Protein AF-0000000082405834 (afdb_homodimer)

Radius of gyration: 22.71 Å; Cα contacts (8 Å, |Δi|>4): 1299; chains: 2; bounding box: 45×70×52 Å

Secondary structure (DSSP, 8-state):
---EEEEEEEEETTSSSHHHHHHHHHHHTT-EEEEEEEEEEEEETTTTTEEEEEEPPHHHHHHHHHHHHHHS---EEEE----SHHHHHHHHHHHHTS--SEEEE------SSS-HHHHHHHHHHHHHHTGGG-SEE---HHHHHHHHT-S---SHHHHHHHHHHHHTTS-SEEEEEEETTSSSSEEEEEEE-SS-EEEEEEE--SSS--BTHHHHHHHHHHHHHHTT--HHHHHHHHHHHHHHHHHTPBP-SSSS-B--GGG---/---EEEEEEEEETTSSSHHHHHHHHHHHTT-EEEEEEEEEEEEETTTTTEEEEEEPPHHHHHHHHHHHHHHS---EEEE----SHHHHHHHHHHHHTS--SEEEE------SSS-HHHHHHHHHHHHHHTGGG-SEE---HHHHHHHHT-S---SHHHHHHHHHHHHTTS-SEEEEEEETTSSSSEEEEEEE-SS-EEEEEEE--SSS--BTHHHHHHHHHHHHHHTT--HHHHHHHHHHHHHHHHHTPBP-SSSS-B--GGG---

Organism: Rhodococcus erythropolis (NCBI:txid1833)

Foldseek 3Di:
DAQEEEEEWAAEDVLQAIVSLLCLLLVLLRHHYQYQHFWYWYFDPVPQRDTDIGGDDLVSSLVSLVVRVVVDVHAFYEYYDNPFLSSLVSVLVSCVVDHHPFYEYAPDQPPPDDDPVRSVSNNVSCLPRPLQNHQEYEYEQVRLCVQLVHPHDADVVSQVSSQLSSVVSHHQKYWYWDALVHDDQWGWIWIDRNPDIDIDTDGHDDNDDAGHLSVSLSSQLRSVVSVPDDNVVSNNVSVVQSRQQSNVWADDPRPHTGGDSNSDPD/DAQEEEEEWAAEDVLQAIVSLLCLLLVLLRHHYQYQHFWYWYFDPVPQRDIDIGGDDLVSSLVSLVVRVVVDVHQFYEYYDNPFLSSLVSVLVSCVVDHHPFYEYAPDQPDPDDDPVRSVSNNVSCLPRPLQNHQEYEYEQVRLCVQLVHPHDADPVSQVSSQLSSVVSHHQKYWYWDALVHDDQWGWIWIDRNPDIDIDTDGHDDRDDAGHLSVSLSSQLRSVVSVPDDNVVSNNVSVVQSRQQSNVWADDPRPHTGGDSNSDPD

Structure (mmCIF, N/CA/C/O backbone):
data_AF-0000000082405834-model_v1
#
loop_
_entity.id
_entity.type
_entity.pdbx_description
1 polymer 'pyridoxal kinase'
#
loop_
_atom_site.group_PDB
_atom_site.id
_atom_site.type_symbol
_atom_site.label_atom_id
_atom_site.label_alt_id
_atom_site.label_comp_id
_atom_site.label_asym_id
_atom_site.label_entity_id
_atom_site.label_seq_id
_atom_site.pdbx_PDB_ins_code
_atom_site.Cartn_x
_atom_site.Cartn_y
_atom_site.Cartn_z
_atom_site.occupancy
_atom_site.B_iso_or_equiv
_atom_site.auth_seq_id
_atom_site.auth_comp_id
_atom_site.auth_asym_id
_atom_site.auth_atom_id
_atom_site.pdbx_PDB_model_num
ATOM 1 N N . MET A 1 1 ? -12.367 -5.301 17.094 1 83.62 1 MET A N 1
ATOM 2 C CA . MET A 1 1 ? -12.461 -4.461 15.906 1 83.62 1 MET A CA 1
ATOM 3 C C . MET A 1 1 ? -11.156 -3.695 15.68 1 83.62 1 MET A C 1
ATOM 5 O O . MET A 1 1 ? -10.477 -3.322 16.641 1 83.62 1 MET A O 1
ATOM 9 N N . VAL A 1 2 ? -10.617 -3.629 14.375 1 94.5 2 VAL A N 1
ATOM 10 C CA . VAL A 1 2 ? -9.352 -2.963 14.078 1 94.5 2 VAL A CA 1
ATOM 11 C C . VAL A 1 2 ? -9.602 -1.475 13.828 1 94.5 2 VAL A C 1
ATOM 13 O O . VAL A 1 2 ? -10.625 -1.093 13.258 1 94.5 2 VAL A O 1
ATOM 16 N N . ASP A 1 3 ? -8.805 -0.555 14.445 1 98.12 3 ASP A N 1
ATOM 17 C CA . ASP A 1 3 ? -8.867 0.872 14.148 1 98.12 3 ASP A CA 1
ATOM 18 C C . ASP A 1 3 ? -8.445 1.151 12.711 1 98.12 3 ASP A C 1
ATOM 20 O O . ASP A 1 3 ? -7.512 0.522 12.203 1 98.12 3 ASP A O 1
ATOM 24 N N . LEU A 1 4 ? -9.156 2.043 12.062 1 98.56 4 LEU A N 1
ATOM 25 C CA . LEU A 1 4 ? -8.891 2.4 10.672 1 98.56 4 LEU A CA 1
ATOM 26 C C . LEU A 1 4 ? -8.312 3.809 10.578 1 98.56 4 LEU A C 1
ATOM 28 O O . LEU A 1 4 ? -8.734 4.711 11.305 1 98.56 4 LEU A O 1
ATOM 32 N N . ALA A 1 5 ? -7.363 4.039 9.766 1 98.81 5 ALA A N 1
ATOM 33 C CA . ALA A 1 5 ? -6.859 5.359 9.398 1 98.81 5 ALA A CA 1
ATOM 34 C C . ALA A 1 5 ? -6.723 5.5 7.887 1 98.81 5 ALA A C 1
ATOM 36 O O . ALA A 1 5 ? -6.309 4.559 7.207 1 98.81 5 ALA A O 1
ATOM 37 N N . TYR A 1 6 ? -7.086 6.586 7.371 1 98.88 6 TYR A N 1
ATOM 38 C CA . TYR A 1 6 ? -7.094 6.895 5.945 1 98.88 6 TYR A CA 1
ATOM 39 C C . TYR A 1 6 ? -6.027 7.926 5.602 1 98.88 6 TYR A C 1
ATOM 41 O O . TYR A 1 6 ? -5.766 8.844 6.387 1 98.88 6 TYR A O 1
ATOM 49 N N . VAL A 1 7 ? -5.332 7.773 4.441 1 98.88 7 VAL A N 1
ATOM 50 C CA . VAL A 1 7 ? -4.371 8.773 3.992 1 98.88 7 VAL A CA 1
ATOM 51 C C . VAL A 1 7 ? -4.625 9.109 2.523 1 98.88 7 VAL A C 1
ATOM 53 O O . VAL A 1 7 ? -4.902 8.219 1.716 1 98.88 7 VAL A O 1
ATOM 56 N N . ILE A 1 8 ? -4.668 10.297 2.201 1 98.88 8 ILE A N 1
ATOM 57 C CA . ILE A 1 8 ? -4.668 10.836 0.846 1 98.88 8 ILE A CA 1
ATOM 58 C C . ILE A 1 8 ? -3.355 11.57 0.58 1 98.88 8 ILE A C 1
ATOM 60 O O . ILE A 1 8 ? -3.109 12.641 1.139 1 98.88 8 ILE A O 1
ATOM 64 N N . ALA A 1 9 ? -2.455 10.992 -0.204 1 98.44 9 ALA A N 1
ATOM 65 C CA . ALA A 1 9 ? -1.109 11.531 -0.374 1 98.44 9 ALA A CA 1
ATOM 66 C C . ALA A 1 9 ? -0.449 10.977 -1.634 1 98.44 9 ALA A C 1
ATOM 68 O O . ALA A 1 9 ? -1.029 10.141 -2.328 1 98.44 9 ALA A O 1
ATOM 69 N N . GLY A 1 10 ? 0.694 11.539 -1.953 1 97.62 10 GLY A N 1
ATOM 70 C CA . GLY A 1 10 ? 1.479 11.039 -3.07 1 97.62 10 GLY A CA 1
ATOM 71 C C . GLY A 1 10 ? 2.23 9.766 -2.744 1 97.62 10 GLY A C 1
ATOM 72 O O . GLY A 1 10 ? 2.416 9.43 -1.573 1 97.62 10 GLY A O 1
ATOM 73 N N . SER A 1 11 ? 2.617 9.031 -3.834 1 98.25 11 SER A N 1
ATOM 74 C CA . SER A 1 11 ? 3.5 7.875 -3.754 1 98.25 11 SER A CA 1
ATOM 75 C C . SER A 1 11 ? 4.945 8.258 -4.066 1 98.25 11 SER A C 1
ATOM 77 O O . SER A 1 11 ? 5.219 8.859 -5.105 1 98.25 11 SER A O 1
ATOM 79 N N . GLU A 1 12 ? 5.863 8.016 -3.156 1 97.31 12 GLU A N 1
ATOM 80 C CA . GLU A 1 12 ? 7.281 8.297 -3.352 1 97.31 12 GLU A CA 1
ATOM 81 C C . GLU A 1 12 ? 8.078 7.004 -3.531 1 97.31 12 GLU A C 1
ATOM 83 O O . GLU A 1 12 ? 8.133 6.168 -2.629 1 97.31 12 GLU A O 1
ATOM 88 N N . ALA A 1 13 ? 8.781 6.871 -4.605 1 98 13 ALA A N 1
ATOM 89 C CA . ALA A 1 13 ? 9.219 5.602 -5.188 1 98 13 ALA A CA 1
ATOM 90 C C . ALA A 1 13 ? 10.375 5 -4.391 1 98 13 ALA A C 1
ATOM 92 O O . ALA A 1 13 ? 10.664 3.807 -4.516 1 98 13 ALA A O 1
ATOM 93 N N . THR A 1 14 ? 11.117 5.75 -3.543 1 97.69 14 THR A N 1
ATOM 94 C CA . THR A 1 14 ? 12.234 5.184 -2.805 1 97.69 14 THR A CA 1
ATOM 95 C C . THR A 1 14 ? 11.781 4.664 -1.442 1 97.69 14 THR A C 1
ATOM 97 O O . THR A 1 14 ? 12.57 4.07 -0.706 1 97.69 14 THR A O 1
ATOM 100 N N . GLY A 1 15 ? 10.469 4.938 -1.074 1 97.19 15 GLY A N 1
ATOM 101 C CA . GLY A 1 15 ? 9.898 4.402 0.152 1 97.19 15 GLY A CA 1
ATOM 102 C C . GLY A 1 15 ? 10.164 5.273 1.365 1 97.19 15 GLY A C 1
ATOM 103 O O . GLY A 1 15 ? 9.805 4.91 2.486 1 97.19 15 GLY A O 1
ATOM 104 N N . GLY A 1 16 ? 10.789 6.461 1.153 1 97.12 16 GLY A N 1
ATOM 105 C CA . GLY A 1 16 ? 11.211 7.273 2.281 1 97.12 16 GLY A CA 1
ATOM 106 C C . GLY A 1 16 ? 10.234 8.383 2.619 1 97.12 16 GLY A C 1
ATOM 107 O O . GLY A 1 16 ? 10.43 9.117 3.588 1 97.12 16 GLY A O 1
ATOM 108 N N . ALA A 1 17 ? 9.148 8.523 1.816 1 96.69 17 ALA A N 1
ATOM 109 C CA . ALA A 1 17 ? 8.117 9.531 2.059 1 96.69 17 ALA A CA 1
ATOM 110 C C . ALA A 1 17 ? 6.777 9.102 1.456 1 96.69 17 ALA A C 1
ATOM 112 O O . ALA A 1 17 ? 6.609 7.945 1.062 1 96.69 17 ALA A O 1
ATOM 113 N N . GLY A 1 18 ? 5.781 9.945 1.6 1 97.19 18 GLY A N 1
ATOM 114 C CA . GLY A 1 18 ? 4.496 9.719 0.963 1 97.19 18 GLY A CA 1
ATOM 115 C C . GLY A 1 18 ? 3.682 8.625 1.635 1 97.19 18 GLY A C 1
ATOM 116 O O . GLY A 1 18 ? 3.873 8.344 2.818 1 97.19 18 GLY A O 1
ATOM 117 N N . LEU A 1 19 ? 2.729 8.062 0.802 1 98.25 19 LEU A N 1
ATOM 118 C CA . LEU A 1 19 ? 1.786 7.109 1.386 1 98.25 19 LEU A CA 1
ATOM 119 C C . LEU A 1 19 ? 2.492 5.82 1.785 1 98.25 19 LEU A C 1
ATOM 121 O O . LEU A 1 19 ? 1.98 5.059 2.607 1 98.25 19 LEU A O 1
ATOM 125 N N . GLN A 1 20 ? 3.758 5.504 1.203 1 98.56 20 GLN A N 1
ATOM 126 C CA . GLN A 1 20 ? 4.531 4.355 1.655 1 98.56 20 GLN A CA 1
ATOM 127 C C . GLN A 1 20 ? 4.859 4.461 3.143 1 98.56 20 GLN A C 1
ATOM 129 O O . GLN A 1 20 ? 4.633 3.514 3.9 1 98.56 20 GLN A O 1
ATOM 134 N N . VAL A 1 21 ? 5.312 5.66 3.549 1 98.44 21 VAL A N 1
ATOM 135 C CA . VAL A 1 21 ? 5.676 5.918 4.938 1 98.44 21 VAL A CA 1
ATOM 136 C C . VAL A 1 21 ? 4.422 5.922 5.809 1 98.44 21 VAL A C 1
ATOM 138 O O . VAL A 1 21 ? 4.438 5.414 6.934 1 98.44 21 VAL A O 1
ATOM 141 N N . ASP A 1 22 ? 3.342 6.48 5.277 1 98.81 22 ASP A N 1
ATOM 142 C CA . ASP A 1 22 ? 2.094 6.543 6.031 1 98.81 22 ASP A CA 1
ATOM 143 C C . ASP A 1 22 ? 1.584 5.141 6.367 1 98.81 22 ASP A C 1
ATOM 145 O O . ASP A 1 22 ? 1.245 4.859 7.516 1 98.81 22 ASP A O 1
ATOM 149 N N . LEU A 1 23 ? 1.594 4.266 5.402 1 98.88 23 LEU A N 1
ATOM 150 C CA . LEU A 1 23 ? 1.092 2.91 5.594 1 98.88 23 LEU A CA 1
ATOM 151 C C . LEU A 1 23 ? 1.993 2.125 6.539 1 98.88 23 LEU A C 1
ATOM 153 O O . LEU A 1 23 ? 1.507 1.356 7.371 1 98.88 23 LEU A O 1
ATOM 157 N N . LYS A 1 24 ? 3.348 2.266 6.418 1 98.75 24 LYS A N 1
ATOM 158 C CA . LYS A 1 24 ? 4.273 1.622 7.344 1 98.75 24 LYS A CA 1
ATOM 159 C C . LYS A 1 24 ? 4.039 2.098 8.773 1 98.75 24 LYS A C 1
ATOM 161 O O . LYS A 1 24 ? 4.074 1.298 9.711 1 98.75 24 LYS A O 1
ATOM 166 N N . THR A 1 25 ? 3.76 3.439 8.93 1 98.88 25 THR A N 1
ATOM 167 C CA . THR A 1 25 ? 3.533 4.016 10.25 1 98.88 25 THR A CA 1
ATOM 168 C C . THR A 1 25 ? 2.238 3.486 10.859 1 98.88 25 THR A C 1
ATOM 170 O O . THR A 1 25 ? 2.217 3.066 12.016 1 98.88 25 THR A O 1
ATOM 173 N N . PHE A 1 26 ? 1.128 3.484 10.023 1 98.88 26 PHE A N 1
ATOM 174 C CA . PHE A 1 26 ? -0.14 2.943 10.5 1 98.88 26 PHE A CA 1
ATOM 175 C C . PHE A 1 26 ? 0.029 1.504 10.969 1 98.88 26 PHE A C 1
ATOM 177 O O . PHE A 1 26 ? -0.41 1.146 12.07 1 98.88 26 PHE A O 1
ATOM 184 N N . GLN A 1 27 ? 0.749 0.684 10.203 1 98.44 27 GLN A N 1
ATOM 185 C CA . GLN A 1 27 ? 0.937 -0.721 10.547 1 98.44 27 GLN A CA 1
ATOM 186 C C . GLN A 1 27 ? 1.774 -0.868 11.812 1 98.44 27 GLN A C 1
ATOM 188 O O . GLN A 1 27 ? 1.475 -1.706 12.664 1 98.44 27 GLN A O 1
ATOM 193 N N . ALA A 1 28 ? 2.855 -0.072 11.906 1 98.25 28 ALA A N 1
ATOM 194 C CA . ALA A 1 28 ? 3.721 -0.121 13.078 1 98.25 28 ALA A CA 1
ATOM 195 C C . ALA A 1 28 ? 2.936 0.188 14.352 1 98.25 28 ALA A C 1
ATOM 197 O O . ALA A 1 28 ? 3.279 -0.294 15.43 1 98.25 28 ALA A O 1
ATOM 198 N N . LEU A 1 29 ? 1.887 0.972 14.234 1 98.38 29 LEU A N 1
ATOM 199 C CA . LEU A 1 29 ? 1.103 1.396 15.383 1 98.38 29 LEU A CA 1
ATOM 200 C C . LEU A 1 29 ? -0.213 0.628 15.461 1 98.38 29 LEU A C 1
ATOM 202 O O . LEU A 1 29 ? -1.155 1.066 16.125 1 98.38 29 LEU A O 1
ATOM 206 N N . ASP A 1 30 ? -0.338 -0.467 14.703 1 97.19 30 ASP A N 1
ATOM 207 C CA . ASP A 1 30 ? -1.426 -1.438 14.773 1 97.19 30 ASP A CA 1
ATOM 208 C C . ASP A 1 30 ? -2.742 -0.819 14.305 1 97.19 30 ASP A C 1
ATOM 210 O O . ASP A 1 30 ? -3.791 -1.054 14.914 1 97.19 30 ASP A O 1
ATOM 214 N N . VAL A 1 31 ? -2.729 -0.007 13.336 1 98.56 31 VAL A N 1
ATOM 215 C CA . VAL A 1 31 ? -3.896 0.617 12.727 1 98.56 31 VAL A CA 1
ATOM 216 C C . VAL A 1 31 ? -4 0.195 11.258 1 98.56 31 VAL A C 1
ATOM 218 O O . VAL A 1 31 ? -2.998 0.176 10.539 1 98.56 31 VAL A O 1
ATOM 221 N N . TYR A 1 32 ? -5.184 -0.226 10.781 1 98.62 32 TYR A N 1
ATOM 222 C CA . TYR A 1 32 ? -5.414 -0.614 9.391 1 98.62 32 TYR A CA 1
ATOM 223 C C . TYR A 1 32 ? -5.438 0.607 8.477 1 98.62 32 TYR A C 1
ATOM 225 O O . TYR A 1 32 ? -6.332 1.452 8.586 1 98.62 32 TYR A O 1
ATOM 233 N N . GLY A 1 33 ? -4.461 0.665 7.543 1 98.75 33 GLY A N 1
ATOM 234 C CA . GLY A 1 33 ? -4.316 1.835 6.691 1 98.75 33 GLY A CA 1
ATOM 235 C C . GLY A 1 33 ? -5.035 1.699 5.363 1 98.75 33 GLY A C 1
ATOM 236 O O . GLY A 1 33 ? -4.984 0.645 4.73 1 98.75 33 GLY A O 1
ATOM 237 N N . VAL A 1 34 ? -5.73 2.723 4.938 1 98.81 34 VAL A N 1
ATOM 238 C CA . VAL A 1 34 ? -6.367 2.896 3.637 1 98.81 34 VAL A CA 1
ATOM 239 C C . VAL A 1 34 ? -5.773 4.113 2.928 1 98.81 34 VAL A C 1
ATOM 241 O O . VAL A 1 34 ? -5.535 5.148 3.555 1 98.81 34 VAL A O 1
ATOM 244 N N . ALA A 1 35 ? -5.48 3.982 1.578 1 98.81 35 ALA A N 1
ATOM 245 C CA . ALA A 1 35 ? -4.734 5.086 0.977 1 98.81 35 ALA A CA 1
ATOM 246 C C . ALA A 1 35 ? -5.309 5.453 -0.389 1 98.81 35 ALA A C 1
ATOM 248 O O . ALA A 1 35 ? -5.664 4.578 -1.177 1 98.81 35 ALA A O 1
ATOM 249 N N . THR A 1 36 ? -5.445 6.707 -0.664 1 98.88 36 THR A N 1
ATOM 250 C CA . THR A 1 36 ? -5.695 7.297 -1.973 1 98.88 36 THR A CA 1
ATOM 251 C C . THR A 1 36 ? -4.434 7.969 -2.51 1 98.88 36 THR A C 1
ATOM 253 O O . THR A 1 36 ? -3.842 8.82 -1.841 1 98.88 36 THR A O 1
ATOM 256 N N . THR A 1 37 ? -4.047 7.547 -3.713 1 98.81 37 THR A N 1
ATOM 257 C CA . THR A 1 37 ? -2.846 8.086 -4.34 1 98.81 37 THR A CA 1
ATOM 258 C C . THR A 1 37 ? -3.168 9.344 -5.137 1 98.81 37 THR A C 1
ATOM 260 O O . THR A 1 37 ? -4.043 9.336 -6.004 1 98.81 37 THR A O 1
ATOM 263 N N . THR A 1 38 ? -2.377 10.422 -4.879 1 98.5 38 THR A N 1
ATOM 264 C CA . THR A 1 38 ? -2.682 11.688 -5.531 1 98.5 38 THR A CA 1
ATOM 265 C C . THR A 1 38 ? -1.685 11.977 -6.652 1 98.5 38 THR A C 1
ATOM 267 O O . THR A 1 38 ? -1.983 12.734 -7.578 1 98.5 38 THR A O 1
ATOM 270 N N . CYS A 1 39 ? -0.501 11.461 -6.504 1 97.69 39 CYS A N 1
ATOM 271 C CA . CYS A 1 39 ? 0.577 11.664 -7.465 1 97.69 39 CYS A CA 1
ATOM 272 C C . CYS A 1 39 ? 1.677 10.625 -7.277 1 97.69 39 CYS A C 1
ATOM 274 O O . CYS A 1 39 ? 1.667 9.875 -6.305 1 97.69 39 CYS A O 1
ATOM 276 N N . ILE A 1 40 ? 2.547 10.477 -8.266 1 98.19 40 ILE A N 1
ATOM 277 C CA . ILE A 1 40 ? 3.74 9.641 -8.219 1 98.19 40 ILE A CA 1
ATOM 278 C C . ILE A 1 40 ? 4.988 10.516 -8.281 1 98.19 40 ILE A C 1
ATOM 280 O O . ILE A 1 40 ? 5.121 11.359 -9.172 1 98.19 40 ILE A O 1
ATOM 284 N N . VAL A 1 41 ? 5.832 10.406 -7.254 1 95.94 41 VAL A N 1
ATOM 285 C CA . VAL A 1 41 ? 7.102 11.117 -7.215 1 95.94 41 VAL A CA 1
ATOM 286 C C . VAL A 1 41 ? 8.258 10.117 -7.273 1 95.94 41 VAL A C 1
ATOM 288 O O . VAL A 1 41 ? 8.305 9.172 -6.484 1 95.94 41 VAL A O 1
ATOM 291 N N . SER A 1 42 ? 9.156 10.258 -8.234 1 96.81 42 SER A N 1
ATOM 292 C CA . SER A 1 42 ? 10.398 9.508 -8.344 1 96.81 42 SER A CA 1
ATOM 293 C C . SER A 1 42 ? 11.602 10.445 -8.43 1 96.81 42 SER A C 1
ATOM 295 O O . SER A 1 42 ? 11.609 11.383 -9.227 1 96.81 42 SER A O 1
ATOM 297 N N . PHE A 1 43 ? 12.594 10.195 -7.547 1 96.06 43 PHE A N 1
ATOM 298 C CA . PHE A 1 43 ? 13.812 10.984 -7.645 1 96.06 43 PHE A CA 1
ATOM 299 C C . PHE A 1 43 ? 14.602 10.609 -8.891 1 96.06 43 PHE A C 1
ATOM 301 O O . PHE A 1 43 ? 14.484 9.492 -9.398 1 96.06 43 PHE A O 1
ATOM 308 N N . ASP A 1 44 ? 15.344 11.562 -9.414 1 97.12 44 ASP A N 1
ATOM 309 C CA . ASP A 1 44 ? 16.203 11.344 -10.578 1 97.12 44 ASP A CA 1
ATOM 310 C C . ASP A 1 44 ? 17.656 11.25 -10.172 1 97.12 44 ASP A C 1
ATOM 312 O O . ASP A 1 44 ? 18.328 12.266 -9.969 1 97.12 44 ASP A O 1
ATOM 316 N N . PRO A 1 45 ? 18.172 9.984 -10.031 1 97.31 45 PRO A N 1
ATOM 317 C CA . PRO A 1 45 ? 19.562 9.844 -9.617 1 97.31 45 PRO A CA 1
ATOM 318 C C . PRO A 1 45 ? 20.531 10.516 -10.586 1 97.31 45 PRO A C 1
ATOM 320 O O . PRO A 1 45 ? 21.672 10.82 -10.211 1 97.31 45 PRO A O 1
ATOM 323 N N . LYS A 1 46 ? 20.172 10.781 -11.797 1 97.25 46 LYS A N 1
ATOM 324 C CA . LYS A 1 46 ? 21.016 11.383 -12.812 1 97.25 46 LYS A CA 1
ATOM 325 C C . LYS A 1 46 ? 20.906 12.906 -12.797 1 97.25 46 LYS A C 1
ATOM 327 O O . LYS A 1 46 ? 21.609 13.602 -13.539 1 97.25 46 LYS A O 1
ATOM 332 N N . ASN A 1 47 ? 20.016 13.484 -12.031 1 96.5 47 ASN A N 1
ATOM 333 C CA . ASN A 1 47 ? 19.781 14.914 -11.898 1 96.5 47 ASN A CA 1
ATOM 334 C C . ASN A 1 47 ? 19.734 15.344 -10.438 1 96.5 47 ASN A C 1
ATOM 336 O O . ASN A 1 47 ? 18.766 15.977 -10 1 96.5 47 ASN A O 1
ATOM 340 N N . ASN A 1 48 ? 20.828 14.953 -9.672 1 95.75 48 ASN A N 1
ATOM 341 C CA . ASN A 1 48 ? 21.047 15.328 -8.281 1 95.75 48 ASN A CA 1
ATOM 342 C C . ASN A 1 48 ? 19.844 14.961 -7.406 1 95.75 48 ASN A C 1
ATOM 344 O O . ASN A 1 48 ? 19.469 15.719 -6.516 1 95.75 48 ASN A O 1
ATOM 348 N N . TRP A 1 49 ? 19.141 13.898 -7.762 1 95.44 49 TRP A N 1
ATOM 349 C CA . TRP A 1 49 ? 18 13.352 -7.02 1 95.44 49 TRP A CA 1
ATOM 350 C C . TRP A 1 49 ? 16.859 14.352 -6.977 1 95.44 49 TRP A C 1
ATOM 352 O O . TRP A 1 49 ? 16.141 14.438 -5.977 1 95.44 49 TRP A O 1
ATOM 362 N N . GLY A 1 50 ? 16.703 15.148 -8.062 1 93.44 50 GLY A N 1
ATOM 363 C CA . GLY A 1 50 ? 15.531 16 -8.211 1 93.44 50 GLY A CA 1
ATOM 364 C C . GLY A 1 50 ? 14.242 15.227 -8.352 1 93.44 50 GLY A C 1
ATOM 365 O O . GLY A 1 50 ? 14.258 14.039 -8.703 1 93.44 50 GLY A O 1
ATOM 366 N N . HIS A 1 51 ? 13.062 15.883 -8.164 1 92.44 51 HIS A N 1
ATOM 367 C CA . HIS A 1 51 ? 11.758 15.234 -8.156 1 92.44 51 HIS A CA 1
ATOM 368 C C . HIS A 1 51 ? 11.195 15.125 -9.57 1 92.44 51 HIS A C 1
ATOM 370 O O . HIS A 1 51 ? 11.172 16.109 -10.312 1 92.44 51 HIS A O 1
ATOM 376 N N . ARG A 1 52 ? 10.898 13.969 -10.023 1 95.38 52 ARG A N 1
ATOM 377 C CA . ARG A 1 52 ? 9.953 13.758 -11.117 1 95.38 52 ARG A CA 1
ATOM 378 C C . ARG A 1 52 ? 8.531 13.594 -10.594 1 95.38 52 ARG A C 1
ATOM 380 O O . ARG A 1 52 ? 8.211 12.586 -9.961 1 95.38 52 ARG A O 1
ATOM 387 N N . PHE A 1 53 ? 7.742 14.609 -10.883 1 95.19 53 PHE A N 1
ATOM 388 C CA . PHE A 1 53 ? 6.383 14.68 -10.359 1 95.19 53 PHE A CA 1
ATOM 389 C C . PHE A 1 53 ? 5.367 14.344 -11.445 1 95.19 53 PHE A C 1
ATOM 391 O O . PHE A 1 53 ? 5.398 14.922 -12.531 1 95.19 53 PHE A O 1
ATOM 398 N N . VAL A 1 54 ? 4.504 13.414 -11.156 1 97.44 54 VAL A N 1
ATOM 399 C CA . VAL A 1 54 ? 3.436 13.031 -12.07 1 97.44 54 VAL A CA 1
ATOM 400 C C . VAL A 1 54 ? 2.1 13.016 -11.336 1 97.44 54 VAL A C 1
ATOM 402 O O . VAL A 1 54 ? 1.843 12.133 -10.516 1 97.44 54 VAL A O 1
ATOM 405 N N . PRO A 1 55 ? 1.156 13.977 -11.617 1 96.88 55 PRO A N 1
ATOM 406 C CA . PRO A 1 55 ? -0.149 13.992 -10.953 1 96.88 55 PRO A CA 1
ATOM 407 C C . PRO A 1 55 ? -1.074 12.883 -11.438 1 96.88 55 PRO A C 1
ATOM 409 O O . PRO A 1 55 ? -1.001 12.477 -12.602 1 96.88 55 PRO A O 1
ATOM 412 N N . ILE A 1 56 ? -1.912 12.344 -10.562 1 98.31 56 ILE A N 1
ATOM 413 C CA . ILE A 1 56 ? -3.014 11.461 -10.93 1 98.31 56 ILE A CA 1
ATOM 414 C C . ILE A 1 56 ? -4.23 12.297 -11.328 1 98.31 56 ILE A C 1
ATOM 416 O O . ILE A 1 56 ? -4.496 13.344 -10.734 1 98.31 56 ILE A O 1
ATOM 420 N N . ALA A 1 57 ? -4.953 11.859 -12.32 1 98.62 57 ALA A N 1
ATOM 421 C CA . ALA A 1 57 ? -6.125 12.586 -12.797 1 98.62 57 ALA A CA 1
ATOM 422 C C . ALA A 1 57 ? -7.16 12.75 -11.688 1 98.62 57 ALA A C 1
ATOM 424 O O . ALA A 1 57 ? -7.414 11.812 -10.93 1 98.62 57 ALA A O 1
ATOM 425 N N . PRO A 1 58 ? -7.789 13.953 -11.578 1 98.44 58 PRO A N 1
ATOM 426 C CA . PRO A 1 58 ? -8.734 14.227 -10.5 1 98.44 58 PRO A CA 1
ATOM 427 C C . PRO A 1 58 ? -9.883 13.219 -10.438 1 98.44 58 PRO A C 1
ATOM 429 O O . PRO A 1 58 ? -10.32 12.836 -9.352 1 98.44 58 PRO A O 1
ATOM 432 N N . ASP A 1 59 ? -10.367 12.805 -11.594 1 98.62 59 ASP A N 1
ATOM 433 C CA . ASP A 1 59 ? -11.469 11.844 -11.594 1 98.62 59 ASP A CA 1
ATOM 434 C C . ASP A 1 59 ? -11.031 10.508 -11 1 98.62 59 ASP A C 1
ATOM 436 O O . ASP A 1 59 ? -11.82 9.82 -10.352 1 98.62 59 ASP A O 1
ATOM 440 N N . VAL A 1 60 ? -9.781 10.109 -11.266 1 98.69 60 VAL A N 1
ATOM 441 C CA . VAL A 1 60 ? -9.227 8.875 -10.703 1 98.69 60 VAL A CA 1
ATOM 442 C C . VAL A 1 60 ? -9.102 9.016 -9.188 1 98.69 60 VAL A C 1
ATOM 444 O O . VAL A 1 60 ? -9.383 8.07 -8.445 1 98.69 60 VAL A O 1
ATOM 447 N N . ILE A 1 61 ? -8.695 10.195 -8.695 1 98.88 61 ILE A N 1
ATOM 448 C CA . ILE A 1 61 ? -8.602 10.469 -7.27 1 98.88 61 ILE A CA 1
ATOM 449 C C . ILE A 1 61 ? -9.992 10.391 -6.637 1 98.88 61 ILE A C 1
ATOM 451 O O . ILE A 1 61 ? -10.164 9.781 -5.578 1 98.88 61 ILE A O 1
ATOM 455 N N . ALA A 1 62 ? -11 10.953 -7.289 1 98.81 62 ALA A N 1
ATOM 456 C CA . ALA A 1 62 ? -12.375 10.914 -6.797 1 98.81 62 ALA A CA 1
ATOM 457 C C . ALA A 1 62 ? -12.875 9.477 -6.676 1 98.81 62 ALA A C 1
ATOM 459 O O . ALA A 1 62 ? -13.531 9.117 -5.695 1 98.81 62 ALA A O 1
ATOM 460 N N . ASP A 1 63 ? -12.586 8.664 -7.707 1 98.81 63 ASP A N 1
ATOM 461 C CA . ASP A 1 63 ? -12.961 7.25 -7.688 1 98.81 63 ASP A CA 1
ATOM 462 C C . ASP A 1 63 ? -12.344 6.531 -6.488 1 98.81 63 ASP A C 1
ATOM 464 O O . ASP A 1 63 ? -13.008 5.715 -5.844 1 98.81 63 ASP A O 1
ATOM 468 N N . GLN A 1 64 ? -11.078 6.781 -6.227 1 98.81 64 GLN A N 1
ATOM 469 C CA . GLN A 1 64 ? -10.406 6.172 -5.086 1 98.81 64 GLN A CA 1
ATOM 470 C C . GLN A 1 64 ? -11.078 6.562 -3.775 1 98.81 64 GLN A C 1
ATOM 472 O O . GLN A 1 64 ? -11.328 5.707 -2.922 1 98.81 64 GLN A O 1
ATOM 477 N N . ILE A 1 65 ? -11.336 7.887 -3.619 1 98.88 65 ILE A N 1
ATOM 478 C CA . ILE A 1 65 ? -11.961 8.383 -2.398 1 98.88 65 ILE A CA 1
ATOM 479 C C . ILE A 1 65 ? -13.328 7.738 -2.215 1 98.88 65 ILE A C 1
ATOM 481 O O . ILE A 1 65 ? -13.672 7.293 -1.115 1 98.88 65 ILE A O 1
ATOM 485 N N . GLU A 1 66 ? -14.109 7.648 -3.264 1 98.75 66 GLU A N 1
ATOM 486 C CA . GLU A 1 66 ? -15.422 7.012 -3.213 1 98.75 66 GLU A CA 1
ATOM 487 C C . GLU A 1 66 ? -15.312 5.562 -2.756 1 98.75 66 GLU A C 1
ATOM 489 O O . GLU A 1 66 ? -16.047 5.129 -1.859 1 98.75 66 GLU A O 1
ATOM 494 N N . ALA A 1 67 ? -14.414 4.828 -3.338 1 98.5 67 ALA A N 1
ATOM 495 C CA . ALA A 1 67 ? -14.25 3.42 -2.996 1 98.5 67 ALA A CA 1
ATOM 496 C C . ALA A 1 67 ? -13.836 3.254 -1.536 1 98.5 67 ALA A C 1
ATOM 498 O O . ALA A 1 67 ? -14.398 2.426 -0.817 1 98.5 67 ALA A O 1
ATOM 499 N N . ALA A 1 68 ? -12.875 4.012 -1.106 1 98.69 68 ALA A N 1
ATOM 500 C CA . ALA A 1 68 ? -12.352 3.92 0.255 1 98.69 68 ALA A CA 1
ATOM 501 C C . ALA A 1 68 ? -13.438 4.234 1.281 1 98.69 68 ALA A C 1
ATOM 503 O O . ALA A 1 68 ? -13.641 3.475 2.232 1 98.69 68 ALA A O 1
ATOM 504 N N . THR A 1 69 ? -14.18 5.348 1.076 1 98.62 69 THR A N 1
ATOM 505 C CA . THR A 1 69 ? -15.148 5.82 2.064 1 98.62 69 THR A CA 1
ATOM 506 C C . THR A 1 69 ? -16.422 4.996 2.008 1 98.62 69 THR A C 1
ATOM 508 O O . THR A 1 69 ? -17.172 4.926 2.988 1 98.62 69 THR A O 1
ATOM 511 N N . ALA A 1 70 ? -16.719 4.355 0.87 1 98.5 70 ALA A N 1
ATOM 512 C CA . ALA A 1 70 ? -17.875 3.451 0.78 1 98.5 70 ALA A CA 1
ATOM 513 C C . ALA A 1 70 ? -17.562 2.111 1.441 1 98.5 70 ALA A C 1
ATOM 515 O O . ALA A 1 70 ? -18.453 1.486 2.031 1 98.5 70 ALA A O 1
ATOM 516 N N . ALA A 1 71 ? -16.328 1.663 1.368 1 98.25 71 ALA A N 1
ATOM 517 C CA . ALA A 1 71 ? -15.93 0.353 1.878 1 98.25 71 ALA A CA 1
ATOM 518 C C . ALA A 1 71 ? -15.82 0.366 3.4 1 98.25 71 ALA A C 1
ATOM 520 O O . ALA A 1 71 ? -16.172 -0.613 4.062 1 98.25 71 ALA A O 1
ATOM 521 N N . HIS A 1 72 ? -15.281 1.43 3.963 1 98.06 72 HIS A N 1
ATOM 522 C CA . HIS A 1 72 ? -14.961 1.506 5.383 1 98.06 72 HIS A CA 1
ATOM 523 C C . HIS A 1 72 ? -15.609 2.73 6.027 1 98.06 72 HIS A C 1
ATOM 525 O O . HIS A 1 72 ? -15.789 3.758 5.371 1 98.06 72 HIS A O 1
ATOM 531 N N . ASP A 1 73 ? -15.938 2.596 7.336 1 97.75 73 ASP A N 1
ATOM 532 C CA . ASP A 1 73 ? -16.375 3.754 8.109 1 97.75 73 ASP A CA 1
ATOM 533 C C . ASP A 1 73 ? -15.18 4.586 8.57 1 97.75 73 ASP A C 1
ATOM 535 O O . ASP A 1 73 ? -14.828 4.582 9.75 1 97.75 73 ASP A O 1
ATOM 539 N N . LEU A 1 74 ? -14.648 5.273 7.602 1 98.44 74 LEU A N 1
ATOM 540 C CA . LEU A 1 74 ? -13.469 6.086 7.871 1 98.44 74 LEU A CA 1
ATOM 541 C C . LEU A 1 74 ? -13.859 7.41 8.523 1 98.44 74 LEU A C 1
ATOM 543 O O . LEU A 1 74 ? -14.75 8.109 8.031 1 98.44 74 LEU A O 1
ATOM 547 N N . ASP A 1 75 ? -13.203 7.746 9.648 1 98.5 75 ASP A N 1
ATOM 548 C CA . ASP A 1 75 ? -13.547 9.016 10.273 1 98.5 75 ASP A CA 1
ATOM 549 C C . ASP A 1 75 ? -12.297 9.781 10.703 1 98.5 75 ASP A C 1
ATOM 551 O O . ASP A 1 75 ? -12.391 10.836 11.328 1 98.5 75 ASP A O 1
ATOM 555 N N . VAL A 1 76 ? -11.102 9.25 10.5 1 98.88 76 VAL A N 1
ATOM 556 C CA . VAL A 1 76 ? -9.82 9.922 10.688 1 98.88 76 VAL A CA 1
ATOM 557 C C . VAL A 1 76 ? -9 9.844 9.406 1 98.88 76 VAL A C 1
ATOM 559 O O . VAL A 1 76 ? -8.844 8.766 8.82 1 98.88 76 VAL A O 1
ATOM 562 N N . VAL A 1 77 ? -8.469 10.961 8.867 1 98.94 77 VAL A N 1
ATOM 563 C CA . VAL A 1 77 ? -7.762 10.992 7.594 1 98.94 77 VAL A CA 1
ATOM 564 C C . VAL A 1 77 ? -6.539 11.906 7.699 1 98.94 77 VAL A C 1
ATOM 566 O O . VAL A 1 77 ? -6.602 12.961 8.328 1 98.94 77 VAL A O 1
ATOM 569 N N . LYS A 1 78 ? -5.445 11.469 7.16 1 98.88 78 LYS A N 1
ATOM 570 C CA . LYS A 1 78 ? -4.258 12.289 6.949 1 98.88 78 LYS A CA 1
ATOM 571 C C . LYS A 1 78 ? -4.16 12.75 5.496 1 98.88 78 LYS A C 1
ATOM 573 O O . LYS A 1 78 ? -4.316 11.945 4.574 1 98.88 78 LYS A O 1
ATOM 578 N N . ILE A 1 79 ? -3.904 13.961 5.293 1 98.75 79 ILE A N 1
ATOM 579 C CA . ILE A 1 79 ? -3.68 14.539 3.973 1 98.75 79 ILE A CA 1
ATOM 580 C C . ILE A 1 79 ? -2.203 14.898 3.811 1 98.75 79 ILE A C 1
ATOM 582 O O . ILE A 1 79 ? -1.642 15.633 4.625 1 98.75 79 ILE A O 1
ATOM 586 N N . GLY A 1 80 ? -1.581 14.312 2.812 1 97.81 80 GLY A N 1
ATOM 587 C CA . GLY A 1 80 ? -0.215 14.633 2.432 1 97.81 80 GLY A CA 1
ATOM 588 C C . GLY A 1 80 ? -0.124 15.43 1.144 1 97.81 80 GLY A C 1
ATOM 589 O O . GLY A 1 80 ? -0.935 16.328 0.905 1 97.81 80 GLY A O 1
ATOM 590 N N . MET A 1 81 ? 0.833 15.148 0.3 1 95 81 MET A N 1
ATOM 591 C CA . MET A 1 81 ? 1.086 15.906 -0.92 1 95 81 MET A CA 1
ATOM 592 C C . MET A 1 81 ? -0.073 15.766 -1.9 1 95 81 MET A C 1
ATOM 594 O O . MET A 1 81 ? -0.449 14.648 -2.266 1 95 81 MET A O 1
ATOM 598 N N . LEU A 1 82 ? -0.569 16.875 -2.336 1 95.81 82 LEU A N 1
ATOM 599 C CA . LEU A 1 82 ? -1.661 16.891 -3.303 1 95.81 82 LEU A CA 1
ATOM 600 C C . LEU A 1 82 ? -1.168 17.359 -4.668 1 95.81 82 LEU A C 1
ATOM 602 O O . LEU A 1 82 ? -1.641 16.891 -5.699 1 95.81 82 LEU A O 1
ATOM 606 N N . GLY A 1 83 ? -0.29 18.281 -4.719 1 90.12 83 GLY A N 1
ATOM 607 C CA . GLY A 1 83 ? 0.59 18.547 -5.848 1 90.12 83 GLY A CA 1
ATOM 608 C C . GLY A 1 83 ? -0.007 19.516 -6.852 1 90.12 83 GLY A C 1
ATOM 609 O O . GLY A 1 83 ? 0.722 20.219 -7.555 1 90.12 83 GLY A O 1
ATOM 610 N N . THR A 1 84 ? -1.387 19.609 -7.016 1 93.94 84 THR A N 1
ATOM 611 C CA . THR A 1 84 ? -1.988 20.531 -7.973 1 93.94 84 THR A CA 1
ATOM 612 C C . THR A 1 84 ? -3.291 21.109 -7.426 1 93.94 84 THR A C 1
ATOM 614 O O . THR A 1 84 ? -3.969 20.469 -6.617 1 93.94 84 THR A O 1
ATOM 617 N N . PRO A 1 85 ? -3.643 22.297 -7.957 1 95.12 85 PRO A N 1
ATOM 618 C CA . PRO A 1 85 ? -4.934 22.859 -7.555 1 95.12 85 PRO A CA 1
ATOM 619 C C . PRO A 1 85 ? -6.105 21.938 -7.887 1 95.12 85 PRO A C 1
ATOM 621 O O . PRO A 1 85 ? -7.047 21.828 -7.098 1 95.12 85 PRO A O 1
ATOM 624 N N . ALA A 1 86 ? -6.07 21.312 -9.039 1 97.06 86 ALA A N 1
ATOM 625 C CA . ALA A 1 86 ? -7.137 20.391 -9.438 1 97.06 86 ALA A CA 1
ATOM 626 C C . ALA A 1 86 ? -7.262 19.234 -8.453 1 97.06 86 ALA A C 1
ATOM 628 O O . ALA A 1 86 ? -8.367 18.828 -8.086 1 97.06 86 ALA A O 1
ATOM 629 N N . THR A 1 87 ? -6.125 18.656 -8.031 1 97.56 87 THR A N 1
ATOM 630 C CA . THR A 1 87 ? -6.125 17.609 -7.02 1 97.56 87 THR A CA 1
ATOM 631 C C . THR A 1 87 ? -6.715 18.109 -5.707 1 97.56 87 THR A C 1
ATOM 633 O O . THR A 1 87 ? -7.531 17.438 -5.082 1 97.56 87 THR A O 1
ATOM 636 N N . ILE A 1 88 ? -6.273 19.312 -5.328 1 97.44 88 ILE A N 1
ATOM 637 C CA . ILE A 1 88 ? -6.742 19.891 -4.078 1 97.44 88 ILE A CA 1
ATOM 638 C C . ILE A 1 88 ? -8.266 20.031 -4.113 1 97.44 88 ILE A C 1
ATOM 640 O O . ILE A 1 88 ? -8.945 19.703 -3.141 1 97.44 88 ILE A O 1
ATOM 644 N N . GLU A 1 89 ? -8.773 20.453 -5.16 1 97.62 89 GLU A N 1
ATOM 645 C CA . GLU A 1 89 ? -10.211 20.672 -5.293 1 97.62 89 GLU A CA 1
ATOM 646 C C . GLU A 1 89 ? -10.969 19.359 -5.168 1 97.62 89 GLU A C 1
ATOM 648 O O . GLU A 1 89 ? -11.969 19.266 -4.441 1 97.62 89 GLU A O 1
ATOM 653 N N . VAL A 1 90 ? -10.555 18.328 -5.863 1 98.44 90 VAL A N 1
ATOM 654 C CA . VAL A 1 90 ? -11.258 17.047 -5.844 1 98.44 90 VAL A CA 1
ATOM 655 C C . VAL A 1 90 ? -11.156 16.422 -4.453 1 98.44 90 VAL A C 1
ATOM 657 O O . VAL A 1 90 ? -12.102 15.797 -3.975 1 98.44 90 VAL A O 1
ATOM 660 N N . VAL A 1 91 ? -10.008 16.578 -3.783 1 98.62 91 VAL A N 1
ATOM 661 C CA . VAL A 1 91 ? -9.836 16.062 -2.432 1 98.62 91 VAL A CA 1
ATOM 662 C C . VAL A 1 91 ? -10.742 16.812 -1.465 1 98.62 91 VAL A C 1
ATOM 664 O O . VAL A 1 91 ? -11.406 16.219 -0.621 1 98.62 91 VAL A O 1
ATOM 667 N N . ALA A 1 92 ? -10.758 18.141 -1.599 1 98.38 92 ALA A N 1
ATOM 668 C CA . ALA A 1 92 ? -11.625 18.953 -0.751 1 98.38 92 ALA A CA 1
ATOM 669 C C . ALA A 1 92 ? -13.086 18.531 -0.898 1 98.38 92 ALA A C 1
ATOM 671 O O . ALA A 1 92 ? -13.805 18.406 0.096 1 98.38 92 ALA A O 1
ATOM 672 N N . GLU A 1 93 ? -13.516 18.359 -2.098 1 98.06 93 GLU A N 1
ATOM 673 C CA . GLU A 1 93 ? -14.875 17.906 -2.355 1 98.06 93 GLU A CA 1
ATOM 674 C C . GLU A 1 93 ? -15.133 16.547 -1.698 1 98.06 93 GLU A C 1
ATOM 676 O O . GLU A 1 93 ? -16.188 16.344 -1.088 1 98.06 93 GLU A O 1
ATOM 681 N N . GLY A 1 94 ? -14.164 15.625 -1.841 1 98.06 94 GLY A N 1
ATOM 682 C CA . GLY A 1 94 ? -14.281 14.328 -1.191 1 98.06 94 GLY A CA 1
ATOM 683 C C . GLY A 1 94 ? -14.406 14.43 0.317 1 98.06 94 GLY A C 1
ATOM 684 O O . GLY A 1 94 ? -15.211 13.727 0.926 1 98.06 94 GLY A O 1
ATOM 685 N N . LEU A 1 95 ? -13.664 15.273 0.939 1 98 95 LEU A N 1
ATOM 686 C CA . LEU A 1 95 ? -13.672 15.453 2.387 1 98 95 LEU A CA 1
ATOM 687 C C . LEU A 1 95 ? -15.008 16.016 2.855 1 98 95 LEU A C 1
ATOM 689 O O . LEU A 1 95 ? -15.484 15.68 3.938 1 98 95 LEU A O 1
ATOM 693 N N . ARG A 1 96 ? -15.641 16.812 2.076 1 97 96 ARG A N 1
ATOM 694 C CA . ARG A 1 96 ? -16.859 17.5 2.48 1 97 96 ARG A CA 1
ATOM 695 C C . ARG A 1 96 ? -18.062 16.562 2.398 1 97 96 ARG A C 1
ATOM 697 O O . ARG A 1 96 ? -19.141 16.875 2.922 1 97 96 ARG A O 1
ATOM 704 N N . ARG A 1 97 ? -17.922 15.391 1.804 1 96.44 97 ARG A N 1
ATOM 705 C CA . ARG A 1 97 ? -19.047 14.484 1.555 1 96.44 97 ARG A CA 1
ATOM 706 C C . ARG A 1 97 ? -19.422 13.711 2.814 1 96.44 97 ARG A C 1
ATOM 708 O O . ARG A 1 97 ? -20.422 13 2.84 1 96.44 97 ARG A O 1
ATOM 715 N N . GLN A 1 98 ? -18.625 13.852 3.834 1 96.62 98 GLN A N 1
ATOM 716 C CA . GLN A 1 98 ? -18.938 13.211 5.109 1 96.62 98 GLN A CA 1
ATOM 717 C C . GLN A 1 98 ? -18.266 13.945 6.266 1 96.62 98 GLN A C 1
ATOM 719 O O . GLN A 1 98 ? -17.438 14.844 6.051 1 96.62 98 GLN A O 1
ATOM 724 N N . SER A 1 99 ? -18.688 13.555 7.422 1 97.12 99 SER A N 1
ATOM 725 C CA . SER A 1 99 ? -18.062 14.125 8.609 1 97.12 99 SER A CA 1
ATOM 726 C C . SER A 1 99 ? -16.812 13.344 8.992 1 97.12 99 SER A C 1
ATOM 728 O O . SER A 1 99 ? -16.734 12.133 8.797 1 97.12 99 SER A O 1
ATOM 730 N N . TRP A 1 100 ? -15.844 13.984 9.477 1 98.56 100 TRP A N 1
ATOM 731 C CA . TRP A 1 100 ? -14.602 13.422 9.984 1 98.56 100 TRP A CA 1
ATOM 732 C C . TRP A 1 100 ? -14.391 13.781 11.453 1 98.56 100 TRP A C 1
ATOM 734 O O . TRP A 1 100 ? -14.562 14.945 11.836 1 98.56 100 TRP A O 1
ATOM 744 N N . ARG A 1 101 ? -14.195 12.828 12.234 1 98.56 101 ARG A N 1
ATOM 745 C CA . ARG A 1 101 ? -13.781 13.117 13.602 1 98.56 101 ARG A CA 1
ATOM 746 C C . ARG A 1 101 ? -12.484 13.922 13.625 1 98.56 101 ARG A C 1
ATOM 748 O O . ARG A 1 101 ? -12.367 14.906 14.359 1 98.56 101 ARG A O 1
ATOM 755 N N . HIS A 1 102 ? -11.453 13.477 12.766 1 98.88 102 HIS A N 1
ATOM 756 C CA . HIS A 1 102 ? -10.203 14.227 12.68 1 98.88 102 HIS A CA 1
ATOM 757 C C . HIS A 1 102 ? -9.672 14.25 11.25 1 98.88 102 HIS A C 1
ATOM 759 O O . HIS A 1 102 ? -9.68 13.219 10.562 1 98.88 102 HIS A O 1
ATOM 765 N N . VAL A 1 103 ? -9.258 15.383 10.828 1 98.88 103 VAL A N 1
ATOM 766 C CA . VAL A 1 103 ? -8.469 15.594 9.617 1 98.88 103 VAL A CA 1
ATOM 767 C C . VAL A 1 103 ? -7.074 16.094 9.992 1 98.88 103 VAL A C 1
ATOM 769 O O . VAL A 1 103 ? -6.93 17.172 10.578 1 98.88 103 VAL A O 1
ATOM 772 N N . VAL A 1 104 ? -6.066 15.289 9.75 1 98.94 104 VAL A N 1
ATOM 773 C CA . VAL A 1 104 ? -4.676 15.664 9.984 1 98.94 104 VAL A CA 1
ATOM 774 C C . VAL A 1 104 ? -4.027 16.109 8.68 1 98.94 104 VAL A C 1
ATOM 776 O O . VAL A 1 104 ? -3.984 15.344 7.707 1 98.94 104 VAL A O 1
ATOM 779 N N . LEU A 1 105 ? -3.527 17.281 8.594 1 98.69 105 LEU A N 1
ATOM 780 C CA . LEU A 1 105 ? -2.957 17.844 7.379 1 98.69 105 LEU A CA 1
ATOM 781 C C . LEU A 1 105 ? -1.447 18.016 7.516 1 98.69 105 LEU A C 1
ATOM 783 O O . LEU A 1 105 ? -0.978 18.781 8.359 1 98.69 105 LEU A O 1
ATOM 787 N N . ASP A 1 106 ? -0.655 17.25 6.793 1 98.06 106 ASP A N 1
ATOM 788 C CA . ASP A 1 106 ? 0.751 17.531 6.527 1 98.06 106 ASP A CA 1
ATOM 789 C C . ASP A 1 106 ? 0.908 18.453 5.312 1 98.06 106 ASP A C 1
ATOM 791 O O . ASP A 1 106 ? 0.88 17.984 4.172 1 98.06 106 ASP A O 1
ATOM 795 N N . PRO A 1 107 ? 1.026 19.703 5.566 1 95 107 PRO A N 1
ATOM 796 C CA . PRO A 1 107 ? 0.939 20.688 4.477 1 95 107 PRO A CA 1
ATOM 797 C C . PRO A 1 107 ? 2.184 20.688 3.592 1 95 107 PRO A C 1
ATOM 799 O O . PRO A 1 107 ? 2.957 21.656 3.613 1 95 107 PRO A O 1
ATOM 802 N N . VAL A 1 108 ? 2.299 19.656 2.76 1 86.88 108 VAL A N 1
ATOM 803 C CA . VAL A 1 108 ? 3.43 19.531 1.846 1 86.88 108 VAL A CA 1
ATOM 804 C C . VAL A 1 108 ? 3.33 20.594 0.754 1 86.88 108 VAL A C 1
ATOM 806 O O . VAL A 1 108 ? 2.432 20.547 -0.089 1 86.88 108 VAL A O 1
ATOM 809 N N . LEU A 1 109 ? 4.199 21.578 0.895 1 77.12 109 LEU A N 1
ATOM 810 C CA . LEU A 1 109 ? 4.234 22.641 -0.102 1 77.12 109 LEU A CA 1
ATOM 811 C C . LEU A 1 109 ? 5.227 22.312 -1.214 1 77.12 109 LEU A C 1
ATOM 813 O O . LEU A 1 109 ? 6.25 21.672 -0.968 1 77.12 109 LEU A O 1
ATOM 817 N N . ILE A 1 110 ? 4.691 22.281 -2.443 1 63.62 110 ILE A N 1
ATOM 818 C CA . ILE A 1 110 ? 5.539 21.953 -3.586 1 63.62 110 ILE A CA 1
ATOM 819 C C . ILE A 1 110 ? 6.402 23.156 -3.945 1 63.62 110 ILE A C 1
ATOM 821 O O . ILE A 1 110 ? 5.883 24.234 -4.223 1 63.62 110 ILE A O 1
ATOM 825 N N . CYS A 1 111 ? 7.488 23.312 -3.162 1 55.09 111 CYS A N 1
ATOM 826 C CA . CYS A 1 111 ? 8.289 24.5 -3.424 1 55.09 111 CYS A CA 1
ATOM 827 C C . CYS A 1 111 ? 9.18 24.312 -4.645 1 55.09 111 CYS A C 1
ATOM 829 O O . CYS A 1 111 ? 9.461 25.266 -5.375 1 55.09 111 CYS A O 1
ATOM 831 N N . LYS A 1 112 ? 9.859 22.953 -4.812 1 50.81 112 LYS A N 1
ATOM 832 C CA . LYS A 1 112 ? 11.031 22.797 -5.672 1 50.81 112 LYS A CA 1
ATOM 833 C C . LYS A 1 112 ? 10.664 22.109 -6.984 1 50.81 112 LYS A C 1
ATOM 835 O O . LYS A 1 112 ? 9.977 21.094 -6.988 1 50.81 112 LYS A O 1
ATOM 840 N N . GLY A 1 113 ? 10.547 22.828 -8.109 1 50.84 113 GLY A N 1
ATOM 841 C CA . GLY A 1 113 ? 10.5 22.328 -9.477 1 50.84 113 GLY A CA 1
ATOM 842 C C . GLY A 1 113 ? 9.312 22.859 -10.258 1 50.84 113 GLY A C 1
ATOM 843 O O . GLY A 1 113 ? 9.18 22.578 -11.453 1 50.84 113 GLY A O 1
ATOM 844 N N . GLN A 1 114 ? 8.391 23.375 -9.406 1 59.91 114 GLN A N 1
ATOM 845 C CA . GLN A 1 114 ? 7.289 23.969 -10.148 1 59.91 114 GLN A CA 1
ATOM 846 C C . GLN A 1 114 ? 7.527 25.453 -10.375 1 59.91 114 GLN A C 1
ATOM 848 O O . GLN A 1 114 ? 8.25 26.109 -9.609 1 59.91 114 GLN A O 1
ATOM 853 N N . GLU A 1 115 ? 6.984 25.875 -11.5 1 63.62 115 GLU A N 1
ATOM 854 C CA . GLU A 1 115 ? 6.988 27.312 -11.734 1 63.62 115 GLU A CA 1
ATOM 855 C C . GLU A 1 115 ? 6.375 28.062 -10.547 1 63.62 115 GLU A C 1
ATOM 857 O O . GLU A 1 115 ? 5.398 27.594 -9.953 1 63.62 115 GLU A O 1
ATOM 862 N N . PRO A 1 116 ? 7.031 29 -10.211 1 64.88 116 PRO A N 1
ATOM 863 C CA . PRO A 1 116 ? 6.582 29.797 -9.062 1 64.88 116 PRO A CA 1
ATOM 864 C C . PRO A 1 116 ? 5.07 30.031 -9.07 1 64.88 116 PRO A C 1
ATOM 866 O O . PRO A 1 116 ? 4.43 29.953 -8.016 1 64.88 116 PRO A O 1
ATOM 869 N N . GLY A 1 117 ? 4.535 30.359 -10.242 1 65.44 117 GLY A N 1
ATOM 870 C CA . GLY A 1 117 ? 3.102 30.578 -10.344 1 65.44 117 GLY A CA 1
ATOM 871 C C . GLY A 1 117 ? 2.283 29.344 -9.984 1 65.44 117 GLY A C 1
ATOM 872 O O . GLY A 1 117 ? 1.307 29.438 -9.242 1 65.44 117 GLY A O 1
ATOM 873 N N . ALA A 1 118 ? 2.686 28.266 -10.508 1 73.31 118 ALA A N 1
ATOM 874 C CA . ALA A 1 118 ? 1.98 27.016 -10.234 1 73.31 118 ALA A CA 1
ATOM 875 C C . ALA A 1 118 ? 2.08 26.641 -8.758 1 73.31 118 ALA A C 1
ATOM 877 O O . ALA A 1 118 ? 1.111 26.156 -8.164 1 73.31 118 ALA A O 1
ATOM 878 N N . ALA A 1 119 ? 3.217 26.969 -8.25 1 75.88 119 ALA A N 1
ATOM 879 C CA . ALA A 1 119 ? 3.43 26.703 -6.828 1 75.88 119 ALA A CA 1
ATOM 880 C C . ALA A 1 119 ? 2.523 27.578 -5.973 1 75.88 119 ALA A C 1
ATOM 882 O O . ALA A 1 119 ? 1.927 27.109 -5.004 1 75.88 119 ALA A O 1
ATOM 883 N N . LEU A 1 120 ? 2.383 28.812 -6.387 1 81.88 120 LEU A N 1
ATOM 884 C CA . LEU A 1 120 ? 1.538 29.75 -5.656 1 81.88 120 LEU A CA 1
ATOM 885 C C . LEU A 1 120 ? 0.072 29.344 -5.734 1 81.88 120 LEU A C 1
ATOM 887 O O . LEU A 1 120 ? -0.653 29.422 -4.738 1 81.88 120 LEU A O 1
ATOM 891 N N . ASP A 1 121 ? -0.355 28.906 -6.859 1 87.06 121 ASP A N 1
ATOM 892 C CA . ASP A 1 121 ? -1.734 28.453 -7.035 1 87.06 121 ASP A CA 1
ATOM 893 C C . ASP A 1 121 ? -2.041 27.25 -6.148 1 87.06 121 ASP A C 1
ATOM 895 O O . ASP A 1 121 ? -3.115 27.172 -5.551 1 87.06 121 ASP A O 1
ATOM 899 N N . THR A 1 122 ? -1.122 26.406 -6.074 1 86.81 122 THR A N 1
ATOM 900 C CA . THR A 1 122 ? -1.3 25.188 -5.273 1 86.81 122 THR A CA 1
ATOM 901 C C . THR A 1 122 ? -1.366 25.547 -3.787 1 86.81 122 THR A C 1
ATOM 903 O O . THR A 1 122 ? -2.234 25.047 -3.066 1 86.81 122 THR A O 1
ATOM 906 N N . ASP A 1 123 ? -0.502 26.422 -3.398 1 86.06 123 ASP A N 1
ATOM 907 C CA . ASP A 1 123 ? -0.481 26.859 -2.002 1 86.06 123 ASP A CA 1
ATOM 908 C C . ASP A 1 123 ? -1.784 27.562 -1.623 1 86.06 123 ASP A C 1
ATOM 910 O O . ASP A 1 123 ? -2.33 27.328 -0.543 1 86.06 123 ASP A O 1
ATOM 914 N N . THR A 1 124 ? -2.25 28.391 -2.477 1 89.69 124 THR A N 1
ATOM 915 C CA . THR A 1 124 ? -3.49 29.125 -2.24 1 89.69 124 THR A CA 1
ATOM 916 C C . THR A 1 124 ? -4.672 28.156 -2.152 1 89.69 124 THR A C 1
ATOM 918 O O . THR A 1 124 ? -5.516 28.281 -1.262 1 89.69 124 THR A O 1
ATOM 921 N N . ALA A 1 125 ? -4.691 27.25 -3.035 1 92.12 125 ALA A N 1
ATOM 922 C CA . ALA A 1 125 ? -5.766 26.266 -3.021 1 92.12 125 ALA A CA 1
ATOM 923 C C . ALA A 1 125 ? -5.754 25.453 -1.725 1 92.12 125 ALA A C 1
ATOM 925 O O . ALA A 1 125 ? -6.809 25.203 -1.135 1 92.12 125 ALA A O 1
ATOM 926 N N . LEU A 1 126 ? -4.578 25.062 -1.341 1 92.94 126 LEU A N 1
ATOM 927 C CA . LEU A 1 126 ? -4.438 24.312 -0.098 1 92.94 126 LEU A CA 1
ATOM 928 C C . LEU A 1 126 ? -4.949 25.109 1.088 1 92.94 126 LEU A C 1
ATOM 930 O O . LEU A 1 126 ? -5.723 24.609 1.903 1 92.94 126 LEU A O 1
ATOM 934 N N . ARG A 1 127 ? -4.566 26.344 1.167 1 91.5 127 ARG A N 1
ATOM 935 C CA . ARG A 1 127 ? -4.953 27.234 2.248 1 91.5 127 ARG A CA 1
ATOM 936 C C . ARG A 1 127 ? -6.465 27.438 2.273 1 91.5 127 ARG A C 1
ATOM 938 O O . ARG A 1 127 ? -7.086 27.391 3.338 1 91.5 127 ARG A O 1
ATOM 945 N N . ASP A 1 128 ? -7.043 27.547 1.172 1 93.69 128 ASP A N 1
ATOM 946 C CA . ASP A 1 128 ? -8.445 27.938 1.088 1 93.69 128 ASP A CA 1
ATOM 947 C C . ASP A 1 128 ? -9.367 26.734 1.223 1 93.69 128 ASP A C 1
ATOM 949 O O . ASP A 1 128 ? -10.445 26.828 1.814 1 93.69 128 ASP A O 1
ATOM 953 N N . SER A 1 129 ? -8.922 25.641 0.721 1 95.81 129 SER A N 1
ATOM 954 C CA . SER A 1 129 ? -9.875 24.547 0.536 1 95.81 129 SER A CA 1
ATOM 955 C C . SER A 1 129 ? -9.633 23.422 1.543 1 95.81 129 SER A C 1
ATOM 957 O O . SER A 1 129 ? -10.547 22.656 1.857 1 95.81 129 SER A O 1
ATOM 959 N N . ILE A 1 130 ? -8.359 23.25 2.043 1 97 130 ILE A N 1
ATOM 960 C CA . ILE A 1 130 ? -8.055 22.078 2.871 1 97 130 ILE A CA 1
ATOM 961 C C . ILE A 1 130 ? -7.789 22.531 4.309 1 97 130 ILE A C 1
ATOM 963 O O . ILE A 1 130 ? -8.297 21.938 5.258 1 97 130 ILE A O 1
ATOM 967 N N . LEU A 1 131 ? -7.094 23.625 4.469 1 95.75 131 LEU A N 1
ATOM 968 C CA . LEU A 1 131 ? -6.621 24.078 5.77 1 95.75 131 LEU A CA 1
ATOM 969 C C . LEU A 1 131 ? -7.789 24.281 6.73 1 95.75 131 LEU A C 1
ATOM 971 O O . LEU A 1 131 ? -7.73 23.844 7.879 1 95.75 131 LEU A O 1
ATOM 975 N N . PRO A 1 132 ? -8.898 24.859 6.336 1 95.12 132 PRO A N 1
ATOM 976 C CA . PRO A 1 132 ? -10 25.109 7.266 1 95.12 132 PRO A CA 1
ATOM 977 C C . PRO A 1 132 ? -10.672 23.812 7.738 1 95.12 132 PRO A C 1
ATOM 979 O O . PRO A 1 132 ? -11.438 23.828 8.703 1 95.12 132 PRO A O 1
ATOM 982 N N . LEU A 1 133 ? -10.453 22.688 7.055 1 96.75 133 LEU A N 1
ATOM 983 C CA . LEU A 1 133 ? -11.055 21.406 7.398 1 96.75 133 LEU A CA 1
ATOM 984 C C . LEU A 1 133 ? -10.188 20.641 8.398 1 96.75 133 LEU A C 1
ATOM 986 O O . LEU A 1 133 ? -10.617 19.641 8.969 1 96.75 133 LEU A O 1
ATOM 990 N N . ALA A 1 134 ? -8.969 21.125 8.688 1 98.19 134 ALA A N 1
ATOM 991 C CA . ALA A 1 134 ? -7.965 20.375 9.438 1 98.19 134 ALA A CA 1
ATOM 992 C C . ALA A 1 134 ? -8.234 20.453 10.938 1 98.19 134 ALA A C 1
ATOM 994 O O . ALA A 1 134 ? -8.438 21.531 11.484 1 98.19 134 ALA A O 1
ATOM 995 N N . THR A 1 135 ? -8.305 19.281 11.594 1 98.69 135 THR A N 1
ATOM 996 C CA . THR A 1 135 ? -8.242 19.219 13.047 1 98.69 135 THR A CA 1
ATOM 997 C C . THR A 1 135 ? -6.836 19.516 13.547 1 98.69 135 THR A C 1
ATOM 999 O O . THR A 1 135 ? -6.656 20.344 14.445 1 98.69 135 THR A O 1
ATOM 1002 N N . VAL A 1 136 ? -5.852 18.922 12.969 1 98.88 136 VAL A N 1
ATOM 1003 C CA . VAL A 1 136 ? -4.441 19.109 13.281 1 98.88 136 VAL A CA 1
ATOM 1004 C C . VAL A 1 136 ? -3.664 19.422 12.008 1 98.88 136 VAL A C 1
ATOM 1006 O O . VAL A 1 136 ? -3.842 18.734 10.992 1 98.88 136 VAL A O 1
ATOM 1009 N N . ILE A 1 137 ? -2.857 20.375 11.953 1 98.75 137 ILE A N 1
ATOM 1010 C CA . ILE A 1 137 ? -1.905 20.641 10.875 1 98.75 137 ILE A CA 1
ATOM 1011 C C . ILE A 1 137 ? -0.479 20.531 11.414 1 98.75 137 ILE A C 1
ATOM 1013 O O . ILE A 1 137 ? -0.194 20.953 12.531 1 98.75 137 ILE A O 1
ATOM 1017 N N . THR A 1 138 ? 0.501 20 10.578 1 98.75 138 THR A N 1
ATOM 1018 C CA . THR A 1 138 ? 1.831 19.672 11.078 1 98.75 138 THR A CA 1
ATOM 1019 C C . THR A 1 138 ? 2.908 20.344 10.234 1 98.75 138 THR A C 1
ATOM 1021 O O . THR A 1 138 ? 3.812 19.672 9.727 1 98.75 138 THR A O 1
ATOM 1024 N N . PRO A 1 139 ? 2.955 21.578 10.133 1 97.69 139 PRO A N 1
ATOM 1025 C CA . PRO A 1 139 ? 3.922 22.281 9.281 1 97.69 139 PRO A CA 1
ATOM 1026 C C . PRO A 1 139 ? 5.348 22.203 9.828 1 97.69 139 PRO A C 1
ATOM 1028 O O . PRO A 1 139 ? 5.555 22.266 11.039 1 97.69 139 PRO A O 1
ATOM 1031 N N . ASN A 1 140 ? 6.32 21.969 8.906 1 95.38 140 ASN A N 1
ATOM 1032 C CA . ASN A 1 140 ? 7.719 22.172 9.281 1 95.38 140 ASN A CA 1
ATOM 1033 C C . ASN A 1 140 ? 8.094 23.641 9.281 1 95.38 140 ASN A C 1
ATOM 1035 O O . ASN A 1 140 ? 7.23 24.516 9.094 1 95.38 140 ASN A O 1
ATOM 1039 N N . LEU A 1 141 ? 9.359 23.938 9.492 1 93.94 141 LEU A N 1
ATOM 1040 C CA . LEU A 1 141 ? 9.781 25.328 9.672 1 93.94 141 LEU A CA 1
ATOM 1041 C C . LEU A 1 141 ? 9.469 26.156 8.43 1 93.94 141 LEU A C 1
ATOM 1043 O O . LEU A 1 141 ? 8.906 27.25 8.531 1 93.94 141 LEU A O 1
ATOM 1047 N N . PHE A 1 142 ? 9.789 25.578 7.277 1 91.44 142 PHE A N 1
ATOM 1048 C CA . PHE A 1 142 ? 9.547 26.281 6.023 1 91.44 142 PHE A CA 1
ATOM 1049 C C . PHE A 1 142 ? 8.055 26.484 5.793 1 91.44 142 PHE A C 1
ATOM 1051 O O . PHE A 1 142 ? 7.609 27.594 5.477 1 91.44 142 PHE A O 1
ATOM 1058 N N . GLU A 1 143 ? 7.301 25.469 5.98 1 94.19 143 GLU A N 1
ATOM 1059 C CA . GLU A 1 143 ? 5.852 25.516 5.809 1 94.19 143 GLU A CA 1
ATOM 1060 C C . GLU A 1 143 ? 5.207 26.453 6.82 1 94.19 143 GLU A C 1
ATOM 1062 O O . GLU A 1 143 ? 4.293 27.203 6.477 1 94.19 143 GLU A O 1
ATOM 1067 N N . ALA A 1 144 ? 5.711 26.422 8.062 1 95.94 144 ALA A N 1
ATOM 1068 C CA . ALA A 1 144 ? 5.191 27.312 9.102 1 95.94 144 ALA A CA 1
ATOM 1069 C C . ALA A 1 144 ? 5.43 28.781 8.742 1 95.94 144 ALA A C 1
ATOM 1071 O O . ALA A 1 144 ? 4.527 29.609 8.867 1 95.94 144 ALA A O 1
ATOM 1072 N N . ARG A 1 145 ? 6.645 29.016 8.32 1 94.5 145 ARG A N 1
ATOM 1073 C CA . ARG A 1 145 ? 6.977 30.375 7.906 1 94.5 145 ARG A CA 1
ATOM 1074 C C . ARG A 1 145 ? 6.051 30.859 6.789 1 94.5 145 ARG A C 1
ATOM 1076 O O . ARG A 1 145 ? 5.504 31.953 6.855 1 94.5 145 ARG A O 1
ATOM 1083 N N . THR A 1 146 ? 5.82 30 5.812 1 92.44 146 THR A N 1
ATOM 1084 C CA . THR A 1 146 ? 5.023 30.328 4.637 1 92.44 146 THR A CA 1
ATOM 1085 C C . THR A 1 146 ? 3.557 30.516 5.02 1 92.44 146 THR A C 1
ATOM 1087 O O . THR A 1 146 ? 2.945 31.531 4.66 1 92.44 146 THR A O 1
ATOM 1090 N N . LEU A 1 147 ? 3.01 29.625 5.766 1 94.19 147 LEU A N 1
ATOM 1091 C CA . LEU A 1 147 ? 1.598 29.656 6.129 1 94.19 147 LEU A CA 1
ATOM 1092 C C . LEU A 1 147 ? 1.317 30.812 7.09 1 94.19 147 LEU A C 1
ATOM 1094 O O . LEU A 1 147 ? 0.259 31.438 7.023 1 94.19 147 LEU A O 1
ATOM 1098 N N . ALA A 1 148 ? 2.227 31.094 7.957 1 96.12 148 ALA A N 1
ATOM 1099 C CA . ALA A 1 148 ? 2.049 32.125 8.969 1 96.12 148 ALA A CA 1
ATOM 1100 C C . ALA A 1 148 ? 2.312 33.531 8.375 1 96.12 148 ALA A C 1
ATOM 1102 O O . ALA A 1 148 ? 1.978 34.531 8.984 1 96.12 148 ALA A O 1
ATOM 1103 N N . GLY A 1 149 ? 2.941 33.531 7.199 1 94.62 149 GLY A N 1
ATOM 1104 C CA . GLY A 1 149 ? 3.338 34.781 6.621 1 94.62 149 GLY A CA 1
ATOM 1105 C C . GLY A 1 149 ? 4.461 35.469 7.383 1 94.62 149 GLY A C 1
ATOM 1106 O O . GLY A 1 149 ? 4.438 36.688 7.574 1 94.62 149 GLY A O 1
ATOM 1107 N N . MET A 1 150 ? 5.34 34.719 7.867 1 96 150 MET A N 1
ATOM 1108 C CA . MET A 1 150 ? 6.477 35.25 8.609 1 96 150 MET A CA 1
ATOM 1109 C C . MET A 1 150 ? 7.75 35.188 7.773 1 96 150 MET A C 1
ATOM 1111 O O . MET A 1 150 ? 7.926 34.281 6.969 1 96 150 MET A O 1
ATOM 1115 N N . ASP A 1 151 ? 8.625 36.094 8.039 1 95.56 151 ASP A N 1
ATOM 1116 C CA . ASP A 1 151 ? 9.875 36.156 7.289 1 95.56 151 ASP A CA 1
ATOM 1117 C C . ASP A 1 151 ? 10.875 35.125 7.797 1 95.56 151 ASP A C 1
ATOM 1119 O O . ASP A 1 151 ? 11.664 34.562 7.02 1 95.56 151 ASP A O 1
ATOM 1123 N N . SER A 1 152 ? 10.82 34.906 9.148 1 95.75 152 SER A N 1
ATOM 1124 C CA . SER A 1 152 ? 11.766 33.969 9.75 1 95.75 152 SER A CA 1
ATOM 1125 C C . SER A 1 152 ? 11.203 33.375 11.031 1 95.75 152 SER A C 1
ATOM 1127 O O . SER A 1 152 ? 10.297 33.938 11.648 1 95.75 152 SER A O 1
ATOM 1129 N N . ILE A 1 153 ? 11.617 32.25 11.344 1 96.75 153 ILE A N 1
ATOM 1130 C CA . ILE A 1 153 ? 11.406 31.562 12.617 1 96.75 153 ILE A CA 1
ATOM 1131 C C . ILE A 1 153 ? 12.75 31.094 13.172 1 96.75 153 ILE A C 1
ATOM 1133 O O . ILE A 1 153 ? 13.352 30.156 12.648 1 96.75 153 ILE A O 1
ATOM 1137 N N . GLU A 1 154 ? 13.219 31.734 14.227 1 96 154 GLU A N 1
ATOM 1138 C CA . GLU A 1 154 ? 14.578 31.484 14.688 1 96 154 GLU A CA 1
ATOM 1139 C C . GLU A 1 154 ? 14.594 31.016 16.141 1 96 154 GLU A C 1
ATOM 1141 O O . GLU A 1 154 ? 15.648 30.703 16.688 1 96 154 GLU A O 1
ATOM 1146 N N . SER A 1 155 ? 13.469 31.016 16.734 1 96.62 155 SER A N 1
ATOM 1147 C CA . SER A 1 155 ? 13.359 30.625 18.141 1 96.62 155 SER A CA 1
ATOM 1148 C C . SER A 1 155 ? 12.062 29.859 18.406 1 96.62 155 SER A C 1
ATOM 1150 O O . SER A 1 155 ? 11.18 29.828 17.547 1 96.62 155 SER A O 1
ATOM 1152 N N . VAL A 1 156 ? 11.969 29.281 19.562 1 97.31 156 VAL A N 1
ATOM 1153 C CA . VAL A 1 156 ? 10.75 28.578 19.953 1 97.31 156 VAL A CA 1
ATOM 1154 C C . VAL A 1 156 ? 9.594 29.562 20.047 1 97.31 156 VAL A C 1
ATOM 1156 O O . VAL A 1 156 ? 8.461 29.25 19.672 1 97.31 156 VAL A O 1
ATOM 1159 N N . ASP A 1 157 ? 9.898 30.766 20.578 1 97.69 157 ASP A N 1
ATOM 1160 C CA . ASP A 1 157 ? 8.867 31.797 20.656 1 97.69 157 ASP A CA 1
ATOM 1161 C C . ASP A 1 157 ? 8.336 32.156 19.266 1 97.69 157 ASP A C 1
ATOM 1163 O O . ASP A 1 157 ? 7.137 32.375 19.094 1 97.69 157 ASP A O 1
ATOM 1167 N N . ASP A 1 158 ? 9.273 32.281 18.344 1 98.19 158 ASP A N 1
ATOM 1168 C CA . ASP A 1 158 ? 8.852 32.531 16.969 1 98.19 158 ASP A CA 1
ATOM 1169 C C . ASP A 1 158 ? 7.957 31.391 16.453 1 98.19 158 ASP A C 1
ATOM 1171 O O . ASP A 1 158 ? 6.969 31.641 15.766 1 98.19 158 ASP A O 1
ATOM 1175 N N . LEU A 1 159 ? 8.336 30.188 16.781 1 98.44 159 LEU A N 1
ATOM 1176 C CA . LEU A 1 159 ? 7.57 29.031 16.344 1 98.44 159 LEU A CA 1
ATOM 1177 C C . LEU A 1 159 ? 6.172 29.031 16.953 1 98.44 159 LEU A C 1
ATOM 1179 O O . LEU A 1 159 ? 5.195 28.703 16.281 1 98.44 159 LEU A O 1
ATOM 1183 N N . ILE A 1 160 ? 6.043 29.406 18.203 1 98.5 160 ILE A N 1
ATOM 1184 C CA . ILE A 1 160 ? 4.758 29.531 18.875 1 98.5 160 ILE A CA 1
ATOM 1185 C C . ILE A 1 160 ? 3.904 30.578 18.172 1 98.5 160 ILE A C 1
ATOM 1187 O O . ILE A 1 160 ? 2.719 30.359 17.922 1 98.5 160 ILE A O 1
ATOM 1191 N N . GLU A 1 161 ? 4.543 31.688 17.859 1 98.62 161 GLU A N 1
ATOM 1192 C CA . GLU A 1 161 ? 3.824 32.719 17.141 1 98.62 161 GLU A CA 1
ATOM 1193 C C . GLU A 1 161 ? 3.322 32.25 15.789 1 98.62 161 GLU A C 1
ATOM 1195 O O . GLU A 1 161 ? 2.178 32.5 15.414 1 98.62 161 GLU A O 1
ATOM 1200 N N . ALA A 1 162 ? 4.176 31.594 15.109 1 98.44 162 ALA A N 1
ATOM 1201 C CA . ALA A 1 162 ? 3.773 31.016 13.828 1 98.44 162 ALA A CA 1
ATOM 1202 C C . ALA A 1 162 ? 2.57 30.094 14 1 98.44 162 ALA A C 1
ATOM 1204 O O . ALA A 1 162 ? 1.621 30.141 13.219 1 98.44 162 ALA A O 1
ATOM 1205 N N . ALA A 1 163 ? 2.611 29.25 15 1 98.75 163 ALA A N 1
ATOM 1206 C CA . ALA A 1 163 ? 1.521 28.312 15.266 1 98.75 163 ALA A CA 1
ATOM 1207 C C . ALA A 1 163 ? 0.21 29.047 15.508 1 98.75 163 ALA A C 1
ATOM 1209 O O . ALA A 1 163 ? -0.843 28.641 15.016 1 98.75 163 ALA A O 1
ATOM 1210 N N . ARG A 1 164 ? 0.252 30.141 16.266 1 98.62 164 ARG A N 1
ATOM 1211 C CA . ARG A 1 164 ? -0.933 30.938 16.547 1 98.62 164 ARG A CA 1
ATOM 1212 C C . ARG A 1 164 ? -1.527 31.516 15.273 1 98.62 164 ARG A C 1
ATOM 1214 O O . ARG A 1 164 ? -2.742 31.469 15.07 1 98.62 164 ARG A O 1
ATOM 1221 N N . ARG A 1 165 ? -0.641 32.031 14.453 1 98.19 165 ARG A N 1
ATOM 1222 C CA . ARG A 1 165 ? -1.101 32.625 13.203 1 98.19 165 ARG A CA 1
ATOM 1223 C C . ARG A 1 165 ? -1.73 31.562 12.297 1 98.19 165 ARG A C 1
ATOM 1225 O O . ARG A 1 165 ? -2.738 31.828 11.633 1 98.19 165 ARG A O 1
ATOM 1232 N N . ILE A 1 166 ? -1.122 30.469 12.227 1 97.94 166 ILE A N 1
ATOM 1233 C CA . ILE A 1 166 ? -1.647 29.391 11.398 1 97.94 166 ILE A CA 1
ATOM 1234 C C . ILE A 1 166 ? -3.004 28.938 11.945 1 97.94 166 ILE A C 1
ATOM 1236 O O . ILE A 1 166 ? -3.914 28.625 11.172 1 97.94 166 ILE A O 1
ATOM 1240 N N . HIS A 1 167 ? -3.15 28.844 13.273 1 98.31 167 HIS A N 1
ATOM 1241 C CA . HIS A 1 167 ? -4.426 28.5 13.891 1 98.31 167 HIS A CA 1
ATOM 1242 C C . HIS A 1 167 ? -5.535 29.438 13.422 1 98.31 167 HIS A C 1
ATOM 1244 O O . HIS A 1 167 ? -6.656 29 13.156 1 98.31 167 HIS A O 1
ATOM 1250 N N . ASP A 1 168 ? -5.234 30.672 13.273 1 97.06 168 ASP A N 1
ATOM 1251 C CA . ASP A 1 168 ? -6.211 31.688 12.875 1 97.06 168 ASP A CA 1
ATOM 1252 C C . ASP A 1 168 ? -6.727 31.422 11.461 1 97.06 168 ASP A C 1
ATOM 1254 O O . ASP A 1 168 ? -7.746 31.984 11.055 1 97.06 168 ASP A O 1
ATOM 1258 N N . LEU A 1 169 ? -6.008 30.609 10.758 1 95.56 169 LEU A N 1
ATOM 1259 C CA . LEU A 1 169 ? -6.406 30.312 9.383 1 95.56 169 LEU A CA 1
ATOM 1260 C C . LEU A 1 169 ? -7.484 29.219 9.359 1 95.56 169 LEU A C 1
ATOM 1262 O O . LEU A 1 169 ? -8.102 28.984 8.32 1 95.56 169 LEU A O 1
ATOM 1266 N N . GLY A 1 170 ? -7.652 28.516 10.539 1 96.06 170 GLY A N 1
ATOM 1267 C CA . GLY A 1 170 ? -8.773 27.594 10.508 1 96.06 170 GLY A CA 1
ATOM 1268 C C . GLY A 1 170 ? -8.531 26.328 11.312 1 96.06 170 GLY A C 1
ATOM 1269 O O . GLY A 1 170 ? -9.43 25.844 12.008 1 96.06 170 GLY A O 1
ATOM 1270 N N . PRO A 1 171 ? -7.316 25.719 11.281 1 97.88 171 PRO A N 1
ATOM 1271 C CA . PRO A 1 171 ? -7.09 24.453 11.984 1 97.88 171 PRO A CA 1
ATOM 1272 C C . PRO A 1 171 ? -7.285 24.578 13.492 1 97.88 171 PRO A C 1
ATOM 1274 O O . PRO A 1 171 ? -6.969 25.609 14.078 1 97.88 171 PRO A O 1
ATOM 1277 N N . LYS A 1 172 ? -7.777 23.5 14.117 1 98.19 172 LYS A N 1
ATOM 1278 C CA . LYS A 1 172 ? -8.047 23.5 15.547 1 98.19 172 LYS A CA 1
ATOM 1279 C C . LYS A 1 172 ? -6.754 23.359 16.344 1 98.19 172 LYS A C 1
ATOM 1281 O O . LYS A 1 172 ? -6.613 23.969 17.422 1 98.19 172 LYS A O 1
ATOM 1286 N N . TYR A 1 173 ? -5.883 22.547 15.867 1 98.81 173 TYR A N 1
ATOM 1287 C CA . TYR A 1 173 ? -4.574 22.328 16.469 1 98.81 173 TYR A CA 1
ATOM 1288 C C . TYR A 1 173 ? -3.461 22.578 15.461 1 98.81 173 TYR A C 1
ATOM 1290 O O . TYR A 1 173 ? -3.578 22.188 14.297 1 98.81 173 TYR A O 1
ATOM 1298 N N . VAL A 1 174 ? -2.414 23.188 15.859 1 98.88 174 VAL A N 1
ATOM 1299 C CA . VAL A 1 174 ? -1.229 23.391 15.039 1 98.88 174 VAL A CA 1
ATOM 1300 C C . VAL A 1 174 ? -0.013 22.766 15.719 1 98.88 174 VAL A C 1
ATOM 1302 O O . VAL A 1 174 ? 0.393 23.203 16.797 1 98.88 174 VAL A O 1
ATOM 1305 N N . LEU A 1 175 ? 0.506 21.719 15.156 1 98.88 175 LEU A N 1
ATOM 1306 C CA . LEU A 1 175 ? 1.769 21.109 15.57 1 98.88 175 LEU A CA 1
ATOM 1307 C C . LEU A 1 175 ? 2.916 21.609 14.688 1 98.88 175 LEU A C 1
ATOM 1309 O O . LEU A 1 175 ? 3.242 20.969 13.68 1 98.88 175 LEU A O 1
ATOM 1313 N N . ALA A 1 176 ? 3.506 22.719 15.039 1 98.62 176 ALA A N 1
ATOM 1314 C CA . ALA A 1 176 ? 4.617 23.297 14.297 1 98.62 176 ALA A CA 1
ATOM 1315 C C . ALA A 1 176 ? 5.938 22.625 14.656 1 98.62 176 ALA A C 1
ATOM 1317 O O . ALA A 1 176 ? 6.324 22.594 15.828 1 98.62 176 ALA A O 1
ATOM 1318 N N . LYS A 1 177 ? 6.613 22.125 13.641 1 97.31 177 LYS A N 1
ATOM 1319 C CA . LYS A 1 177 ? 7.824 21.344 13.859 1 97.31 177 LYS A CA 1
ATOM 1320 C C . LYS A 1 177 ? 9.078 22.188 13.648 1 97.31 177 LYS A C 1
ATOM 1322 O O . LYS A 1 177 ? 9.352 22.641 12.531 1 97.31 177 LYS A O 1
ATOM 1327 N N . GLY A 1 178 ? 9.773 22.438 14.695 1 93.25 178 GLY A N 1
ATOM 1328 C CA . GLY A 1 178 ? 11.086 23.047 14.578 1 93.25 178 GLY A CA 1
ATOM 1329 C C . GLY A 1 178 ? 12.172 22.062 14.211 1 93.25 178 GLY A C 1
ATOM 1330 O O . GLY A 1 178 ? 13.047 22.391 13.398 1 93.25 178 GLY A O 1
ATOM 1331 N N . GLY A 1 179 ? 12.031 20.875 14.781 1 89.19 179 GLY A N 1
ATOM 1332 C CA . GLY A 1 179 ? 12.953 19.797 14.445 1 89.19 179 GLY A CA 1
ATOM 1333 C C . GLY A 1 179 ? 14.406 20.172 14.648 1 89.19 179 GLY A C 1
ATOM 1334 O O . GLY A 1 179 ? 14.75 20.812 15.641 1 89.19 179 GLY A O 1
ATOM 1335 N N . VAL A 1 180 ? 15.281 19.75 13.672 1 87.38 180 VAL A N 1
ATOM 1336 C CA . VAL A 1 180 ? 16.719 19.938 13.805 1 87.38 180 VAL A CA 1
ATOM 1337 C C . VAL A 1 180 ? 17.109 21.328 13.32 1 87.38 180 VAL A C 1
ATOM 1339 O O . VAL A 1 180 ? 18.234 21.781 13.547 1 87.38 180 VAL A O 1
ATOM 1342 N N . GLU A 1 181 ? 16.125 22.016 12.781 1 88.69 181 GLU A N 1
ATOM 1343 C CA . GLU A 1 181 ? 16.469 23.266 12.102 1 88.69 181 GLU A CA 1
ATOM 1344 C C . GLU A 1 181 ? 16.531 24.422 13.078 1 88.69 181 GLU A C 1
ATOM 1346 O O . GLU A 1 181 ? 17.188 25.438 12.805 1 88.69 181 GLU A O 1
ATOM 1351 N N . LEU A 1 182 ? 15.781 24.359 14.141 1 91.19 182 LEU A N 1
ATOM 1352 C CA . LEU A 1 182 ? 15.891 25.406 15.164 1 91.19 182 LEU A CA 1
ATOM 1353 C C . LEU A 1 182 ? 17.188 25.25 15.945 1 91.19 182 LEU A C 1
ATOM 1355 O O . LEU A 1 182 ? 17.594 24.141 16.281 1 91.19 182 LEU A O 1
ATOM 1359 N N . ALA A 1 183 ? 17.719 26.281 16.25 1 89.19 183 ALA A N 1
ATOM 1360 C CA . ALA A 1 183 ? 18.984 26.266 16.969 1 89.19 183 ALA A CA 1
ATOM 1361 C C . ALA A 1 183 ? 18.828 25.609 18.344 1 89.19 183 ALA A C 1
ATOM 1363 O O . ALA A 1 183 ? 17.766 25.672 18.953 1 89.19 183 ALA A O 1
ATOM 1364 N N . GLY A 1 184 ? 20.047 24.984 18.766 1 90.5 184 GLY A N 1
ATOM 1365 C CA . GLY A 1 184 ? 20.047 24.344 20.078 1 90.5 184 GLY A CA 1
ATOM 1366 C C . GLY A 1 184 ? 20.266 22.844 20.016 1 90.5 184 GLY A C 1
ATOM 1367 O O . GLY A 1 184 ? 20.359 22.266 18.938 1 90.5 184 GLY A O 1
ATOM 1368 N N . GLY A 1 185 ? 20.266 22.156 21.172 1 93.12 185 GLY A N 1
ATOM 1369 C CA . GLY A 1 185 ? 20.594 20.734 21.266 1 93.12 185 GLY A CA 1
ATOM 1370 C C . GLY A 1 185 ? 19.391 19.844 21.109 1 93.12 185 GLY A C 1
ATOM 1371 O O . GLY A 1 185 ? 19.531 18.625 20.906 1 93.12 185 GLY A O 1
ATOM 1372 N N . ASP A 1 186 ? 18.219 20.5 21.172 1 95.12 186 ASP A N 1
ATOM 1373 C CA . ASP A 1 186 ? 17 19.703 21.141 1 95.12 186 ASP A CA 1
ATOM 1374 C C . ASP A 1 186 ? 16.234 19.938 19.844 1 95.12 186 ASP A C 1
ATOM 1376 O O . ASP A 1 186 ? 16.312 21.016 19.25 1 95.12 186 ASP A O 1
ATOM 1380 N N . ALA A 1 187 ? 15.617 18.922 19.359 1 95.38 187 ALA A N 1
ATOM 1381 C CA . ALA A 1 187 ? 14.555 19.062 18.359 1 95.38 187 ALA A CA 1
ATOM 1382 C C . ALA A 1 187 ? 13.234 19.453 19.031 1 95.38 187 ALA A C 1
ATOM 1384 O O . ALA A 1 187 ? 12.641 18.656 19.75 1 95.38 187 ALA A O 1
ATOM 1385 N N . VAL A 1 188 ? 12.797 20.719 18.766 1 96.44 188 VAL A N 1
ATOM 1386 C CA . VAL A 1 188 ? 11.656 21.266 19.484 1 96.44 188 VAL A CA 1
ATOM 1387 C C . VAL A 1 188 ? 10.461 21.391 18.547 1 96.44 188 VAL A C 1
ATOM 1389 O O . VAL A 1 188 ? 10.602 21.922 17.438 1 96.44 188 VAL A O 1
ATOM 1392 N N . ASP A 1 189 ? 9.297 20.875 18.953 1 98.06 189 ASP A N 1
ATOM 1393 C CA . ASP A 1 189 ? 8 21.078 18.312 1 98.06 189 ASP A CA 1
ATOM 1394 C C . ASP A 1 189 ? 7.023 21.781 19.266 1 98.06 189 ASP A C 1
ATOM 1396 O O . ASP A 1 189 ? 7.172 21.703 20.484 1 98.06 189 ASP A O 1
ATOM 1400 N N . VAL A 1 190 ? 6.125 22.484 18.656 1 98.44 190 VAL A N 1
ATOM 1401 C CA . VAL A 1 190 ? 5.137 23.234 19.438 1 98.44 190 VAL A CA 1
ATOM 1402 C C . VAL A 1 190 ? 3.73 22.812 19.016 1 98.44 190 VAL A C 1
ATOM 1404 O O . VAL A 1 190 ? 3.408 22.766 17.828 1 98.44 190 VAL A O 1
ATOM 1407 N N . LEU A 1 191 ? 2.953 22.406 20.047 1 98.88 191 LEU A N 1
ATOM 1408 C CA . LEU A 1 191 ? 1.531 22.156 19.828 1 98.88 191 LEU A CA 1
ATOM 1409 C C . LEU A 1 191 ? 0.695 23.312 20.391 1 98.88 191 LEU A C 1
ATOM 1411 O O . LEU A 1 191 ? 0.778 23.625 21.578 1 98.88 191 LEU A O 1
ATOM 1415 N N . PHE A 1 192 ? -0.059 24 19.547 1 98.81 192 PHE A N 1
ATOM 1416 C CA . PHE A 1 192 ? -0.994 25.047 19.953 1 98.81 192 PHE A CA 1
ATOM 1417 C C . PHE A 1 192 ? -2.434 24.594 19.719 1 98.81 192 PHE A C 1
ATOM 1419 O O . PHE A 1 192 ? -2.783 24.156 18.609 1 98.81 192 PHE A O 1
ATOM 1426 N N . ASP A 1 193 ? -3.262 24.703 20.766 1 98.31 193 ASP A N 1
ATOM 1427 C CA . ASP A 1 193 ? -4.617 24.172 20.672 1 98.31 193 ASP A CA 1
ATOM 1428 C C . ASP A 1 193 ? -5.648 25.297 20.656 1 98.31 193 ASP A C 1
ATOM 1430 O O . ASP A 1 193 ? -6.836 25.047 20.891 1 98.31 193 ASP A O 1
ATOM 1434 N N . GLY A 1 194 ? -5.242 26.516 20.359 1 97.5 194 GLY A N 1
ATOM 1435 C CA . GLY A 1 194 ? -6.125 27.672 20.359 1 97.5 194 GLY A CA 1
ATOM 1436 C C . GLY A 1 194 ? -6.094 28.453 21.656 1 97.5 194 GLY A C 1
ATOM 1437 O O . GLY A 1 194 ? -6.48 29.625 21.703 1 97.5 194 GLY A O 1
ATOM 1438 N N . THR A 1 195 ? -5.629 27.781 22.766 1 97.69 195 THR A N 1
ATOM 1439 C CA . THR A 1 195 ? -5.551 28.406 24.078 1 97.69 195 THR A CA 1
ATOM 1440 C C . THR A 1 195 ? -4.18 28.188 24.703 1 97.69 195 THR A C 1
ATOM 1442 O O . THR A 1 195 ? -3.486 29.141 25.062 1 97.69 195 THR A O 1
ATOM 1445 N N . ASP A 1 196 ? -3.795 26.938 24.75 1 98.19 196 ASP A N 1
ATOM 1446 C CA . ASP A 1 196 ? -2.561 26.578 25.453 1 98.19 196 ASP A CA 1
ATOM 1447 C C . ASP A 1 196 ? -1.492 26.109 24.469 1 98.19 196 ASP A C 1
ATOM 1449 O O . ASP A 1 196 ? -1.812 25.594 23.391 1 98.19 196 ASP A O 1
ATOM 1453 N N . VAL A 1 197 ? -0.302 26.297 24.891 1 98.56 197 VAL A N 1
ATOM 1454 C CA . VAL A 1 197 ? 0.875 25.875 24.141 1 98.56 197 VAL A CA 1
ATOM 1455 C C . VAL A 1 197 ? 1.557 24.719 24.875 1 98.56 197 VAL A C 1
ATOM 1457 O O . VAL A 1 197 ? 1.767 24.781 26.094 1 98.56 197 VAL A O 1
ATOM 1460 N N . THR A 1 198 ? 1.829 23.672 24.203 1 98.56 198 THR A N 1
ATOM 1461 C CA . THR A 1 198 ? 2.676 22.594 24.688 1 98.56 198 THR A CA 1
ATOM 1462 C C . THR A 1 198 ? 3.971 22.516 23.875 1 98.56 198 THR A C 1
ATOM 1464 O O . THR A 1 198 ? 3.943 22.422 22.656 1 98.56 198 THR A O 1
ATOM 1467 N N . VAL A 1 199 ? 5.086 22.625 24.578 1 97.94 199 VAL A N 1
ATOM 1468 C CA . VAL A 1 199 ? 6.395 22.484 23.938 1 97.94 199 VAL A CA 1
ATOM 1469 C C . VAL A 1 199 ? 6.891 21.047 24.094 1 97.94 199 VAL A C 1
ATOM 1471 O O . VAL A 1 199 ? 6.957 20.531 25.203 1 97.94 199 VAL A O 1
ATOM 1474 N N . LEU A 1 200 ? 7.16 20.406 22.984 1 97.69 200 LEU A N 1
ATOM 1475 C CA . LEU A 1 200 ? 7.711 19.062 22.953 1 97.69 200 LEU A CA 1
ATOM 1476 C C . LEU A 1 200 ? 9.188 19.078 22.562 1 97.69 200 LEU A C 1
ATOM 1478 O O . LEU A 1 200 ? 9.547 19.594 21.5 1 97.69 200 LEU A O 1
ATOM 1482 N N . SER A 1 201 ? 10.008 18.531 23.453 1 95.56 201 SER A N 1
ATOM 1483 C CA . SER A 1 201 ? 11.453 18.578 23.234 1 95.56 201 SER A CA 1
ATOM 1484 C C . SER A 1 201 ? 12.078 17.203 23.375 1 95.56 201 SER A C 1
ATOM 1486 O O . SER A 1 201 ? 11.703 16.438 24.266 1 95.56 201 SER A O 1
ATOM 1488 N N . ALA A 1 202 ? 12.938 16.875 22.438 1 94.88 202 ALA A N 1
ATOM 1489 C CA . ALA A 1 202 ? 13.797 15.695 22.484 1 94.88 202 ALA A CA 1
ATOM 1490 C C . ALA A 1 202 ? 15.195 16.016 21.969 1 94.88 202 ALA A C 1
ATOM 1492 O O . ALA A 1 202 ? 15.359 16.875 21.109 1 94.88 202 ALA A O 1
ATOM 1493 N N . PRO A 1 203 ? 16.219 15.328 22.516 1 94.81 203 PRO A N 1
ATOM 1494 C CA . PRO A 1 203 ? 17.562 15.562 21.969 1 94.81 203 PRO A CA 1
ATOM 1495 C C . PRO A 1 203 ? 17.625 15.32 20.453 1 94.81 203 PRO A C 1
ATOM 1497 O O . PRO A 1 203 ? 17.016 14.367 19.953 1 94.81 203 PRO A O 1
ATOM 1500 N N . LYS A 1 204 ? 18.297 16.219 19.781 1 94.56 204 LYS A N 1
ATOM 1501 C CA . LYS A 1 204 ? 18.516 16.031 18.344 1 94.56 204 LYS A CA 1
ATOM 1502 C C . LYS A 1 204 ? 19.266 14.727 18.078 1 94.56 204 LYS A C 1
ATOM 1504 O O . LYS A 1 204 ? 20.172 14.367 18.812 1 94.56 204 LYS A O 1
ATOM 1509 N N . VAL A 1 205 ? 18.781 14.125 17.156 1 92.31 205 VAL A N 1
ATOM 1510 C CA . VAL A 1 205 ? 19.5 12.961 16.625 1 92.31 205 VAL A CA 1
ATOM 1511 C C . VAL A 1 205 ? 20.219 13.336 15.336 1 92.31 205 VAL A C 1
ATOM 1513 O O . VAL A 1 205 ? 19.625 13.312 14.258 1 92.31 205 VAL A O 1
ATOM 1516 N N . GLY A 1 206 ? 21.453 13.672 15.438 1 86.69 206 GLY A N 1
ATOM 1517 C CA . GLY A 1 206 ? 22.188 14.156 14.281 1 86.69 206 GLY A CA 1
ATOM 1518 C C . GLY A 1 206 ? 21.844 15.594 13.922 1 86.69 206 GLY A C 1
ATOM 1519 O O . GLY A 1 206 ? 21.156 16.281 14.68 1 86.69 206 GLY A O 1
ATOM 1520 N N . GLU A 1 207 ? 22.406 16.031 12.711 1 85.56 207 GLU A N 1
ATOM 1521 C CA . GLU A 1 207 ? 22.234 17.438 12.328 1 85.56 207 GLU A CA 1
ATOM 1522 C C . GLU A 1 207 ? 21.5 17.562 11 1 85.56 207 GLU A C 1
ATOM 1524 O O . GLU A 1 207 ? 21.219 18.672 10.547 1 85.56 207 GLU A O 1
ATOM 1529 N N . GLU A 1 208 ? 21.156 16.422 10.492 1 87.44 208 GLU A N 1
ATOM 1530 C CA . GLU A 1 208 ? 20.562 16.453 9.164 1 87.44 208 GLU A CA 1
ATOM 1531 C C . GLU A 1 208 ? 19.094 16.031 9.203 1 87.44 208 GLU A C 1
ATOM 1533 O O . GLU A 1 208 ? 18.703 15.211 10.039 1 87.44 208 GLU A O 1
ATOM 1538 N N . ARG A 1 209 ? 18.453 16.688 8.219 1 89.06 209 ARG A N 1
ATOM 1539 C CA . ARG A 1 209 ? 17.062 16.266 8.055 1 89.06 209 ARG A CA 1
ATOM 1540 C C . ARG A 1 209 ? 16.984 14.828 7.543 1 89.06 209 ARG A C 1
ATOM 1542 O O . ARG A 1 209 ? 17.781 14.422 6.684 1 89.06 209 ARG A O 1
ATOM 1549 N N . VAL A 1 210 ? 16.094 14.148 8.117 1 94.06 210 VAL A N 1
ATOM 1550 C CA . VAL A 1 210 ? 15.844 12.781 7.691 1 94.06 210 VAL A CA 1
ATOM 1551 C C . VAL A 1 210 ? 14.539 12.719 6.898 1 94.06 210 VAL A C 1
ATOM 1553 O O . VAL A 1 210 ? 13.516 13.25 7.336 1 94.06 210 VAL A O 1
ATOM 1556 N N . SER A 1 211 ? 14.633 12.125 5.703 1 94.44 211 SER A N 1
ATOM 1557 C CA . SER A 1 211 ? 13.469 12.062 4.816 1 94.44 211 SER A CA 1
ATOM 1558 C C . SER A 1 211 ? 12.344 11.25 5.438 1 94.44 211 SER A C 1
ATOM 1560 O O . SER A 1 211 ? 12.586 10.203 6.047 1 94.44 211 SER A O 1
ATOM 1562 N N . GLY A 1 212 ? 11.164 11.742 5.324 1 95.94 212 GLY A N 1
ATOM 1563 C CA . GLY A 1 212 ? 9.992 11.023 5.785 1 95.94 212 GLY A CA 1
ATOM 1564 C C . GLY A 1 212 ? 9.625 11.328 7.227 1 95.94 212 GLY A C 1
ATOM 1565 O O . GLY A 1 212 ? 8.609 10.844 7.734 1 95.94 212 GLY A O 1
ATOM 1566 N N . ALA A 1 213 ? 10.43 12.125 7.934 1 96.69 213 ALA A N 1
ATOM 1567 C CA . ALA A 1 213 ? 10.156 12.453 9.328 1 96.69 213 ALA A CA 1
ATOM 1568 C C . ALA A 1 213 ? 8.805 13.148 9.477 1 96.69 213 ALA A C 1
ATOM 1570 O O . ALA A 1 213 ? 8.016 12.805 10.359 1 96.69 213 ALA A O 1
ATOM 1571 N N . GLY A 1 214 ? 8.547 14.156 8.602 1 96.56 214 GLY A N 1
ATOM 1572 C CA . GLY A 1 214 ? 7.27 14.852 8.641 1 96.56 214 GLY A CA 1
ATOM 1573 C C . GLY A 1 214 ? 6.086 13.945 8.336 1 96.56 214 GLY A C 1
ATOM 1574 O O . GLY A 1 214 ? 5.078 13.969 9.047 1 96.56 214 GLY A O 1
ATOM 1575 N N . CYS A 1 215 ? 6.184 13.133 7.273 1 98.06 215 CYS A N 1
ATOM 1576 C CA . CYS A 1 215 ? 5.137 12.172 6.934 1 98.06 215 CYS A CA 1
ATOM 1577 C C . CYS A 1 215 ? 4.891 11.203 8.086 1 98.06 215 CYS A C 1
ATOM 1579 O O . CYS A 1 215 ? 3.74 10.914 8.414 1 98.06 215 CYS A O 1
ATOM 1581 N N . THR A 1 216 ? 5.953 10.68 8.68 1 98.62 216 THR A N 1
ATOM 1582 C CA . THR A 1 216 ? 5.863 9.727 9.781 1 98.62 216 THR A CA 1
ATOM 1583 C C . THR A 1 216 ? 5.156 10.359 10.977 1 98.62 216 THR A C 1
ATOM 1585 O O . THR A 1 216 ? 4.277 9.734 11.578 1 98.62 216 THR A O 1
ATOM 1588 N N . LEU A 1 217 ? 5.547 11.578 11.328 1 98.62 217 LEU A N 1
ATOM 1589 C CA . LEU A 1 217 ? 4.941 12.266 12.469 1 98.62 217 LEU A CA 1
ATOM 1590 C C . LEU A 1 217 ? 3.441 12.453 12.258 1 98.62 217 LEU A C 1
ATOM 1592 O O . LEU A 1 217 ? 2.639 12.102 13.125 1 98.62 217 LEU A O 1
ATOM 1596 N N . ALA A 1 218 ? 3.072 12.992 11.102 1 98.88 218 ALA A N 1
ATOM 1597 C CA . ALA A 1 218 ? 1.662 13.219 10.797 1 98.88 218 ALA A CA 1
ATOM 1598 C C . ALA A 1 218 ? 0.886 11.906 10.773 1 98.88 218 ALA A C 1
ATOM 1600 O O . ALA A 1 218 ? -0.241 11.8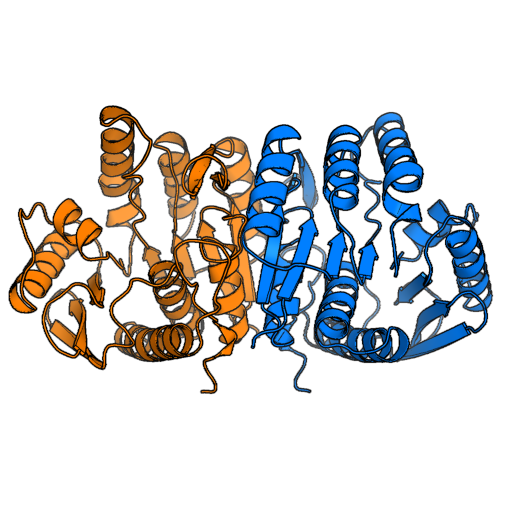36 11.273 1 98.88 218 ALA A O 1
ATOM 1601 N N . ALA A 1 219 ? 1.464 10.867 10.227 1 98.94 219 ALA A N 1
ATOM 1602 C CA . ALA A 1 219 ? 0.818 9.555 10.18 1 98.94 219 ALA A CA 1
ATOM 1603 C C . ALA A 1 219 ? 0.646 8.977 11.578 1 98.94 219 ALA A C 1
ATOM 1605 O O . ALA A 1 219 ? -0.382 8.367 11.883 1 98.94 219 ALA A O 1
ATOM 1606 N N . ALA A 1 220 ? 1.682 9.109 12.422 1 98.94 220 ALA A N 1
ATOM 1607 C CA . ALA A 1 220 ? 1.6 8.609 13.797 1 98.94 220 ALA A CA 1
ATOM 1608 C C . ALA A 1 220 ? 0.502 9.328 14.578 1 98.94 220 ALA A C 1
ATOM 1610 O O . ALA A 1 220 ? -0.252 8.695 15.32 1 98.94 220 ALA A O 1
ATOM 1611 N N . VAL A 1 221 ? 0.411 10.695 14.43 1 98.94 221 VAL A N 1
ATOM 1612 C CA . VAL A 1 221 ? -0.69 11.438 15.039 1 98.94 221 VAL A CA 1
ATOM 1613 C C . VAL A 1 221 ? -2.023 10.852 14.578 1 98.94 221 VAL A C 1
ATOM 1615 O O . VAL A 1 221 ? -2.904 10.578 15.391 1 98.94 221 VAL A O 1
ATOM 1618 N N . THR A 1 222 ? -2.166 10.602 13.312 1 98.94 222 THR A N 1
ATOM 1619 C CA . THR A 1 222 ? -3.393 10.086 12.719 1 98.94 222 THR A CA 1
ATOM 1620 C C . THR A 1 222 ? -3.738 8.719 13.297 1 98.94 222 THR A C 1
ATOM 1622 O O . THR A 1 222 ? -4.887 8.461 13.656 1 98.94 222 THR A O 1
ATOM 1625 N N . ALA A 1 223 ? -2.74 7.828 13.391 1 98.94 223 ALA A N 1
ATOM 1626 C CA . ALA A 1 223 ? -2.953 6.484 13.914 1 98.94 223 ALA A CA 1
ATOM 1627 C C . ALA A 1 223 ? -3.461 6.531 15.359 1 98.94 223 ALA A C 1
ATOM 1629 O O . ALA A 1 223 ? -4.41 5.824 15.711 1 98.94 223 ALA A O 1
ATOM 1630 N N . GLU A 1 224 ? -2.834 7.352 16.203 1 98.88 224 GLU A N 1
ATOM 1631 C CA . GLU A 1 224 ? -3.229 7.434 17.609 1 98.88 224 GLU A CA 1
ATOM 1632 C C . GLU A 1 224 ? -4.621 8.039 17.75 1 98.88 224 GLU A C 1
ATOM 1634 O O . GLU A 1 224 ? -5.402 7.621 18.609 1 98.88 224 GLU A O 1
ATOM 1639 N N . LEU A 1 225 ? -4.902 9.055 16.922 1 98.94 225 LEU A N 1
ATOM 1640 C CA . LEU A 1 225 ? -6.254 9.609 16.938 1 98.94 225 LEU A CA 1
ATOM 164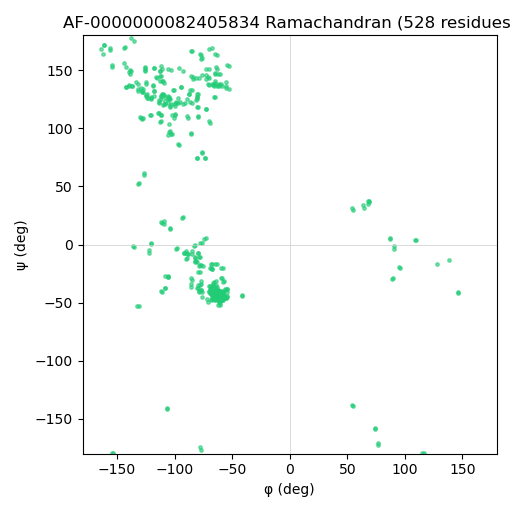1 C C . LEU A 1 225 ? -7.273 8.547 16.531 1 98.94 225 LEU A C 1
ATOM 1643 O O . LEU A 1 225 ? -8.375 8.492 17.078 1 98.94 225 LEU A O 1
ATOM 1647 N N . ALA A 1 226 ? -6.949 7.742 15.531 1 98.88 226 ALA A N 1
ATOM 1648 C CA . ALA A 1 226 ? -7.828 6.66 15.102 1 98.88 226 ALA A CA 1
ATOM 1649 C C . ALA A 1 226 ? -8.125 5.703 16.266 1 98.88 226 ALA A C 1
ATOM 1651 O O . ALA A 1 226 ? -9.227 5.172 16.359 1 98.88 226 ALA A O 1
ATOM 1652 N N . LYS A 1 227 ? -7.168 5.543 17.188 1 98.62 227 LYS A N 1
ATOM 1653 C CA . LYS A 1 227 ? -7.301 4.637 18.328 1 98.62 227 LYS A CA 1
ATOM 1654 C C . LYS A 1 227 ? -8.086 5.289 19.453 1 98.62 227 LYS A C 1
ATOM 1656 O O . LYS A 1 227 ? -8.398 4.641 20.453 1 98.62 227 LYS A O 1
ATOM 1661 N N . GLY A 1 228 ? -8.312 6.598 19.344 1 98.62 228 GLY A N 1
ATOM 1662 C CA . GLY A 1 228 ? -9.172 7.254 20.312 1 98.62 228 GLY A CA 1
ATOM 1663 C C . GLY A 1 228 ? -8.414 8.164 21.25 1 98.62 228 GLY A C 1
ATOM 1664 O O . GLY A 1 228 ? -9 8.758 22.156 1 98.62 228 GLY A O 1
ATOM 1665 N N . ALA A 1 229 ? -7.125 8.359 21.094 1 98.69 229 ALA A N 1
ATOM 1666 C CA . ALA A 1 229 ? -6.348 9.273 21.922 1 98.69 229 ALA A CA 1
ATOM 1667 C C . ALA A 1 229 ? -6.789 10.719 21.719 1 98.69 229 ALA A C 1
ATOM 1669 O O . ALA A 1 229 ? -7.281 11.078 20.641 1 98.69 229 ALA A O 1
ATOM 1670 N N . ASP A 1 230 ? -6.715 11.492 22.719 1 98.38 230 ASP A N 1
ATOM 1671 C CA . ASP A 1 230 ? -6.871 12.922 22.469 1 98.38 230 ASP A CA 1
ATOM 1672 C C . ASP A 1 230 ? -5.672 13.492 21.719 1 98.38 230 ASP A C 1
ATOM 1674 O O . ASP A 1 230 ? -4.645 12.82 21.578 1 98.38 230 ASP A O 1
ATOM 1678 N N . VAL A 1 231 ? -5.773 14.688 21.234 1 98.75 231 VAL A N 1
ATOM 1679 C CA . VAL A 1 231 ? -4.781 15.266 20.328 1 98.75 231 VAL A CA 1
ATOM 1680 C C . VAL A 1 231 ? -3.441 15.398 21.047 1 98.75 231 VAL A C 1
ATOM 1682 O O . VAL A 1 231 ? -2.395 15.07 20.484 1 98.75 231 VAL A O 1
ATOM 1685 N N . GLY A 1 232 ? -3.461 15.867 22.266 1 98.5 232 GLY A N 1
ATOM 1686 C CA . GLY A 1 232 ? -2.223 16.016 23.016 1 98.5 232 GLY A CA 1
ATOM 1687 C C . GLY A 1 232 ? -1.468 14.711 23.188 1 98.5 232 GLY A C 1
ATOM 1688 O O . GLY A 1 232 ? -0.258 14.656 22.953 1 98.5 232 GLY A O 1
ATOM 1689 N N . GLU A 1 233 ? -2.146 13.648 23.578 1 98.56 233 GLU A N 1
ATOM 1690 C CA . GLU A 1 233 ? -1.556 12.328 23.734 1 98.56 233 GLU A CA 1
ATOM 1691 C C . GLU A 1 233 ? -1.038 11.781 22.406 1 98.56 233 GLU A C 1
ATOM 1693 O O . GLU A 1 233 ? 0.039 11.18 22.359 1 98.56 233 GLU A O 1
ATOM 1698 N N . ALA A 1 234 ? -1.842 11.984 21.344 1 98.88 234 ALA A N 1
ATOM 1699 C CA . ALA A 1 234 ? -1.455 11.523 20.016 1 98.88 234 ALA A CA 1
ATOM 1700 C C . ALA A 1 234 ? -0.152 12.188 19.562 1 98.88 234 ALA A C 1
ATOM 1702 O O . ALA A 1 234 ? 0.747 11.508 19.062 1 98.88 234 ALA A O 1
ATOM 1703 N N . VAL A 1 235 ? -0.052 13.438 19.812 1 98.81 235 VAL A N 1
ATOM 1704 C CA . VAL A 1 235 ? 1.118 14.211 19.391 1 98.81 235 VAL A CA 1
ATOM 1705 C C . VAL A 1 235 ? 2.332 13.781 20.219 1 98.81 235 VAL A C 1
ATOM 1707 O O . VAL A 1 235 ? 3.432 13.633 19.672 1 98.81 235 VAL A O 1
ATOM 1710 N N . ALA A 1 236 ? 2.162 13.578 21.516 1 98.31 236 ALA A N 1
ATOM 1711 C CA . ALA A 1 236 ? 3.26 13.141 22.375 1 98.31 236 ALA A CA 1
ATOM 1712 C C . ALA A 1 236 ? 3.818 11.797 21.922 1 98.31 236 ALA A C 1
ATOM 1714 O O . ALA A 1 236 ? 5.035 11.625 21.812 1 98.31 236 ALA A O 1
ATOM 1715 N N . LEU A 1 237 ? 2.959 10.867 21.641 1 98.5 237 LEU A N 1
ATOM 1716 C CA . LEU A 1 237 ? 3.404 9.562 21.156 1 98.5 237 LEU A CA 1
ATOM 1717 C C . LEU A 1 237 ? 4.074 9.68 19.797 1 98.5 237 LEU A C 1
ATOM 1719 O O . LEU A 1 237 ? 5.086 9.016 19.531 1 98.5 237 LEU A O 1
ATOM 1723 N N . ALA A 1 238 ? 3.492 10.5 18.875 1 98.62 238 ALA A N 1
ATOM 1724 C CA . ALA A 1 238 ? 4.051 10.688 17.547 1 98.62 238 ALA A CA 1
ATOM 1725 C C . ALA A 1 238 ? 5.48 11.219 17.625 1 98.62 238 ALA A C 1
ATOM 1727 O O . ALA A 1 238 ? 6.344 10.797 16.844 1 98.62 238 ALA A O 1
ATOM 1728 N N . LYS A 1 239 ? 5.758 12.141 18.531 1 97.69 239 LYS A N 1
ATOM 1729 C CA . LYS A 1 239 ? 7.102 12.68 18.719 1 97.69 239 LYS A CA 1
ATOM 1730 C C . LYS A 1 239 ? 8.086 11.586 19.125 1 97.69 239 LYS A C 1
ATOM 1732 O O . LYS A 1 239 ? 9.18 11.492 18.562 1 97.69 239 LYS A O 1
ATOM 1737 N N . LYS A 1 240 ? 7.684 10.742 20.062 1 97.44 240 LYS A N 1
ATOM 1738 C CA . LYS A 1 240 ? 8.531 9.625 20.469 1 97.44 240 LYS A CA 1
ATOM 1739 C C . LYS A 1 240 ? 8.758 8.648 19.328 1 97.44 240 LYS A C 1
ATOM 1741 O O . LYS A 1 240 ? 9.875 8.172 19.109 1 97.44 240 LYS A O 1
ATOM 1746 N N . PHE A 1 241 ? 7.711 8.391 18.609 1 98.25 241 PHE A N 1
ATOM 1747 C CA . PHE A 1 241 ? 7.742 7.441 17.5 1 98.25 241 PHE A CA 1
ATOM 1748 C C . PHE A 1 241 ? 8.711 7.906 16.406 1 98.25 241 PHE A C 1
ATOM 1750 O O . PHE A 1 241 ? 9.586 7.148 15.992 1 98.25 241 PHE A O 1
ATOM 1757 N N . VAL A 1 242 ? 8.523 9.18 15.961 1 97.31 242 VAL A N 1
ATOM 1758 C CA . VAL A 1 242 ? 9.359 9.68 14.875 1 97.31 242 VAL A CA 1
ATOM 1759 C C . VAL A 1 242 ? 10.805 9.805 15.344 1 97.31 242 VAL A C 1
ATOM 1761 O O . VAL A 1 242 ? 11.734 9.578 14.57 1 97.31 242 VAL A O 1
ATOM 1764 N N . THR A 1 243 ? 11.055 10.188 16.594 1 96.38 243 THR A N 1
ATOM 1765 C CA . THR A 1 243 ? 12.406 10.273 17.141 1 96.38 243 THR A CA 1
ATOM 1766 C C . THR A 1 243 ? 13.086 8.914 17.109 1 96.38 243 THR A C 1
ATOM 1768 O O . THR A 1 243 ? 14.234 8.797 16.672 1 96.38 243 THR A O 1
ATOM 1771 N N . ALA A 1 244 ? 12.391 7.871 17.5 1 97.25 244 ALA A N 1
ATOM 1772 C CA . ALA A 1 244 ? 12.93 6.516 17.438 1 97.25 244 ALA A CA 1
ATOM 1773 C C . ALA A 1 244 ? 13.258 6.137 15.992 1 97.25 244 ALA A C 1
ATOM 1775 O O . ALA A 1 244 ? 14.289 5.512 15.727 1 97.25 244 ALA A O 1
ATOM 1776 N N . GLY A 1 245 ? 12.336 6.512 15.062 1 97.44 245 GLY A N 1
ATOM 1777 C CA . GLY A 1 245 ? 12.562 6.23 13.656 1 97.44 245 GLY A CA 1
ATOM 1778 C C . GLY A 1 245 ? 13.773 6.945 13.086 1 97.44 245 GLY A C 1
ATOM 1779 O O . GLY A 1 245 ? 14.477 6.406 12.227 1 97.44 245 GLY A O 1
ATOM 1780 N N . ILE A 1 246 ? 13.992 8.188 13.508 1 96.69 246 ILE A N 1
ATOM 1781 C CA . ILE A 1 246 ? 15.156 8.953 13.086 1 96.69 246 ILE A CA 1
ATOM 1782 C C . ILE A 1 246 ? 16.422 8.32 13.648 1 96.69 246 ILE A C 1
ATOM 1784 O O . ILE A 1 246 ? 17.438 8.227 12.961 1 96.69 246 ILE A O 1
ATOM 1788 N N . GLU A 1 247 ? 16.406 7.863 14.875 1 95.38 247 GLU A N 1
ATOM 1789 C CA . GLU A 1 247 ? 17.547 7.18 15.484 1 95.38 247 GLU A CA 1
ATOM 1790 C C . GLU A 1 247 ? 17.891 5.898 14.727 1 95.38 247 GLU A C 1
ATOM 1792 O O . GLU A 1 247 ? 19.062 5.566 14.555 1 95.38 247 GLU A O 1
ATOM 1797 N N . GLY A 1 248 ? 16.922 5.199 14.328 1 96.44 248 GLY A N 1
ATOM 1798 C CA . GLY A 1 248 ? 17.094 3.957 13.602 1 96.44 248 GLY A CA 1
ATOM 1799 C C . GLY A 1 248 ? 17.078 4.145 12.094 1 96.44 248 GLY A C 1
ATOM 1800 O O . GLY A 1 248 ? 16.75 3.215 11.352 1 96.44 248 GLY A O 1
ATOM 1801 N N . ARG A 1 249 ? 17.391 5.305 11.594 1 96.5 249 ARG A N 1
ATOM 1802 C CA . ARG A 1 249 ? 17.219 5.676 10.188 1 96.5 249 ARG A CA 1
ATOM 1803 C C . ARG A 1 249 ? 17.922 4.68 9.273 1 96.5 249 ARG A C 1
ATOM 1805 O O . ARG A 1 249 ? 18.859 3.99 9.688 1 96.5 249 ARG A O 1
ATOM 1812 N N . VAL A 1 250 ? 17.406 4.633 8.094 1 97 250 VAL A N 1
ATOM 1813 C CA . VAL A 1 250 ? 17.922 3.77 7.035 1 97 250 VAL A CA 1
ATOM 1814 C C . VAL A 1 250 ? 18.781 4.586 6.07 1 97 250 VAL A C 1
ATOM 1816 O O . VAL A 1 250 ? 18.297 5.547 5.465 1 97 250 VAL A O 1
ATOM 1819 N N . SER A 1 251 ? 20.062 4.18 5.93 1 95.81 251 SER A N 1
ATOM 1820 C CA . SER A 1 251 ? 20.938 4.832 4.957 1 95.81 251 SER A CA 1
ATOM 1821 C C . SER A 1 251 ? 20.656 4.328 3.543 1 95.81 251 SER A C 1
ATOM 1823 O O . SER A 1 251 ? 20.266 3.174 3.357 1 95.81 251 SER A O 1
ATOM 1825 N N . ALA A 1 252 ? 20.75 5.215 2.574 1 95.56 252 ALA A N 1
ATOM 1826 C CA . ALA A 1 252 ? 20.594 4.898 1.157 1 95.56 252 ALA A CA 1
ATOM 1827 C C . ALA A 1 252 ? 21.672 5.574 0.322 1 95.56 252 ALA A C 1
ATOM 1829 O O . ALA A 1 252 ? 22.562 6.23 0.864 1 95.56 252 ALA A O 1
ATOM 1830 N N . HIS A 1 253 ? 21.719 5.312 -0.962 1 97 253 HIS A N 1
ATOM 1831 C CA . HIS A 1 253 ? 22.656 5.965 -1.87 1 97 253 HIS A CA 1
ATOM 1832 C C . HIS A 1 253 ? 22.203 7.387 -2.195 1 97 253 HIS A C 1
ATOM 1834 O O . HIS A 1 253 ? 22.844 8.078 -2.996 1 97 253 HIS A O 1
ATOM 1840 N N . THR A 1 254 ? 21.078 7.836 -1.606 1 95.94 254 THR A N 1
ATOM 1841 C CA . THR A 1 254 ? 20.609 9.211 -1.707 1 95.94 254 THR A CA 1
ATOM 1842 C C . THR A 1 254 ? 21.406 10.125 -0.785 1 95.94 254 THR A C 1
ATOM 1844 O O . THR A 1 254 ? 22.109 9.656 0.11 1 95.94 254 THR A O 1
ATOM 1847 N N . PRO A 1 255 ? 21.344 11.477 -1.012 1 94.81 255 PRO A N 1
ATOM 1848 C CA . PRO A 1 255 ? 22.031 12.406 -0.115 1 94.81 255 PRO A CA 1
ATOM 1849 C C . PRO A 1 255 ? 21.344 12.531 1.244 1 94.81 255 PRO A C 1
ATOM 1851 O O . PRO A 1 255 ? 21.75 13.352 2.072 1 94.81 255 PRO A O 1
ATOM 1854 N N . PHE A 1 256 ? 20.359 11.742 1.457 1 93.62 256 PHE A N 1
ATOM 1855 C CA . PHE A 1 256 ? 19.641 11.773 2.721 1 93.62 256 PHE A CA 1
ATOM 1856 C C . PHE A 1 256 ? 19.312 10.367 3.191 1 93.62 256 PHE A C 1
ATOM 1858 O O . PHE A 1 256 ? 19.125 9.461 2.375 1 93.62 256 PHE A O 1
ATOM 1865 N N . ASP A 1 257 ? 19.25 10.25 4.531 1 96.69 257 ASP A N 1
ATOM 1866 C CA . ASP A 1 257 ? 18.719 9.031 5.125 1 96.69 257 ASP A CA 1
ATOM 1867 C C . ASP A 1 257 ? 17.188 9.102 5.246 1 96.69 257 ASP A C 1
ATOM 1869 O O . ASP A 1 257 ? 16.594 10.164 5.047 1 96.69 257 ASP A O 1
ATOM 1873 N N . THR A 1 258 ? 16.562 7.996 5.504 1 97.56 258 THR A N 1
ATOM 1874 C CA . THR A 1 258 ? 15.117 7.977 5.672 1 97.56 258 THR A CA 1
ATOM 1875 C C . THR A 1 258 ? 14.734 7.344 7.004 1 97.56 258 THR A C 1
ATOM 1877 O O . THR A 1 258 ? 15.484 6.527 7.551 1 97.56 258 THR A O 1
ATOM 1880 N N . VAL A 1 259 ? 13.617 7.723 7.547 1 97.69 259 VAL A N 1
ATOM 1881 C CA . VAL A 1 259 ? 13.102 7.246 8.828 1 97.69 259 VAL A CA 1
ATOM 1882 C C . VAL A 1 259 ? 12.766 5.762 8.734 1 97.69 259 VAL A C 1
ATOM 1884 O O . VAL A 1 259 ? 12.203 5.309 7.738 1 97.69 259 VAL A O 1
ATOM 1887 N N . TRP A 1 260 ? 13.125 4.992 9.797 1 98.38 260 TRP A N 1
ATOM 1888 C CA . TRP A 1 260 ? 12.672 3.613 9.914 1 98.38 260 TRP A CA 1
ATOM 1889 C C . TRP A 1 260 ? 11.516 3.502 10.906 1 98.38 260 TRP A C 1
ATOM 1891 O O . TRP A 1 260 ? 11.727 3.617 12.117 1 98.38 260 TRP A O 1
ATOM 1901 N N . GLN A 1 261 ? 10.312 3.211 10.469 1 98.19 261 GLN A N 1
ATOM 1902 C CA . GLN A 1 261 ? 9.109 3.15 11.289 1 98.19 261 GLN A CA 1
ATOM 1903 C C . GLN A 1 261 ? 9.156 1.957 12.242 1 98.19 261 GLN A C 1
ATOM 1905 O O . GLN A 1 261 ? 8.453 1.938 13.25 1 98.19 261 GLN A O 1
ATOM 1910 N N . GLY A 1 262 ? 10 0.917 11.953 1 97.25 262 GLY A N 1
ATOM 1911 C CA . GLY A 1 262 ? 10.094 -0.274 12.781 1 97.25 262 GLY A CA 1
ATOM 1912 C C . GLY A 1 262 ? 11.008 -0.098 13.977 1 97.25 262 GLY A C 1
ATOM 1913 O O . GLY A 1 262 ? 11.148 -1.009 14.797 1 97.25 262 GLY A O 1
ATOM 1914 N N . ALA A 1 263 ? 11.617 1.084 14.094 1 97.31 263 ALA A N 1
ATOM 1915 C CA . ALA A 1 263 ? 12.586 1.321 15.164 1 97.31 263 ALA A CA 1
ATOM 1916 C C . ALA A 1 263 ? 11.891 1.557 16.5 1 97.31 263 ALA A C 1
ATOM 1918 O O . ALA A 1 263 ? 12.516 1.445 17.562 1 97.31 263 ALA A O 1
ATOM 1919 N N . PHE A 1 264 ? 10.555 1.877 16.406 1 94.94 264 PHE A N 1
ATOM 1920 C CA . PHE A 1 264 ? 9.797 2.145 17.625 1 94.94 264 PHE A CA 1
ATOM 1921 C C . PHE A 1 264 ? 9.367 0.844 18.297 1 94.94 264 PHE A C 1
ATOM 1923 O O . PHE A 1 264 ? 8.68 0.022 17.688 1 94.94 264 PHE A O 1
ATOM 1930 N N . LYS A 1 265 ? 9.797 0.528 19.578 1 86.06 265 LYS A N 1
ATOM 1931 C CA . LYS A 1 265 ? 9.5 -0.711 20.297 1 86.06 265 LYS A CA 1
ATOM 1932 C C . LYS A 1 265 ? 8.531 -0.465 21.453 1 86.06 265 LYS A C 1
ATOM 1934 O O . LYS A 1 265 ? 8.32 -1.346 22.281 1 86.06 265 LYS A O 1
ATOM 1939 N N . GLY A 1 266 ? 7.754 0.564 21.531 1 77.88 266 GLY A N 1
ATOM 1940 C CA . GLY A 1 266 ? 6.789 0.828 22.594 1 77.88 266 GLY A CA 1
ATOM 1941 C C . GLY A 1 266 ? 7.293 1.816 23.625 1 77.88 266 GLY A C 1
ATOM 1942 O O . GLY A 1 266 ? 8.5 2.025 23.75 1 77.88 266 GLY A O 1
ATOM 1943 N N . MET B 1 1 ? 21.531 -3.162 10.602 1 83.44 1 MET B N 1
ATOM 1944 C CA . MET B 1 1 ? 21.047 -2.826 9.266 1 83.44 1 MET B CA 1
ATOM 1945 C C . MET B 1 1 ? 19.656 -3.383 9.031 1 83.44 1 MET B C 1
ATOM 1947 O O . MET B 1 1 ? 19.312 -4.445 9.555 1 83.44 1 MET B O 1
ATOM 1951 N N . VAL B 1 2 ? 18.688 -2.584 8.414 1 94.5 2 VAL B N 1
ATOM 1952 C CA . VAL B 1 2 ? 17.312 -3.02 8.195 1 94.5 2 VAL B CA 1
ATOM 1953 C C . VAL B 1 2 ? 17.219 -3.812 6.898 1 94.5 2 VAL B C 1
ATOM 1955 O O . VAL B 1 2 ? 17.891 -3.496 5.918 1 94.5 2 VAL B O 1
ATOM 1958 N N . ASP B 1 3 ? 16.562 -4.984 6.898 1 98.12 3 ASP B N 1
ATOM 1959 C CA . ASP B 1 3 ? 16.297 -5.727 5.672 1 98.12 3 ASP B CA 1
ATOM 1960 C C . ASP B 1 3 ? 15.352 -4.949 4.758 1 98.12 3 ASP B C 1
ATOM 1962 O O . ASP B 1 3 ? 14.414 -4.309 5.23 1 98.12 3 ASP B O 1
ATOM 1966 N N . LEU B 1 4 ? 15.633 -5 3.467 1 98.56 4 LEU B N 1
ATOM 1967 C CA . LEU B 1 4 ? 14.836 -4.285 2.473 1 98.56 4 LEU B CA 1
ATOM 1968 C C . LEU B 1 4 ? 14.047 -5.258 1.607 1 98.56 4 LEU B C 1
ATOM 1970 O O . LEU B 1 4 ? 14.555 -6.32 1.239 1 98.56 4 LEU B O 1
ATOM 1974 N N . ALA B 1 5 ? 12.891 -4.953 1.297 1 98.81 5 ALA B N 1
ATOM 1975 C CA . ALA B 1 5 ? 12.086 -5.668 0.308 1 98.81 5 ALA B CA 1
ATOM 1976 C C . ALA B 1 5 ? 11.406 -4.695 -0.653 1 98.81 5 ALA B C 1
ATOM 1978 O O . ALA B 1 5 ? 10.938 -3.633 -0.24 1 98.81 5 ALA B O 1
ATOM 1979 N N . TYR B 1 6 ? 11.367 -5.035 -1.889 1 98.88 6 TYR B N 1
ATOM 1980 C CA . TYR B 1 6 ? 10.828 -4.219 -2.969 1 98.88 6 TYR B CA 1
ATOM 1981 C C . TYR B 1 6 ? 9.562 -4.84 -3.543 1 98.88 6 TYR B C 1
ATOM 1983 O O . TYR B 1 6 ? 9.453 -6.062 -3.648 1 98.88 6 TYR B O 1
ATOM 1991 N N . VAL B 1 7 ? 8.57 -3.988 -3.869 1 98.88 7 VAL B N 1
ATOM 1992 C CA . VAL B 1 7 ? 7.367 -4.488 -4.52 1 98.88 7 VAL B CA 1
ATOM 1993 C C . VAL B 1 7 ? 7.031 -3.617 -5.727 1 98.88 7 VAL B C 1
ATOM 1995 O O . VAL B 1 7 ? 7.145 -2.391 -5.668 1 98.88 7 VAL B O 1
ATOM 1998 N N . ILE B 1 8 ? 6.734 -4.207 -6.809 1 98.88 8 ILE B N 1
ATOM 1999 C CA . ILE B 1 8 ? 6.172 -3.602 -8.008 1 98.88 8 ILE B CA 1
ATOM 2000 C C . ILE B 1 8 ? 4.75 -4.113 -8.227 1 98.88 8 ILE B C 1
ATOM 2002 O O . ILE B 1 8 ? 4.551 -5.277 -8.578 1 98.88 8 ILE B O 1
ATOM 2006 N N . ALA B 1 9 ? 3.77 -3.305 -7.965 1 98.44 9 ALA B N 1
ATOM 2007 C CA . ALA B 1 9 ? 2.381 -3.758 -7.977 1 98.44 9 ALA B CA 1
ATOM 2008 C C . ALA B 1 9 ? 1.421 -2.578 -8.102 1 98.44 9 ALA B C 1
ATOM 2010 O O . ALA B 1 9 ? 1.848 -1.421 -8.117 1 98.44 9 ALA B O 1
ATOM 2011 N N . GLY B 1 10 ? 0.136 -2.879 -8.305 1 97.62 10 GLY B N 1
ATOM 2012 C CA . GLY B 1 10 ? -0.901 -1.859 -8.336 1 97.62 10 GLY B CA 1
ATOM 2013 C C . GLY B 1 10 ? -1.279 -1.345 -6.965 1 97.62 10 GLY B C 1
ATOM 2014 O O . GLY B 1 10 ? -0.99 -1.988 -5.953 1 97.62 10 GLY B O 1
ATOM 2015 N N . SER B 1 11 ? -1.874 -0.201 -6.949 1 98.31 11 SER B N 1
ATOM 2016 C CA . SER B 1 11 ? -2.477 0.384 -5.758 1 98.31 11 SER B CA 1
ATOM 2017 C C . SER B 1 11 ? -3.979 0.123 -5.711 1 98.31 11 SER B C 1
ATOM 2019 O O . SER B 1 11 ? -4.699 0.438 -6.66 1 98.31 11 SER B O 1
ATOM 2021 N N . GLU B 1 12 ? -4.469 -0.421 -4.684 1 97.38 12 GLU B N 1
ATOM 2022 C CA . GLU B 1 12 ? -5.891 -0.696 -4.5 1 97.38 12 GLU B CA 1
ATOM 2023 C C . GLU B 1 12 ? -6.484 0.183 -3.402 1 97.38 12 GLU B C 1
ATOM 2025 O O . GLU B 1 12 ? -6.078 0.099 -2.242 1 97.38 12 GLU B O 1
ATOM 2030 N N . ALA B 1 13 ? -7.5 0.885 -3.699 1 98 13 ALA B N 1
ATOM 2031 C CA . ALA B 1 13 ? -7.902 2.098 -2.99 1 98 13 ALA B CA 1
ATOM 2032 C C . ALA B 1 13 ? -8.594 1.76 -1.675 1 98 13 ALA B C 1
ATOM 2034 O O . ALA B 1 13 ? -8.727 2.617 -0.797 1 98 13 ALA B O 1
ATOM 2035 N N . THR B 1 14 ? -9.094 0.546 -1.433 1 97.69 14 THR B N 1
ATOM 2036 C CA . THR B 1 14 ? -9.789 0.221 -0.19 1 97.69 14 THR B CA 1
ATOM 2037 C C . THR B 1 14 ? -8.812 -0.342 0.84 1 97.69 14 THR B C 1
ATOM 2039 O O . THR B 1 14 ? -9.188 -0.596 1.986 1 97.69 14 THR B O 1
ATOM 2042 N N . GLY B 1 15 ? -7.52 -0.591 0.398 1 97.25 15 GLY B N 1
ATOM 2043 C CA . GLY B 1 15 ? -6.477 -1.015 1.319 1 97.25 15 GLY B CA 1
ATOM 2044 C C . GLY B 1 15 ? -6.434 -2.518 1.521 1 97.25 15 GLY B C 1
ATOM 2045 O O . GLY B 1 15 ? -5.648 -3.018 2.328 1 97.25 15 GLY B O 1
ATOM 2046 N N . GLY B 1 16 ? -7.25 -3.289 0.757 1 97.12 16 GLY B N 1
ATOM 2047 C CA . GLY B 1 16 ? -7.371 -4.719 0.999 1 97.12 16 GLY B CA 1
ATOM 2048 C C . GLY B 1 16 ? -6.523 -5.559 0.061 1 97.12 16 GLY B C 1
ATOM 2049 O O . GLY B 1 16 ? -6.48 -6.785 0.183 1 97.12 16 GLY B O 1
ATOM 2050 N N . ALA B 1 17 ? -5.852 -4.902 -0.908 1 96.75 17 ALA B N 1
ATOM 2051 C CA . ALA B 1 17 ? -4.973 -5.598 -1.846 1 96.75 17 ALA B CA 1
ATOM 2052 C C . ALA B 1 17 ? -3.885 -4.664 -2.373 1 96.75 17 ALA B C 1
ATOM 2054 O O . ALA B 1 17 ? -3.693 -3.566 -1.847 1 96.75 17 ALA B O 1
ATOM 2055 N N . GLY B 1 18 ? -3.055 -5.172 -3.232 1 97.25 18 GLY B N 1
ATOM 2056 C CA . GLY B 1 18 ? -2.055 -4.355 -3.9 1 97.25 18 GLY B CA 1
ATOM 2057 C C . GLY B 1 18 ? -0.899 -3.967 -2.998 1 97.25 18 GLY B C 1
ATOM 2058 O O . GLY B 1 18 ? -0.615 -4.656 -2.014 1 97.25 18 GLY B O 1
ATOM 2059 N N . LEU B 1 19 ? -0.203 -2.854 -3.422 1 98.25 19 LEU B N 1
ATOM 2060 C CA . LEU B 1 19 ? 1.021 -2.48 -2.719 1 98.25 19 LEU B CA 1
ATOM 2061 C C . LEU B 1 19 ? 0.712 -2.008 -1.303 1 98.25 19 LEU B C 1
ATOM 2063 O O . LEU B 1 19 ? 1.593 -2.004 -0.44 1 98.25 19 LEU B O 1
ATOM 2067 N N . GLN B 1 20 ? -0.622 -1.557 -0.993 1 98.56 20 GLN B N 1
ATOM 2068 C CA . GLN B 1 20 ? -1.001 -1.223 0.376 1 98.56 20 GLN B CA 1
ATOM 2069 C C . GLN B 1 20 ? -0.801 -2.414 1.309 1 98.56 20 GLN B C 1
ATOM 2071 O O . GLN B 1 20 ? -0.181 -2.285 2.365 1 98.56 20 GLN B O 1
ATOM 2076 N N . VAL B 1 21 ? -1.244 -3.572 0.842 1 98.44 21 VAL B N 1
ATOM 2077 C CA . VAL B 1 21 ? -1.135 -4.805 1.616 1 98.44 21 VAL B CA 1
ATOM 2078 C C . VAL B 1 21 ? 0.328 -5.234 1.699 1 98.44 21 VAL B C 1
ATOM 2080 O O . VAL B 1 21 ? 0.785 -5.703 2.744 1 98.44 21 VAL B O 1
ATOM 2083 N N . ASP B 1 22 ? 1.045 -5.09 0.613 1 98.81 22 ASP B N 1
ATOM 2084 C CA . ASP B 1 22 ? 2.451 -5.477 0.585 1 98.81 22 ASP B CA 1
ATOM 2085 C C . ASP B 1 22 ? 3.258 -4.691 1.616 1 98.81 22 ASP B C 1
ATOM 2087 O O . ASP B 1 22 ? 4.02 -5.273 2.393 1 98.81 22 ASP B O 1
ATOM 2091 N N . LEU B 1 23 ? 3.029 -3.367 1.667 1 98.88 23 LEU B N 1
ATOM 2092 C CA . LEU B 1 23 ? 3.77 -2.502 2.58 1 98.88 23 LEU B CA 1
ATOM 2093 C C . LEU B 1 23 ? 3.391 -2.791 4.027 1 98.88 23 LEU B C 1
ATOM 2095 O O . LEU B 1 23 ? 4.25 -2.785 4.914 1 98.88 23 LEU B O 1
ATOM 2099 N N . LYS B 1 24 ? 2.117 -3.049 4.312 1 98.75 24 LYS B N 1
ATOM 2100 C CA . LYS B 1 24 ? 1.685 -3.426 5.656 1 98.75 24 LYS B CA 1
ATOM 2101 C C . LYS B 1 24 ? 2.328 -4.738 6.094 1 98.75 24 LYS B C 1
ATOM 2103 O O . LYS B 1 24 ? 2.752 -4.879 7.242 1 98.75 24 LYS B O 1
ATOM 2108 N N . THR B 1 25 ? 2.398 -5.695 5.148 1 98.88 25 THR B N 1
ATOM 2109 C CA . THR B 1 25 ? 2.982 -7 5.445 1 98.88 25 THR B CA 1
ATOM 2110 C C . THR B 1 25 ? 4.477 -6.871 5.734 1 98.88 25 THR B C 1
ATOM 2112 O O . THR B 1 25 ? 4.969 -7.418 6.723 1 98.88 25 THR B O 1
ATOM 2115 N N . PHE B 1 26 ? 5.223 -6.121 4.836 1 98.88 26 PHE B N 1
ATOM 2116 C CA . PHE B 1 26 ? 6.645 -5.895 5.066 1 98.88 26 PHE B CA 1
ATOM 2117 C C . PHE B 1 26 ? 6.883 -5.285 6.441 1 98.88 26 PHE B C 1
ATOM 2119 O O . PHE B 1 26 ? 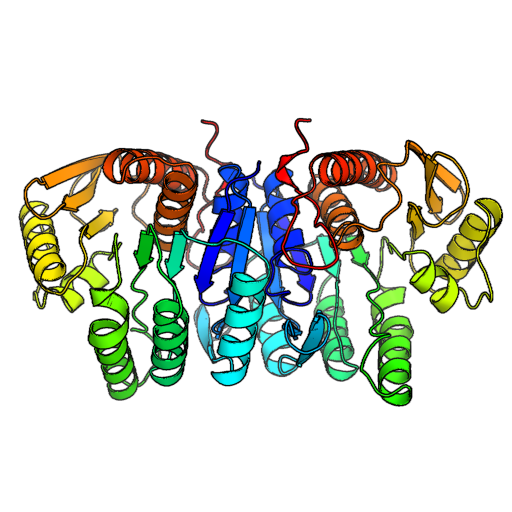7.73 -5.762 7.199 1 98.88 26 PHE B O 1
ATOM 2126 N N . GLN B 1 27 ? 6.051 -4.266 6.812 1 98.44 27 GLN B N 1
ATOM 2127 C CA . GLN B 1 27 ? 6.219 -3.59 8.094 1 98.44 27 GLN B CA 1
ATOM 2128 C C . GLN B 1 27 ? 5.914 -4.531 9.258 1 98.44 27 GLN B C 1
ATOM 2130 O O . GLN B 1 27 ? 6.621 -4.531 10.266 1 98.44 27 GLN B O 1
ATOM 2135 N N . ALA B 1 28 ? 4.852 -5.328 9.117 1 98.19 28 ALA B N 1
ATOM 2136 C CA . ALA B 1 28 ? 4.473 -6.277 10.164 1 98.19 28 ALA B CA 1
ATOM 2137 C C . ALA B 1 28 ? 5.594 -7.277 10.43 1 98.19 28 ALA B C 1
ATOM 2139 O O . ALA B 1 28 ? 5.73 -7.781 11.547 1 98.19 28 ALA B O 1
ATOM 2140 N N . LEU B 1 29 ? 6.375 -7.543 9.445 1 98.44 29 LEU B N 1
ATOM 2141 C CA . LEU B 1 29 ? 7.438 -8.539 9.555 1 98.44 29 LEU B CA 1
ATOM 2142 C C . LEU B 1 29 ? 8.797 -7.867 9.688 1 98.44 29 LEU B C 1
ATOM 2144 O O . LEU B 1 29 ? 9.836 -8.492 9.43 1 98.44 29 LEU B O 1
ATOM 2148 N N . ASP B 1 30 ? 8.828 -6.57 9.961 1 97.19 30 ASP B N 1
ATOM 2149 C CA . ASP B 1 30 ? 10.008 -5.789 10.32 1 97.19 30 ASP B CA 1
ATOM 2150 C C . ASP B 1 30 ? 10.961 -5.664 9.133 1 97.19 30 ASP B C 1
ATOM 2152 O O . ASP B 1 30 ? 12.18 -5.777 9.297 1 97.19 30 ASP B O 1
ATOM 2156 N N . VAL B 1 31 ? 10.492 -5.52 7.973 1 98.56 31 VAL B N 1
ATOM 2157 C CA . VAL B 1 31 ? 11.258 -5.316 6.742 1 98.56 31 VAL B CA 1
ATOM 2158 C C . VAL B 1 31 ? 10.898 -3.965 6.133 1 98.56 31 VAL B C 1
ATOM 2160 O O . VAL B 1 31 ? 9.727 -3.592 6.07 1 98.56 31 VAL B O 1
ATOM 2163 N N . TYR B 1 32 ? 11.883 -3.137 5.73 1 98.62 32 TYR B N 1
ATOM 2164 C CA . TYR B 1 32 ? 11.672 -1.84 5.094 1 98.62 32 TYR B CA 1
ATOM 2165 C C . TYR B 1 32 ? 11.18 -2.008 3.662 1 98.62 32 TYR B C 1
ATOM 2167 O O . TYR B 1 32 ? 11.906 -2.518 2.807 1 98.62 32 TYR B O 1
ATOM 2175 N N . GLY B 1 33 ? 9.945 -1.52 3.408 1 98.69 33 GLY B N 1
ATOM 2176 C CA . GLY B 1 33 ? 9.328 -1.724 2.107 1 98.69 33 GLY B CA 1
ATOM 2177 C C . GLY B 1 33 ? 9.547 -0.564 1.155 1 98.69 33 GLY B C 1
ATOM 2178 O O . GLY B 1 33 ? 9.438 0.599 1.548 1 98.69 33 GLY B O 1
ATOM 2179 N N . VAL B 1 34 ? 9.891 -0.851 -0.101 1 98.81 34 VAL B N 1
ATOM 2180 C CA . VAL B 1 34 ? 10 0.066 -1.231 1 98.81 34 VAL B CA 1
ATOM 2181 C C . VAL B 1 34 ? 9.008 -0.343 -2.322 1 98.81 34 VAL B C 1
ATOM 2183 O O . VAL B 1 34 ? 8.844 -1.531 -2.607 1 98.81 34 VAL B O 1
ATOM 2186 N N . ALA B 1 35 ? 8.297 0.662 -2.932 1 98.81 35 ALA B N 1
ATOM 2187 C CA . ALA B 1 35 ? 7.223 0.23 -3.822 1 98.81 35 ALA B CA 1
ATOM 2188 C C . ALA B 1 35 ? 7.215 1.049 -5.109 1 98.81 35 ALA B C 1
ATOM 2190 O O . ALA B 1 35 ? 7.414 2.266 -5.078 1 98.81 35 ALA B O 1
ATOM 2191 N N . THR B 1 36 ? 7.051 0.424 -6.227 1 98.88 36 THR B N 1
ATOM 2192 C CA . THR B 1 36 ? 6.719 1 -7.527 1 98.88 36 THR B CA 1
ATOM 2193 C C . THR B 1 36 ? 5.262 0.728 -7.883 1 98.88 36 THR B C 1
ATOM 2195 O O . THR B 1 36 ? 4.82 -0.424 -7.883 1 98.88 36 THR B O 1
ATOM 2198 N N . THR B 1 37 ? 4.523 1.795 -8.172 1 98.81 37 THR B N 1
ATOM 2199 C CA . THR B 1 37 ? 3.109 1.694 -8.516 1 98.81 37 THR B CA 1
ATOM 2200 C C . THR B 1 37 ? 2.926 1.452 -10.008 1 98.81 37 THR B C 1
ATOM 2202 O O . THR B 1 37 ? 3.432 2.217 -10.836 1 98.81 37 THR B O 1
ATOM 2205 N N . THR B 1 38 ? 2.148 0.453 -10.328 1 98.5 38 THR B N 1
ATOM 2206 C CA . THR B 1 38 ? 1.994 0.101 -11.734 1 98.5 38 THR B CA 1
ATOM 2207 C C . THR B 1 38 ? 0.632 0.548 -12.258 1 98.5 38 THR B C 1
ATOM 2209 O O . THR B 1 38 ? 0.457 0.741 -13.461 1 98.5 38 THR B O 1
ATOM 2212 N N . CYS B 1 39 ? -0.328 0.638 -11.391 1 97.75 39 CYS B N 1
ATOM 2213 C CA . CYS B 1 39 ? -1.69 1.021 -11.742 1 97.75 39 CYS B CA 1
ATOM 2214 C C . CYS B 1 39 ? -2.48 1.42 -10.5 1 97.75 39 CYS B C 1
ATOM 2216 O O . CYS B 1 39 ? -2.016 1.229 -9.375 1 97.75 39 CYS B O 1
ATOM 2218 N N . ILE B 1 40 ? -3.59 1.986 -10.703 1 98.25 40 ILE B N 1
ATOM 2219 C CA . ILE B 1 40 ? -4.543 2.332 -9.656 1 98.25 40 ILE B CA 1
ATOM 2220 C C . ILE B 1 40 ? -5.848 1.575 -9.875 1 98.25 40 ILE B C 1
ATOM 2222 O O . ILE B 1 40 ? -6.418 1.611 -10.969 1 98.25 40 ILE B O 1
ATOM 2226 N N . VAL B 1 41 ? -6.27 0.921 -8.859 1 96.12 41 VAL B N 1
ATOM 2227 C CA . VAL B 1 41 ? -7.539 0.204 -8.891 1 96.12 41 VAL B CA 1
ATOM 2228 C C . VAL B 1 41 ? -8.469 0.742 -7.805 1 96.12 41 VAL B C 1
ATOM 2230 O O . VAL B 1 41 ? -8.086 0.816 -6.633 1 96.12 41 VAL B O 1
ATOM 2233 N N . SER B 1 42 ? -9.617 1.093 -8.195 1 96.94 42 SER B N 1
ATOM 2234 C CA . SER B 1 42 ? -10.688 1.479 -7.285 1 96.94 42 SER B CA 1
ATOM 2235 C C . SER B 1 42 ? -11.977 0.713 -7.582 1 96.94 42 SER B C 1
ATOM 2237 O O . SER B 1 42 ? -12.406 0.643 -8.734 1 96.94 42 SER B O 1
ATOM 2239 N N . PHE B 1 43 ? -12.578 0.141 -6.508 1 96.38 43 PHE B N 1
ATOM 2240 C CA . PHE B 1 43 ? -13.867 -0.52 -6.695 1 96.38 43 PHE B CA 1
ATOM 2241 C C . PHE B 1 43 ? -14.969 0.504 -6.91 1 96.38 43 PHE B C 1
ATOM 2243 O O . PHE B 1 43 ? -14.867 1.646 -6.453 1 96.38 43 PHE B O 1
ATOM 2250 N N . ASP B 1 44 ? -15.977 0.107 -7.648 1 97.19 44 ASP B N 1
ATOM 2251 C CA . ASP B 1 44 ? -17.141 0.954 -7.891 1 97.19 44 ASP B CA 1
ATOM 2252 C C . ASP B 1 44 ? -18.344 0.491 -7.062 1 97.19 44 ASP B C 1
ATOM 2254 O O . ASP B 1 44 ? -19.031 -0.448 -7.445 1 97.19 44 ASP B O 1
ATOM 2258 N N . PRO B 1 45 ? -18.547 1.145 -5.902 1 97.44 45 PRO B N 1
ATOM 2259 C CA . PRO B 1 45 ? -19.672 0.715 -5.066 1 97.44 45 PRO B CA 1
ATOM 2260 C C . PRO B 1 45 ? -21.016 0.8 -5.789 1 97.44 45 PRO B C 1
ATOM 2262 O O . PRO B 1 45 ? -21.984 0.145 -5.387 1 97.44 45 PRO B O 1
ATOM 2265 N N . LYS B 1 46 ? -21.141 1.565 -6.848 1 97.44 46 LYS B N 1
ATOM 2266 C CA . LYS B 1 46 ? -22.375 1.744 -7.598 1 97.44 46 LYS B CA 1
ATOM 2267 C C . LYS B 1 46 ? -22.5 0.716 -8.719 1 97.44 46 LYS B C 1
ATOM 2269 O O . LYS B 1 46 ? -23.516 0.664 -9.414 1 97.44 46 LYS B O 1
ATOM 2274 N N . ASN B 1 47 ? -21.516 -0.095 -8.953 1 96.69 47 ASN B N 1
ATOM 2275 C CA . ASN B 1 47 ? -21.469 -1.128 -9.984 1 96.69 47 ASN B CA 1
ATOM 2276 C C . ASN B 1 47 ? -20.984 -2.459 -9.422 1 96.69 47 ASN B C 1
ATOM 2278 O O . ASN B 1 47 ? -20.031 -3.045 -9.945 1 96.69 47 ASN B O 1
ATOM 2282 N N . ASN B 1 48 ? -21.656 -2.902 -8.312 1 95.81 48 ASN B N 1
ATOM 2283 C CA . ASN B 1 48 ? -21.422 -4.191 -7.668 1 95.81 48 ASN B CA 1
ATOM 2284 C C . ASN B 1 48 ? -19.953 -4.371 -7.289 1 95.81 48 ASN B C 1
ATOM 2286 O O . ASN B 1 48 ? -19.406 -5.465 -7.426 1 95.81 48 ASN B O 1
ATOM 2290 N N . TRP B 1 49 ? -19.266 -3.256 -6.996 1 95.5 49 TRP B N 1
ATOM 2291 C CA . TRP B 1 49 ? -17.875 -3.238 -6.547 1 95.5 49 TRP B CA 1
ATOM 2292 C C . TRP B 1 49 ? -16.938 -3.762 -7.637 1 95.5 49 TRP B C 1
ATOM 2294 O O . TRP B 1 49 ? -15.945 -4.422 -7.348 1 95.5 49 TRP B O 1
ATOM 2304 N N . GLY B 1 50 ? -17.297 -3.535 -8.93 1 93.56 50 GLY B N 1
ATOM 2305 C CA . GLY B 1 50 ? -16.406 -3.822 -10.039 1 93.56 50 GLY B CA 1
ATOM 2306 C C . GLY B 1 50 ? -15.141 -2.98 -10.023 1 93.56 50 GLY B C 1
ATOM 2307 O O . GLY B 1 50 ? -15.094 -1.934 -9.367 1 93.56 50 GLY B O 1
ATOM 2308 N N . HIS B 1 51 ? -14.094 -3.381 -10.773 1 92.5 51 HIS B N 1
ATOM 2309 C CA . HIS B 1 51 ? -12.789 -2.729 -10.773 1 92.5 51 HIS B CA 1
ATOM 2310 C C . HIS B 1 51 ? -12.758 -1.557 -11.742 1 92.5 51 HIS B C 1
ATOM 2312 O O . HIS B 1 51 ? -13.156 -1.696 -12.906 1 92.5 51 HIS B O 1
ATOM 2318 N N . ARG B 1 52 ? -12.477 -0.397 -11.312 1 95.31 52 ARG B N 1
ATOM 2319 C CA . ARG B 1 52 ? -11.961 0.68 -12.156 1 95.31 52 ARG B CA 1
ATOM 2320 C C . ARG B 1 52 ? -10.445 0.638 -12.227 1 95.31 52 ARG B C 1
ATOM 2322 O O . ARG B 1 52 ? -9.758 0.916 -11.234 1 95.31 52 ARG B O 1
ATOM 2329 N N . PHE B 1 53 ? -9.953 0.256 -13.398 1 95.31 53 PHE B N 1
ATOM 2330 C CA . PHE B 1 53 ? -8.523 0.047 -13.617 1 95.31 53 PHE B CA 1
ATOM 2331 C C . PHE B 1 53 ? -7.922 1.211 -14.391 1 95.31 53 PHE B C 1
ATOM 2333 O O . PHE B 1 53 ? -8.43 1.591 -15.445 1 95.31 53 PHE B O 1
ATOM 2340 N N . VAL B 1 54 ? -6.902 1.808 -13.836 1 97.5 54 VAL B N 1
ATOM 2341 C CA . VAL B 1 54 ? -6.184 2.895 -14.492 1 97.5 54 VAL B CA 1
ATOM 2342 C C . VAL B 1 54 ? -4.688 2.586 -14.508 1 97.5 54 VAL B C 1
ATOM 2344 O O . VAL B 1 54 ? -4.023 2.641 -13.469 1 97.5 54 VAL B O 1
ATOM 2347 N N . PRO B 1 55 ? -4.043 2.246 -15.719 1 96.94 55 PRO B N 1
ATOM 2348 C CA . PRO B 1 55 ? -2.607 1.965 -15.789 1 96.94 55 PRO B CA 1
ATOM 2349 C C . PRO B 1 55 ? -1.751 3.217 -15.609 1 96.94 55 PRO B C 1
ATOM 2351 O O . PRO B 1 55 ? -2.164 4.312 -16 1 96.94 55 PRO B O 1
ATOM 2354 N N . ILE B 1 56 ? -0.611 3.125 -14.961 1 98.31 56 ILE B N 1
ATOM 2355 C CA . ILE B 1 56 ? 0.415 4.16 -14.945 1 98.31 56 ILE B CA 1
ATOM 2356 C C . ILE B 1 56 ? 1.259 4.074 -16.219 1 98.31 56 ILE B C 1
ATOM 2358 O O . ILE B 1 56 ? 1.547 2.979 -16.703 1 98.31 56 ILE B O 1
ATOM 2362 N N . ALA B 1 57 ? 1.661 5.203 -16.734 1 98.56 57 ALA B N 1
ATOM 2363 C CA . ALA B 1 57 ? 2.453 5.23 -17.969 1 98.56 57 ALA B CA 1
ATOM 2364 C C . ALA B 1 57 ? 3.771 4.484 -17.781 1 98.56 57 ALA B C 1
ATOM 2366 O O . ALA B 1 57 ? 4.422 4.602 -16.75 1 98.56 57 ALA B O 1
ATOM 2367 N N . PRO B 1 58 ? 4.203 3.646 -18.828 1 98.44 58 PRO B N 1
ATOM 2368 C CA . PRO B 1 58 ? 5.414 2.83 -18.719 1 98.44 58 PRO B CA 1
ATOM 2369 C C . PRO B 1 58 ? 6.648 3.654 -18.359 1 98.44 58 PRO B C 1
ATOM 2371 O O . PRO B 1 58 ? 7.496 3.199 -17.578 1 98.44 58 PRO B O 1
ATOM 2374 N N . ASP B 1 59 ? 6.77 4.887 -18.906 1 98.62 59 ASP B N 1
ATOM 2375 C CA . ASP B 1 59 ? 7.938 5.707 -18.609 1 98.62 59 ASP B CA 1
ATOM 2376 C C . ASP B 1 59 ? 7.957 6.129 -17.141 1 98.62 59 ASP B C 1
ATOM 2378 O O . ASP B 1 59 ? 9.023 6.254 -16.531 1 98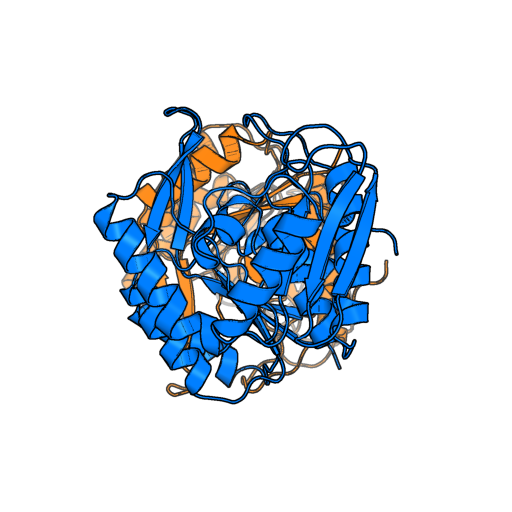.62 59 ASP B O 1
ATOM 2382 N N . VAL B 1 60 ? 6.742 6.367 -16.562 1 98.69 60 VAL B N 1
ATOM 2383 C CA . VAL B 1 60 ? 6.629 6.715 -15.148 1 98.69 60 VAL B CA 1
ATOM 2384 C C . VAL B 1 60 ? 7.023 5.516 -14.289 1 98.69 60 VAL B C 1
ATOM 2386 O O . VAL B 1 60 ? 7.691 5.668 -13.266 1 98.69 60 VAL B O 1
ATOM 2389 N N . ILE B 1 61 ? 6.66 4.32 -14.703 1 98.88 61 ILE B N 1
ATOM 2390 C CA . ILE B 1 61 ? 7.031 3.096 -14 1 98.88 61 ILE B CA 1
ATOM 2391 C C . ILE B 1 61 ? 8.547 2.906 -14.055 1 98.88 61 ILE B C 1
ATOM 2393 O O . ILE B 1 61 ? 9.18 2.594 -13.047 1 98.88 61 ILE B O 1
ATOM 2397 N N . ALA B 1 62 ? 9.148 3.123 -15.227 1 98.81 62 ALA B N 1
ATOM 2398 C CA . ALA B 1 62 ? 10.602 3.014 -15.383 1 98.81 62 ALA B CA 1
ATOM 2399 C C . ALA B 1 62 ? 11.328 3.98 -14.453 1 98.81 62 ALA B C 1
ATOM 2401 O O . ALA B 1 62 ? 12.336 3.623 -13.844 1 98.81 62 ALA B O 1
ATOM 2402 N N . ASP B 1 63 ? 10.836 5.246 -14.367 1 98.75 63 ASP B N 1
ATOM 2403 C CA . ASP B 1 63 ? 11.414 6.25 -13.484 1 98.75 63 ASP B CA 1
ATOM 2404 C C . ASP B 1 63 ? 11.383 5.785 -12.023 1 98.75 63 ASP B C 1
ATOM 2406 O O . ASP B 1 63 ? 12.344 5.984 -11.281 1 98.75 63 ASP B O 1
ATOM 2410 N N . GLN B 1 64 ? 10.25 5.223 -11.617 1 98.81 64 GLN B N 1
ATOM 2411 C CA . GLN B 1 64 ? 10.125 4.711 -10.258 1 98.81 64 GLN B CA 1
ATOM 2412 C C . GLN B 1 64 ? 11.148 3.611 -9.984 1 98.81 64 GLN B C 1
ATOM 2414 O O . GLN B 1 64 ? 11.812 3.619 -8.953 1 98.81 64 GLN B O 1
ATOM 2419 N N . ILE B 1 65 ? 11.258 2.641 -10.914 1 98.88 65 ILE B N 1
ATOM 2420 C CA . ILE B 1 65 ? 12.18 1.522 -10.75 1 98.88 65 ILE B CA 1
ATOM 2421 C C . ILE B 1 65 ? 13.617 2.043 -10.664 1 98.88 65 ILE B C 1
ATOM 2423 O O . ILE B 1 65 ? 14.391 1.607 -9.805 1 98.88 65 ILE B O 1
ATOM 2427 N N . GLU B 1 66 ? 13.961 2.996 -11.516 1 98.69 66 GLU B N 1
ATOM 2428 C CA . GLU B 1 66 ? 15.289 3.6 -11.492 1 98.69 66 GLU B CA 1
ATOM 2429 C C . GLU B 1 66 ? 15.586 4.238 -10.133 1 98.69 66 GLU B C 1
ATOM 2431 O O . GLU B 1 66 ? 16.641 3.998 -9.547 1 98.69 66 GLU B O 1
ATOM 2436 N N . ALA B 1 67 ? 14.656 5.012 -9.633 1 98.56 67 ALA B N 1
ATOM 2437 C CA . ALA B 1 67 ? 14.844 5.699 -8.359 1 98.56 67 ALA B CA 1
ATOM 2438 C C . ALA B 1 67 ? 15 4.703 -7.215 1 98.56 67 ALA B C 1
ATOM 2440 O O . ALA B 1 67 ? 15.898 4.836 -6.387 1 98.56 67 ALA B O 1
ATOM 2441 N N . ALA B 1 68 ? 14.148 3.701 -7.184 1 98.69 68 ALA B N 1
ATOM 2442 C CA . ALA B 1 68 ? 14.156 2.705 -6.113 1 98.69 68 ALA B CA 1
ATOM 2443 C C . ALA B 1 68 ? 15.469 1.924 -6.105 1 98.69 68 ALA B C 1
ATOM 2445 O O . ALA B 1 68 ? 16.109 1.786 -5.059 1 98.69 68 ALA B O 1
ATOM 2446 N N . THR B 1 69 ? 15.914 1.457 -7.266 1 98.56 69 THR B N 1
ATOM 2447 C CA . THR B 1 69 ? 17.078 0.574 -7.344 1 98.56 69 THR B CA 1
ATOM 2448 C C . THR B 1 69 ? 18.375 1.373 -7.238 1 98.56 69 THR B C 1
ATOM 2450 O O . THR B 1 69 ? 19.406 0.831 -6.859 1 98.56 69 THR B O 1
ATOM 2453 N N . ALA B 1 70 ? 18.344 2.676 -7.574 1 98.44 70 ALA B N 1
ATOM 2454 C CA . ALA B 1 70 ? 19.516 3.533 -7.387 1 98.44 70 ALA B CA 1
ATOM 2455 C C . ALA B 1 70 ? 19.672 3.922 -5.918 1 98.44 70 ALA B C 1
ATOM 2457 O O . ALA B 1 70 ? 20.797 4.059 -5.43 1 98.44 70 ALA B O 1
ATOM 2458 N N . ALA B 1 71 ? 18.562 4.043 -5.223 1 98.25 71 ALA B N 1
ATOM 2459 C CA . ALA B 1 71 ? 18.594 4.508 -3.836 1 98.25 71 ALA B CA 1
ATOM 2460 C C . ALA B 1 71 ? 19.016 3.391 -2.889 1 98.25 71 ALA B C 1
ATOM 2462 O O . ALA B 1 71 ? 19.719 3.637 -1.908 1 98.25 71 ALA B O 1
ATOM 2463 N N . HIS B 1 72 ? 18.547 2.221 -3.131 1 98 72 HIS B N 1
ATOM 2464 C CA . HIS B 1 72 ? 18.75 1.1 -2.217 1 98 72 HIS B CA 1
ATOM 2465 C C . HIS B 1 72 ? 19.375 -0.092 -2.934 1 98 72 HIS B C 1
ATOM 2467 O O . HIS B 1 72 ? 19.141 -0.294 -4.129 1 98 72 HIS B O 1
ATOM 2473 N N . ASP B 1 73 ? 20.172 -0.901 -2.15 1 97.69 73 ASP B N 1
ATOM 2474 C CA . ASP B 1 73 ? 20.656 -2.174 -2.668 1 97.69 73 ASP B CA 1
ATOM 2475 C C . ASP B 1 73 ? 19.594 -3.26 -2.568 1 97.69 73 ASP B C 1
ATOM 2477 O O . ASP B 1 73 ? 19.688 -4.16 -1.733 1 97.69 73 ASP B O 1
ATOM 2481 N N . LEU B 1 74 ? 18.641 -3.113 -3.465 1 98.44 74 LEU B N 1
ATOM 2482 C CA . LEU B 1 74 ? 17.516 -4.047 -3.473 1 98.44 74 LEU B CA 1
ATOM 2483 C C . LEU B 1 74 ? 17.906 -5.348 -4.168 1 98.44 74 LEU B C 1
ATOM 2485 O O . LEU B 1 74 ? 18.438 -5.328 -5.277 1 98.44 74 LEU B O 1
ATOM 2489 N N . ASP B 1 75 ? 17.641 -6.492 -3.512 1 98.5 75 ASP B N 1
ATOM 2490 C CA . ASP B 1 75 ? 17.984 -7.75 -4.172 1 98.5 75 ASP B CA 1
ATOM 2491 C C . ASP B 1 75 ? 16.844 -8.766 -4.023 1 98.5 75 ASP B C 1
ATOM 2493 O O . ASP B 1 75 ? 17 -9.922 -4.43 1 98.5 75 ASP B O 1
ATOM 2497 N N . VAL B 1 76 ? 15.766 -8.43 -3.322 1 98.88 76 VAL B N 1
ATOM 2498 C CA . VAL B 1 76 ? 14.547 -9.227 -3.244 1 98.88 76 VAL B CA 1
ATOM 2499 C C . VAL B 1 76 ? 13.352 -8.375 -3.67 1 98.88 76 VAL B C 1
ATOM 2501 O O . VAL B 1 76 ? 13.18 -7.25 -3.193 1 98.88 76 VAL B O 1
ATOM 2504 N N . VAL B 1 77 ? 12.477 -8.883 -4.629 1 98.94 77 VAL B N 1
ATOM 2505 C CA . VAL B 1 77 ? 11.367 -8.102 -5.172 1 98.94 77 VAL B CA 1
ATOM 2506 C C . VAL B 1 77 ? 10.133 -8.984 -5.332 1 98.94 77 VAL B C 1
ATOM 2508 O O . VAL B 1 77 ? 10.25 -10.148 -5.734 1 98.94 77 VAL B O 1
ATOM 2511 N N . LYS B 1 78 ? 9.039 -8.414 -4.926 1 98.88 78 LYS B N 1
ATOM 2512 C CA . LYS B 1 78 ? 7.734 -9.008 -5.223 1 98.88 78 LYS B CA 1
ATOM 2513 C C . LYS B 1 78 ? 7.062 -8.289 -6.391 1 98.88 78 LYS B C 1
ATOM 2515 O O . LYS B 1 78 ? 7.02 -7.059 -6.43 1 98.88 78 LYS B O 1
ATOM 2520 N N . ILE B 1 79 ? 6.555 -9.07 -7.32 1 98.75 79 ILE B N 1
ATOM 2521 C CA . ILE B 1 79 ? 5.789 -8.547 -8.453 1 98.75 79 ILE B CA 1
ATOM 2522 C C . ILE B 1 79 ? 4.316 -8.906 -8.281 1 98.75 79 ILE B C 1
ATOM 2524 O O . ILE B 1 79 ? 3.967 -10.078 -8.125 1 98.75 79 ILE B O 1
ATOM 2528 N N . GLY B 1 80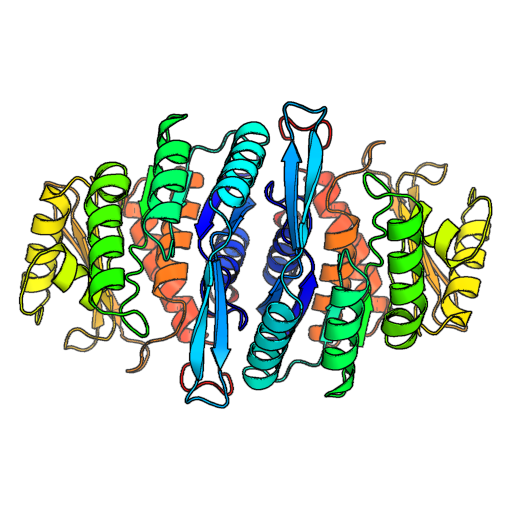 ? 3.488 -7.859 -8.242 1 97.81 80 GLY B N 1
ATOM 2529 C CA . GLY B 1 80 ? 2.043 -8.016 -8.211 1 97.81 80 GLY B CA 1
ATOM 2530 C C . GLY B 1 80 ? 1.38 -7.652 -9.531 1 97.81 80 GLY B C 1
ATOM 2531 O O . GLY B 1 80 ? 1.904 -7.957 -10.602 1 97.81 80 GLY B O 1
ATOM 2532 N N . MET B 1 81 ? 0.242 -7.02 -9.5 1 94.94 81 MET B N 1
ATOM 2533 C CA . MET B 1 81 ? -0.542 -6.703 -10.688 1 94.94 81 MET B CA 1
ATOM 2534 C C . MET B 1 81 ? 0.204 -5.719 -11.586 1 94.94 81 MET B C 1
ATOM 2536 O O . MET B 1 81 ? 0.599 -4.641 -11.141 1 94.94 81 MET B O 1
ATOM 2540 N N . LEU B 1 82 ? 0.346 -6.082 -12.812 1 95.88 82 LEU B N 1
ATOM 2541 C CA . LEU B 1 82 ? 1.01 -5.234 -13.797 1 95.88 82 LEU B CA 1
ATOM 2542 C C . LEU B 1 82 ? 0.002 -4.652 -14.781 1 95.88 82 LEU B C 1
ATOM 2544 O O . LEU B 1 82 ? 0.147 -3.512 -15.227 1 95.88 82 LEU B O 1
ATOM 2548 N N . GLY B 1 83 ? -0.996 -5.398 -15.172 1 90.06 83 GLY B N 1
ATOM 2549 C CA . GLY B 1 83 ? -2.246 -4.914 -15.734 1 90.06 83 GLY B CA 1
ATOM 2550 C C . GLY B 1 83 ? -2.201 -4.754 -17.234 1 90.06 83 GLY B C 1
ATOM 2551 O O . GLY B 1 83 ? -3.232 -4.852 -17.906 1 90.06 83 GLY B O 1
ATOM 2552 N N . THR B 1 84 ? -0.997 -4.453 -17.891 1 93.94 84 THR B N 1
ATOM 2553 C CA . THR B 1 84 ? -0.925 -4.293 -19.344 1 93.94 84 THR B CA 1
ATOM 2554 C C . THR B 1 84 ? 0.376 -4.879 -19.891 1 93.94 84 THR B C 1
ATOM 2556 O O . THR B 1 84 ? 1.387 -4.918 -19.188 1 93.94 84 THR B O 1
ATOM 2559 N N . PRO B 1 85 ? 0.33 -5.309 -21.188 1 95.12 85 PRO B N 1
ATOM 2560 C CA . PRO B 1 85 ? 1.575 -5.773 -21.797 1 95.12 85 PRO B CA 1
ATOM 2561 C C . PRO B 1 85 ? 2.684 -4.727 -21.75 1 95.12 85 PRO B C 1
ATOM 2563 O O . PRO B 1 85 ? 3.85 -5.062 -21.531 1 95.12 85 PRO B O 1
ATOM 2566 N N . ALA B 1 86 ? 2.344 -3.436 -21.969 1 97.12 86 ALA B N 1
ATOM 2567 C CA . ALA B 1 86 ? 3.33 -2.359 -21.922 1 97.12 86 ALA B CA 1
ATOM 2568 C C . ALA B 1 86 ? 3.977 -2.262 -20.547 1 97.12 86 ALA B C 1
ATOM 2570 O O . ALA B 1 86 ? 5.191 -2.076 -20.438 1 97.12 86 ALA B O 1
ATOM 2571 N N . THR B 1 87 ? 3.164 -2.357 -19.5 1 97.56 87 THR B N 1
ATOM 2572 C CA . THR B 1 87 ? 3.688 -2.361 -18.125 1 97.56 87 THR B CA 1
ATOM 2573 C C . THR B 1 87 ? 4.609 -3.555 -17.906 1 97.56 87 THR B C 1
ATOM 2575 O O . THR B 1 87 ? 5.691 -3.412 -17.328 1 97.56 87 THR B O 1
ATOM 2578 N N . ILE B 1 88 ? 4.16 -4.707 -18.375 1 97.44 88 ILE B N 1
ATOM 2579 C CA . ILE B 1 88 ? 4.938 -5.93 -18.203 1 97.44 88 ILE B CA 1
ATOM 2580 C C . ILE B 1 88 ? 6.305 -5.77 -18.875 1 97.44 88 ILE B C 1
ATOM 2582 O O . ILE B 1 88 ? 7.332 -6.133 -18.281 1 97.44 88 ILE B O 1
ATOM 2586 N N . GLU B 1 89 ? 6.34 -5.219 -19.984 1 97.62 89 GLU B N 1
ATOM 2587 C CA . GLU B 1 89 ? 7.59 -5.043 -20.719 1 97.62 89 GLU B CA 1
ATOM 2588 C C . GLU B 1 89 ? 8.547 -4.117 -19.969 1 97.62 89 GLU B C 1
ATOM 2590 O O . GLU B 1 89 ? 9.727 -4.426 -19.828 1 97.62 89 GLU B O 1
ATOM 2595 N N . VAL B 1 90 ? 8.055 -2.998 -19.484 1 98.44 90 VAL B N 1
ATOM 2596 C CA . VAL B 1 90 ? 8.914 -2.033 -18.812 1 98.44 90 VAL B CA 1
ATOM 2597 C C . VAL B 1 90 ? 9.406 -2.619 -17.484 1 98.44 90 VAL B C 1
ATOM 2599 O O . VAL B 1 90 ? 10.547 -2.383 -17.094 1 98.44 90 VAL B O 1
ATOM 2602 N N . VAL B 1 91 ? 8.578 -3.359 -16.812 1 98.62 91 VAL B N 1
ATOM 2603 C CA . VAL B 1 91 ? 8.977 -3.998 -15.562 1 98.62 91 VAL B CA 1
ATOM 2604 C C . VAL B 1 91 ? 10.031 -5.066 -15.844 1 98.62 91 VAL B C 1
ATOM 2606 O O . VAL B 1 91 ? 11.039 -5.156 -15.133 1 98.62 91 VAL B O 1
ATOM 2609 N N . ALA B 1 92 ? 9.797 -5.891 -16.875 1 98.38 92 ALA B N 1
ATOM 2610 C CA . ALA B 1 92 ? 10.766 -6.914 -17.25 1 98.38 92 ALA B CA 1
ATOM 2611 C C . ALA B 1 92 ? 12.125 -6.297 -17.547 1 98.38 92 ALA B C 1
ATOM 2613 O O . ALA B 1 92 ? 13.156 -6.809 -17.109 1 98.38 92 ALA B O 1
ATOM 2614 N N . GLU B 1 93 ? 12.117 -5.227 -18.312 1 98 93 GLU B N 1
ATOM 2615 C CA . GLU B 1 93 ? 13.359 -4.516 -18.609 1 98 93 GLU B CA 1
ATOM 2616 C C . GLU B 1 93 ? 14.039 -4.023 -17.344 1 98 93 GLU B C 1
ATOM 2618 O O . GLU B 1 93 ? 15.258 -4.156 -17.188 1 98 93 GLU B O 1
ATOM 2623 N N . GLY B 1 94 ? 13.219 -3.465 -16.422 1 98.06 94 GLY B N 1
ATOM 2624 C CA . GLY B 1 94 ? 13.766 -3.029 -15.141 1 98.06 94 GLY B CA 1
ATOM 2625 C C . GLY B 1 94 ? 14.398 -4.156 -14.344 1 98.06 94 GLY B C 1
ATOM 2626 O O . GLY B 1 94 ? 15.469 -3.984 -13.758 1 98.06 94 GLY B O 1
ATOM 2627 N N . LEU B 1 95 ? 13.805 -5.281 -14.312 1 98 95 LEU B N 1
ATOM 2628 C CA . LEU B 1 95 ? 14.289 -6.441 -13.57 1 98 95 LEU B CA 1
ATOM 2629 C C . LEU B 1 95 ? 15.602 -6.957 -14.164 1 98 95 LEU B C 1
ATOM 2631 O O . LEU B 1 95 ? 16.469 -7.43 -13.438 1 98 95 LEU B O 1
ATOM 2635 N N . ARG B 1 96 ? 15.773 -6.852 -15.43 1 97 96 ARG B N 1
ATOM 2636 C CA . ARG B 1 96 ? 16.938 -7.418 -16.109 1 97 96 ARG B CA 1
ATOM 2637 C C . ARG B 1 96 ? 18.172 -6.539 -15.906 1 97 96 ARG B C 1
ATOM 2639 O O . ARG B 1 96 ? 19.297 -6.965 -16.188 1 97 96 ARG B O 1
ATOM 2646 N N . ARG B 1 97 ? 18.016 -5.328 -15.367 1 96.44 97 ARG B N 1
ATOM 2647 C CA . ARG B 1 97 ? 19.109 -4.363 -15.266 1 96.44 97 ARG B CA 1
ATOM 2648 C C . ARG B 1 97 ? 20.016 -4.684 -14.086 1 96.44 97 ARG B C 1
ATOM 2650 O O . ARG B 1 97 ? 21.078 -4.066 -13.914 1 96.44 97 ARG B O 1
ATOM 2657 N N . GLN B 1 98 ? 19.641 -5.621 -13.297 1 96.62 98 GLN B N 1
ATOM 2658 C CA . GLN B 1 98 ? 20.469 -6.059 -12.18 1 96.62 98 GLN B CA 1
ATOM 2659 C C . GLN B 1 98 ? 20.141 -7.492 -11.773 1 96.62 98 GLN B C 1
ATOM 2661 O O . GLN B 1 98 ? 19.156 -8.07 -12.258 1 96.62 98 GLN B O 1
ATOM 2666 N N . SER B 1 99 ? 20.984 -8.016 -10.977 1 97.12 99 SER B N 1
ATOM 2667 C CA . SER B 1 99 ? 20.734 -9.344 -10.438 1 97.12 99 SER B CA 1
ATOM 2668 C C . SER B 1 99 ? 19.828 -9.289 -9.211 1 97.12 99 SER B C 1
ATOM 2670 O O . SER B 1 99 ? 19.891 -8.328 -8.438 1 97.12 99 SER B O 1
ATOM 2672 N N . TRP B 1 100 ? 19 -10.219 -9.047 1 98.56 100 TRP B N 1
ATOM 2673 C CA . TRP B 1 100 ? 18.125 -10.391 -7.898 1 98.56 100 TRP B CA 1
ATOM 2674 C C . TRP B 1 100 ? 18.391 -11.727 -7.207 1 98.56 100 TRP B C 1
ATOM 2676 O O . TRP B 1 100 ? 18.5 -12.766 -7.863 1 98.56 100 TRP B O 1
ATOM 2686 N N . ARG B 1 101 ? 18.641 -11.672 -5.957 1 98.56 101 ARG B N 1
ATOM 2687 C CA . ARG B 1 101 ? 18.703 -12.922 -5.199 1 98.56 101 ARG B CA 1
ATOM 2688 C C . ARG B 1 101 ? 17.391 -13.68 -5.301 1 98.56 101 ARG B C 1
ATOM 2690 O O . ARG B 1 101 ? 17.375 -14.898 -5.527 1 98.56 101 ARG B O 1
ATOM 2697 N N . HIS B 1 102 ? 16.219 -12.906 -5.137 1 98.88 102 HIS B N 1
ATOM 2698 C CA . HIS B 1 102 ? 14.914 -13.539 -5.289 1 98.88 102 HIS B CA 1
ATOM 2699 C C . HIS B 1 102 ? 13.922 -12.609 -5.973 1 98.88 102 HIS B C 1
ATOM 2701 O O . HIS B 1 102 ? 13.852 -11.422 -5.648 1 98.88 102 HIS B O 1
ATOM 2707 N N . VAL B 1 103 ? 13.203 -13.172 -6.906 1 98.88 103 VAL B N 1
ATOM 2708 C CA . VAL B 1 103 ? 12.016 -12.57 -7.5 1 98.88 103 VAL B CA 1
ATOM 2709 C C . VAL B 1 103 ? 10.781 -13.398 -7.145 1 98.88 103 VAL B C 1
ATOM 2711 O O . VAL B 1 103 ? 10.68 -14.562 -7.527 1 98.88 103 VAL B O 1
ATOM 2714 N N . VAL B 1 104 ? 9.906 -12.812 -6.352 1 98.94 104 VAL B N 1
ATOM 2715 C CA . VAL B 1 104 ? 8.648 -13.461 -5.988 1 98.94 104 VAL B CA 1
ATOM 2716 C C . VAL B 1 104 ? 7.52 -12.922 -6.867 1 98.94 104 VAL B C 1
ATOM 2718 O O . VAL B 1 104 ? 7.266 -11.719 -6.895 1 98.94 104 VAL B O 1
ATOM 2721 N N . LEU B 1 105 ? 6.84 -13.75 -7.578 1 98.69 105 LEU B N 1
ATOM 2722 C CA . LEU B 1 105 ? 5.793 -13.352 -8.516 1 98.69 105 LEU B CA 1
ATOM 2723 C C . LEU B 1 105 ? 4.422 -13.805 -8.023 1 98.69 105 LEU B C 1
ATOM 2725 O O . LEU B 1 105 ? 4.164 -15.008 -7.914 1 98.69 105 LEU B O 1
ATOM 2729 N N . ASP B 1 106 ? 3.557 -12.898 -7.633 1 98.06 106 ASP B N 1
ATOM 2730 C CA . ASP B 1 106 ? 2.119 -13.109 -7.504 1 98.06 106 ASP B CA 1
ATOM 2731 C C . ASP B 1 106 ? 1.406 -12.883 -8.836 1 98.06 106 ASP B C 1
ATOM 2733 O O . ASP B 1 106 ? 1.113 -11.742 -9.195 1 98.06 106 ASP B O 1
ATOM 2737 N N . PRO B 1 107 ? 1.2 -13.938 -9.539 1 94.94 107 PRO B N 1
ATOM 2738 C CA . PRO B 1 107 ? 0.74 -13.789 -10.922 1 94.94 107 PRO B CA 1
ATOM 2739 C C . PRO B 1 107 ? -0.723 -13.359 -11.008 1 94.94 107 PRO B C 1
ATOM 2741 O O . PRO B 1 107 ? -1.576 -14.148 -11.43 1 94.94 107 PRO B O 1
ATOM 2744 N N . VAL B 1 108 ? -0.993 -12.094 -10.719 1 86.69 108 VAL B N 1
ATOM 2745 C CA . VAL B 1 108 ? -2.336 -11.531 -10.773 1 86.69 108 VAL B CA 1
ATOM 2746 C C . VAL B 1 108 ? -2.805 -11.453 -12.227 1 86.69 108 VAL B C 1
ATOM 2748 O O . VAL B 1 108 ? -2.287 -10.648 -13.008 1 86.69 108 VAL B O 1
ATOM 2751 N N . LEU B 1 109 ? -3.645 -12.328 -12.539 1 76.62 109 LEU B N 1
ATOM 2752 C CA . LEU B 1 109 ? -4.199 -12.344 -13.891 1 76.62 109 LEU B CA 1
ATOM 2753 C C . LEU B 1 109 ? -5.445 -11.469 -13.977 1 76.62 109 LEU B C 1
ATOM 2755 O O . LEU B 1 109 ? -6.188 -11.344 -13 1 76.62 109 LEU B O 1
ATOM 2759 N N . ILE B 1 110 ? -5.434 -10.539 -14.898 1 62.78 110 ILE B N 1
ATOM 2760 C CA . ILE B 1 110 ? -6.555 -9.625 -15.062 1 62.78 110 ILE B CA 1
ATOM 2761 C C . ILE B 1 110 ? -7.703 -10.336 -15.773 1 62.78 110 ILE B C 1
ATOM 2763 O O . ILE B 1 110 ? -7.531 -10.859 -16.875 1 62.78 110 ILE B O 1
ATOM 2767 N N . CYS B 1 111 ? -8.43 -11.141 -14.969 1 54.47 111 CYS B N 1
ATOM 2768 C CA . CYS B 1 111 ? -9.461 -11.922 -15.641 1 54.47 111 CYS B CA 1
ATOM 2769 C C . CYS B 1 111 ? -10.664 -11.055 -15.984 1 54.47 111 CYS B C 1
ATOM 2771 O O . CYS B 1 111 ? -11.359 -11.305 -16.969 1 54.47 111 CYS B O 1
ATOM 2773 N N . LYS B 1 112 ? -11.219 -10.086 -14.898 1 49.78 112 LYS B N 1
ATOM 2774 C CA . LYS B 1 112 ? -12.578 -9.547 -14.898 1 49.78 112 LYS B CA 1
ATOM 2775 C C . LYS B 1 112 ? -12.594 -8.078 -15.312 1 49.78 112 LYS B C 1
ATOM 2777 O O . LYS B 1 112 ? -11.805 -7.277 -14.797 1 49.78 112 LYS B O 1
ATOM 2782 N N . GLY B 1 113 ? -12.82 -7.75 -16.594 1 50.5 113 GLY B N 1
ATOM 2783 C CA . GLY B 1 113 ? -13.195 -6.434 -17.078 1 50.5 113 GLY B CA 1
ATOM 2784 C C . GLY B 1 113 ? -12.469 -6.047 -18.359 1 50.5 113 GLY B C 1
ATOM 2785 O O . GLY B 1 113 ? -12.727 -4.984 -18.922 1 50.5 113 GLY B O 1
ATOM 2786 N N . GLN B 1 114 ? -11.453 -6.891 -18.562 1 59.25 114 GLN B N 1
ATOM 2787 C CA . GLN B 1 114 ? -10.812 -6.59 -19.828 1 59.25 114 GLN B CA 1
ATOM 2788 C C . GLN B 1 114 ? -11.352 -7.496 -20.938 1 59.25 114 GLN B C 1
ATOM 2790 O O . GLN B 1 114 ? -11.828 -8.602 -20.672 1 59.25 114 GLN B O 1
ATOM 2795 N N . GLU B 1 115 ? -11.289 -6.922 -22.094 1 62.94 115 GLU B N 1
ATOM 2796 C CA . GLU B 1 115 ? -11.602 -7.742 -23.25 1 62.94 115 GLU B CA 1
ATOM 2797 C C . GLU B 1 115 ? -10.734 -8.992 -23.297 1 62.94 115 GLU B C 1
ATOM 2799 O O . GLU B 1 115 ? -9.547 -8.945 -22.953 1 62.94 115 GLU B O 1
ATOM 2804 N N . PRO B 1 116 ? -11.398 -9.93 -23.547 1 64.62 116 PRO B N 1
ATOM 2805 C CA . PRO B 1 116 ? -10.703 -11.211 -23.594 1 64.62 116 PRO B CA 1
ATOM 2806 C C . PRO B 1 116 ? -9.352 -11.125 -24.297 1 64.62 116 PRO B C 1
ATOM 2808 O O . PRO B 1 116 ? -8.375 -11.719 -23.844 1 64.62 116 PRO B O 1
ATOM 2811 N N . GLY B 1 117 ? -9.312 -10.453 -25.406 1 64.81 117 GLY B N 1
ATOM 2812 C CA . GLY B 1 117 ? -8.055 -10.312 -26.141 1 64.81 117 GLY B CA 1
ATOM 2813 C C . GLY B 1 117 ? -6.984 -9.602 -25.328 1 64.81 117 GLY B C 1
ATOM 2814 O O . GLY B 1 117 ? -5.832 -10.047 -25.297 1 64.81 117 GLY B O 1
ATOM 2815 N N . ALA B 1 118 ? -7.355 -8.5 -24.719 1 72.38 118 ALA B N 1
ATOM 2816 C CA . ALA B 1 118 ? -6.406 -7.734 -23.922 1 72.38 118 ALA B CA 1
ATOM 2817 C C . ALA B 1 118 ? -5.914 -8.547 -22.719 1 72.38 118 ALA B C 1
ATOM 2819 O O . ALA B 1 118 ? -4.734 -8.492 -22.375 1 72.38 118 ALA B O 1
ATOM 2820 N N . ALA B 1 119 ? -6.805 -9.359 -22.281 1 75.44 119 ALA B N 1
ATOM 2821 C CA . ALA B 1 119 ? -6.457 -10.242 -21.156 1 75.44 119 ALA B CA 1
ATOM 2822 C C . ALA B 1 119 ? -5.453 -11.305 -21.594 1 75.44 119 ALA B C 1
ATOM 2824 O O . ALA B 1 119 ? -4.484 -11.578 -20.891 1 75.44 119 ALA B O 1
ATOM 2825 N N . LEU B 1 120 ? -5.707 -11.812 -22.781 1 81.88 120 LEU B N 1
ATOM 2826 C CA . LEU B 1 120 ? -4.82 -12.836 -23.328 1 81.88 120 LEU B CA 1
ATOM 2827 C C . LEU B 1 120 ? -3.43 -12.266 -23.594 1 81.88 120 LEU B C 1
ATOM 2829 O O . LEU B 1 120 ? -2.422 -12.922 -23.312 1 81.88 120 LEU B O 1
ATOM 2833 N N . ASP B 1 121 ? -3.391 -11.109 -24.109 1 87 121 ASP B N 1
ATOM 2834 C CA . ASP B 1 121 ? -2.113 -10.461 -24.375 1 87 121 ASP B CA 1
ATOM 2835 C C . ASP B 1 121 ? -1.321 -10.227 -23.094 1 87 121 ASP B C 1
ATOM 2837 O O . ASP B 1 121 ? -0.106 -10.43 -23.062 1 87 121 ASP B O 1
ATOM 2841 N N . THR B 1 122 ? -1.991 -9.844 -22.094 1 86.69 122 THR B N 1
ATOM 2842 C CA . THR B 1 122 ? -1.35 -9.57 -20.812 1 86.69 122 THR B CA 1
ATOM 2843 C C . THR B 1 122 ? -0.818 -10.859 -20.188 1 86.69 122 THR B C 1
ATOM 2845 O O . THR B 1 122 ? 0.317 -10.898 -19.719 1 86.69 122 THR B O 1
ATOM 2848 N N . ASP B 1 123 ? -1.585 -11.867 -20.312 1 86.12 123 ASP B N 1
ATOM 2849 C CA . ASP B 1 123 ? -1.178 -13.156 -19.781 1 86.12 123 ASP B CA 1
ATOM 2850 C C . ASP B 1 123 ? 0.044 -13.703 -20.516 1 86.12 123 ASP B C 1
ATOM 2852 O O . ASP B 1 123 ? 0.965 -14.234 -19.891 1 86.12 123 ASP B O 1
ATOM 2856 N N . THR B 1 124 ? 0.007 -13.625 -21.766 1 89.69 124 THR B N 1
ATOM 2857 C CA . THR B 1 124 ? 1.12 -14.086 -22.594 1 89.69 124 THR B CA 1
ATOM 2858 C C . THR B 1 124 ? 2.393 -13.312 -22.266 1 89.69 124 THR B C 1
ATOM 2860 O O . THR B 1 124 ? 3.465 -13.898 -22.125 1 89.69 124 THR B O 1
ATOM 2863 N N . ALA B 1 125 ? 2.24 -12.016 -22.141 1 92.19 125 ALA B N 1
ATOM 2864 C CA . ALA B 1 125 ? 3.395 -11.188 -21.812 1 92.19 125 ALA B CA 1
ATOM 2865 C C . ALA B 1 125 ? 3.967 -11.578 -20.438 1 92.19 125 ALA B C 1
ATOM 2867 O O . ALA B 1 125 ? 5.184 -11.656 -20.281 1 92.19 125 ALA B O 1
ATOM 2868 N N . LEU B 1 126 ? 3.08 -11.789 -19.516 1 92.75 126 LEU B N 1
ATOM 2869 C CA . LEU B 1 126 ? 3.502 -12.188 -18.172 1 92.75 126 LEU B CA 1
ATOM 2870 C C . LEU B 1 126 ? 4.27 -13.508 -18.219 1 92.75 126 LEU B C 1
ATOM 2872 O O . LEU B 1 126 ? 5.352 -13.625 -17.641 1 92.75 126 LEU B O 1
ATOM 2876 N N . ARG B 1 127 ? 3.746 -14.43 -18.953 1 91.5 127 ARG B N 1
ATOM 2877 C CA . ARG B 1 127 ? 4.344 -15.75 -19.094 1 91.5 127 ARG B CA 1
ATOM 2878 C C . ARG B 1 127 ? 5.715 -15.672 -19.75 1 91.5 127 ARG B C 1
ATOM 2880 O O . ARG B 1 127 ? 6.672 -16.297 -19.297 1 91.5 127 ARG B O 1
ATOM 2887 N N . ASP B 1 128 ? 5.855 -14.93 -20.641 1 93.62 128 ASP B N 1
ATOM 2888 C CA . ASP B 1 128 ? 7.059 -14.906 -21.469 1 93.62 128 ASP B CA 1
ATOM 2889 C C . ASP B 1 128 ? 8.141 -14.039 -20.844 1 93.62 128 ASP B C 1
ATOM 2891 O O . ASP B 1 128 ? 9.328 -14.352 -20.938 1 93.62 128 ASP B O 1
ATOM 2895 N N . SER B 1 129 ? 7.703 -12.945 -20.219 1 95.88 129 SER B N 1
ATOM 2896 C CA . SER B 1 129 ? 8.688 -11.922 -19.891 1 95.88 129 SER B CA 1
ATOM 2897 C C . SER B 1 129 ? 9 -11.93 -18.391 1 95.88 129 SER B C 1
ATOM 2899 O O . SER B 1 129 ? 10.07 -11.484 -17.984 1 95.88 129 SER B O 1
ATOM 2901 N N . ILE B 1 130 ? 8.039 -12.367 -17.531 1 96.94 130 ILE B N 1
ATOM 2902 C CA . ILE B 1 130 ? 8.227 -12.219 -16.078 1 96.94 130 ILE B CA 1
ATOM 2903 C C . ILE B 1 130 ? 8.422 -13.594 -15.445 1 96.94 130 ILE B C 1
ATOM 2905 O O . ILE B 1 130 ? 9.32 -13.781 -14.625 1 96.94 130 ILE B O 1
ATOM 2909 N N . LEU B 1 131 ? 7.668 -14.57 -15.883 1 95.69 131 LEU B N 1
ATOM 2910 C CA . LEU B 1 131 ? 7.617 -15.891 -15.266 1 95.69 131 LEU B CA 1
ATOM 2911 C C . LEU B 1 131 ? 9 -16.531 -15.242 1 95.69 131 LEU B C 1
ATOM 2913 O O . LEU B 1 131 ? 9.422 -17.062 -14.211 1 95.69 131 LEU B O 1
ATOM 2917 N N . PRO B 1 132 ? 9.797 -16.469 -16.297 1 95.06 132 PRO B N 1
ATOM 2918 C CA . PRO B 1 132 ? 11.109 -17.125 -16.297 1 95.06 132 PRO B CA 1
ATOM 2919 C C . PRO B 1 132 ? 12.094 -16.484 -15.312 1 95.06 132 PRO B C 1
ATOM 2921 O O . PRO B 1 132 ? 13.133 -17.062 -15.016 1 95.06 132 PRO B O 1
ATOM 2924 N N . LEU B 1 133 ? 11.812 -15.25 -14.836 1 96.75 133 LEU B N 1
ATOM 2925 C CA . LEU B 1 133 ? 12.695 -14.531 -13.922 1 96.75 133 LEU B CA 1
ATOM 2926 C C . LEU B 1 133 ? 12.367 -14.875 -12.469 1 96.75 133 LEU B C 1
ATOM 2928 O O . LEU B 1 133 ? 13.125 -14.531 -11.562 1 96.75 133 LEU B O 1
ATOM 2932 N N . ALA B 1 134 ? 11.266 -15.602 -12.219 1 98.12 134 ALA B N 1
ATOM 2933 C CA . ALA B 1 134 ? 10.727 -15.789 -10.875 1 98.12 134 ALA B CA 1
ATOM 2934 C C . ALA B 1 134 ? 11.492 -16.875 -10.117 1 98.12 134 ALA B C 1
ATOM 2936 O O . ALA B 1 134 ? 11.703 -17.969 -10.641 1 98.12 134 ALA B O 1
ATOM 2937 N N . THR B 1 135 ? 11.969 -16.531 -8.922 1 98.69 135 THR B N 1
ATOM 2938 C CA . THR B 1 135 ? 12.438 -17.531 -7.977 1 98.69 135 THR B CA 1
ATOM 2939 C C . THR B 1 135 ? 11.258 -18.328 -7.406 1 98.69 135 THR B C 1
ATOM 2941 O O . THR B 1 135 ? 11.281 -19.562 -7.398 1 98.69 135 THR B O 1
ATOM 2944 N N . VAL B 1 136 ? 10.266 -17.641 -6.957 1 98.88 136 VAL B N 1
ATOM 2945 C CA . VAL B 1 136 ? 9.047 -18.219 -6.41 1 98.88 136 VAL B CA 1
ATOM 2946 C C . VAL B 1 136 ? 7.832 -17.625 -7.117 1 98.88 136 VAL B C 1
ATOM 2948 O O . VAL B 1 136 ? 7.742 -16.422 -7.305 1 98.88 136 VAL B O 1
ATOM 2951 N N . ILE B 1 137 ? 6.898 -18.391 -7.578 1 98.75 137 ILE B N 1
ATOM 2952 C CA . ILE B 1 137 ? 5.602 -17.938 -8.078 1 98.75 137 ILE B CA 1
ATOM 2953 C C . ILE B 1 137 ? 4.492 -18.484 -7.172 1 98.75 137 ILE B C 1
ATOM 2955 O O . ILE B 1 137 ? 4.559 -19.625 -6.711 1 98.75 137 ILE B O 1
ATOM 2959 N N . THR B 1 138 ? 3.371 -17.656 -6.926 1 98.69 138 THR B N 1
ATOM 2960 C CA . THR B 1 138 ? 2.373 -18.016 -5.922 1 98.69 138 THR B CA 1
ATOM 2961 C C . THR B 1 138 ? 0.975 -18.016 -6.531 1 98.69 138 THR B C 1
ATOM 2963 O O . THR B 1 138 ? 0.069 -17.344 -6.035 1 98.69 138 THR B O 1
ATOM 2966 N N . PRO B 1 139 ? 0.762 -18.828 -7.477 1 97.69 139 PRO B N 1
ATOM 2967 C CA . PRO B 1 139 ? -0.542 -18.844 -8.148 1 97.69 139 PRO B CA 1
ATOM 2968 C C . PRO B 1 139 ? -1.654 -19.406 -7.262 1 97.69 139 PRO B C 1
ATOM 2970 O O . PRO B 1 139 ? -1.433 -20.359 -6.516 1 97.69 139 PRO B O 1
ATOM 2973 N N . ASN B 1 140 ? -2.908 -18.703 -7.289 1 95.44 140 ASN B N 1
ATOM 2974 C CA . ASN B 1 140 ? -4.094 -19.328 -6.715 1 95.44 140 ASN B CA 1
ATOM 2975 C C . ASN B 1 140 ? -4.672 -20.391 -7.645 1 95.44 140 ASN B C 1
ATOM 2977 O O . ASN B 1 140 ? -4.074 -20.703 -8.672 1 95.44 140 ASN B O 1
ATOM 2981 N N . LEU B 1 141 ? -5.742 -20.969 -7.309 1 94.25 141 LEU B N 1
ATOM 2982 C CA . LEU B 1 141 ? -6.281 -22.109 -8.039 1 94.25 141 LEU B CA 1
ATOM 2983 C C . LEU B 1 141 ? -6.57 -21.734 -9.492 1 94.25 141 LEU B C 1
ATOM 2985 O O . LEU B 1 141 ? -6.195 -22.453 -10.414 1 94.25 141 LEU B O 1
ATOM 2989 N N . PHE B 1 142 ? -7.238 -20.562 -9.648 1 91.5 142 PHE B N 1
ATOM 2990 C CA . PHE B 1 142 ? -7.562 -20.109 -10.992 1 91.5 142 PHE B CA 1
ATOM 2991 C C . PHE B 1 142 ? -6.293 -19.844 -11.797 1 91.5 142 PHE B C 1
ATOM 2993 O O . PHE B 1 142 ? -6.172 -20.281 -12.938 1 91.5 142 PHE B O 1
ATOM 3000 N N . GLU B 1 143 ? -5.363 -19.172 -11.195 1 94.12 143 GLU B N 1
ATOM 3001 C CA . GLU B 1 143 ? -4.098 -18.844 -11.852 1 94.12 143 GLU B CA 1
ATOM 3002 C C . GLU B 1 143 ? -3.291 -20.109 -12.141 1 94.12 143 GLU B C 1
ATOM 3004 O O . GLU B 1 143 ? -2.682 -20.234 -13.211 1 94.12 143 GLU B O 1
ATOM 3009 N N . ALA B 1 144 ? -3.311 -21.062 -11.258 1 95.81 144 ALA B N 1
ATOM 3010 C CA . ALA B 1 144 ? -2.609 -22.328 -11.453 1 95.81 144 ALA B CA 1
ATOM 3011 C C . ALA B 1 144 ? -3.189 -23.109 -12.633 1 95.81 144 ALA B C 1
ATOM 3013 O O . ALA B 1 144 ? -2.445 -23.625 -13.469 1 95.81 144 ALA B O 1
ATOM 3014 N N . ARG B 1 145 ? -4.5 -23.156 -12.609 1 94.81 145 ARG B N 1
ATOM 3015 C CA . ARG B 1 145 ? -5.164 -23.844 -13.711 1 94.81 145 ARG B CA 1
ATOM 3016 C C . ARG B 1 145 ? -4.777 -23.219 -15.047 1 94.81 145 ARG B C 1
ATOM 3018 O O . ARG B 1 145 ? -4.422 -23.922 -15.992 1 94.81 145 ARG B O 1
ATOM 3025 N N . THR B 1 146 ? -4.797 -21.875 -15.117 1 92.19 146 THR B N 1
ATOM 3026 C CA . THR B 1 146 ? -4.527 -21.141 -16.344 1 92.19 146 THR B CA 1
ATOM 3027 C C . THR B 1 146 ? -3.072 -21.312 -16.766 1 92.19 146 THR B C 1
ATOM 3029 O O . THR B 1 146 ? -2.793 -21.641 -17.922 1 92.19 146 THR B O 1
ATOM 3032 N N . LEU B 1 147 ? -2.125 -21.156 -15.852 1 94.06 147 LEU B N 1
ATOM 3033 C CA . LEU B 1 147 ? -0.701 -21.219 -16.156 1 94.06 147 LEU B CA 1
ATOM 3034 C C . LEU B 1 147 ? -0.286 -22.641 -16.516 1 94.06 147 LEU B C 1
ATOM 3036 O O . LEU B 1 147 ? 0.567 -22.859 -17.375 1 94.06 147 LEU B O 1
ATOM 3040 N N . ALA B 1 148 ? -0.893 -23.641 -15.875 1 95.94 148 ALA B N 1
ATOM 3041 C CA . ALA B 1 148 ? -0.538 -25.047 -16.078 1 95.94 148 ALA B CA 1
ATOM 3042 C C . ALA B 1 148 ? -1.21 -25.594 -17.328 1 95.94 148 ALA B C 1
ATOM 3044 O O . ALA B 1 148 ? -0.846 -26.672 -17.812 1 95.94 148 ALA B O 1
ATOM 3045 N N . GLY B 1 149 ? -2.197 -24.828 -17.828 1 94.5 149 GLY B N 1
ATOM 3046 C CA . GLY B 1 149 ? -2.969 -25.344 -18.953 1 94.5 149 GLY B CA 1
ATOM 3047 C C . GLY B 1 149 ? -3.836 -26.531 -18.594 1 94.5 149 GLY B C 1
ATOM 3048 O O . GLY B 1 149 ? -3.938 -27.484 -19.359 1 94.5 149 GLY B O 1
ATOM 3049 N N . MET B 1 150 ? -4.336 -26.531 -17.438 1 96 150 MET B N 1
ATOM 3050 C CA . MET B 1 150 ? -5.207 -27.609 -16.969 1 96 150 MET B CA 1
ATOM 3051 C C . MET B 1 150 ? -6.668 -27.172 -16.984 1 96 150 MET B C 1
ATOM 3053 O O . MET B 1 150 ? -6.973 -26 -16.75 1 96 150 MET B O 1
ATOM 3057 N N . ASP B 1 151 ? -7.539 -28.094 -17.188 1 95.62 151 ASP B N 1
ATOM 3058 C CA . ASP B 1 151 ? -8.969 -27.797 -17.234 1 95.62 151 ASP B CA 1
ATOM 3059 C C . ASP B 1 151 ? -9.547 -27.625 -15.836 1 95.62 151 ASP B C 1
ATOM 3061 O O . ASP B 1 151 ? -10.469 -26.828 -15.633 1 95.62 151 ASP B O 1
ATOM 3065 N N . SER B 1 152 ? -8.992 -28.422 -14.906 1 95.94 152 SER B N 1
ATOM 3066 C CA . SER B 1 152 ? -9.5 -28.359 -13.539 1 95.94 152 SER B CA 1
ATOM 3067 C C . SER B 1 152 ? -8.438 -28.781 -12.531 1 95.94 152 SER B C 1
ATOM 3069 O O . SER B 1 152 ? -7.48 -29.469 -12.883 1 95.94 152 SER B O 1
ATOM 3071 N N . ILE B 1 153 ? -8.523 -28.344 -11.367 1 96.94 153 ILE B N 1
ATOM 3072 C CA . ILE B 1 153 ? -7.781 -28.766 -10.188 1 96.94 153 ILE B CA 1
ATOM 3073 C C . ILE B 1 153 ? -8.75 -29.062 -9.047 1 96.94 153 ILE B C 1
ATOM 3075 O O . ILE B 1 153 ? -9.344 -28.156 -8.469 1 96.94 153 ILE B O 1
ATOM 3079 N N . GLU B 1 154 ? -8.898 -30.281 -8.719 1 96.12 154 GLU B N 1
ATOM 3080 C CA . GLU B 1 154 ? -9.953 -30.672 -7.785 1 96.12 154 GLU B CA 1
ATOM 3081 C C . GLU B 1 154 ? -9.375 -31.391 -6.57 1 96.12 154 GLU B C 1
ATOM 3083 O O . GLU B 1 154 ? -10.102 -31.734 -5.641 1 96.12 154 GLU B O 1
ATOM 3088 N N . SER B 1 155 ? -8.125 -31.672 -6.598 1 96.62 155 SER B N 1
ATOM 3089 C CA . SER B 1 155 ? -7.473 -32.375 -5.508 1 96.62 155 SER B CA 1
ATOM 3090 C C . SER B 1 155 ? -6.062 -31.859 -5.266 1 96.62 155 SER B C 1
ATOM 3092 O O . SER B 1 155 ? -5.539 -31.078 -6.066 1 96.62 155 SER B O 1
ATOM 3094 N N . VAL B 1 156 ? -5.461 -32.281 -4.164 1 97.31 156 VAL B N 1
ATOM 3095 C CA . VAL B 1 156 ? -4.086 -31.906 -3.85 1 97.31 156 VAL B CA 1
ATOM 3096 C C . VAL B 1 156 ? -3.141 -32.469 -4.914 1 97.31 156 VAL B C 1
ATOM 3098 O O . VAL B 1 156 ? -2.18 -31.797 -5.309 1 97.31 156 VAL B O 1
ATOM 3101 N N . ASP B 1 157 ? -3.457 -33.688 -5.398 1 97.81 157 ASP B N 1
ATOM 3102 C CA . ASP B 1 157 ? -2.643 -34.281 -6.453 1 97.81 157 ASP B CA 1
ATOM 3103 C C . ASP B 1 157 ? -2.697 -33.469 -7.73 1 97.81 157 ASP B C 1
ATOM 3105 O O . ASP B 1 157 ? -1.683 -33.281 -8.406 1 97.81 157 ASP B O 1
ATOM 3109 N N . ASP B 1 158 ? -3.904 -33 -8.047 1 98.25 158 ASP B N 1
ATOM 3110 C CA . ASP B 1 158 ? -4.039 -32.125 -9.195 1 98.25 158 ASP B CA 1
ATOM 3111 C C . ASP B 1 158 ? -3.213 -30.844 -9 1 98.25 158 ASP B C 1
ATOM 3113 O O . ASP B 1 158 ? -2.588 -30.359 -9.945 1 98.25 158 ASP B O 1
ATOM 3117 N N . LEU B 1 159 ? -3.254 -30.312 -7.809 1 98.44 159 LEU B N 1
ATOM 3118 C CA . LEU B 1 159 ? -2.52 -29.094 -7.492 1 98.44 159 LEU B CA 1
ATOM 3119 C C . LEU B 1 159 ? -1.017 -29.312 -7.629 1 98.44 159 LEU B C 1
ATOM 3121 O O . LEU B 1 159 ? -0.3 -28.438 -8.133 1 98.44 159 LEU B O 1
ATOM 3125 N N . ILE B 1 160 ? -0.519 -30.469 -7.176 1 98.62 160 ILE B N 1
ATOM 3126 C CA . ILE B 1 160 ? 0.884 -30.844 -7.312 1 98.62 160 ILE B CA 1
ATOM 3127 C C . ILE B 1 160 ? 1.258 -30.906 -8.789 1 98.62 160 ILE B C 1
ATOM 3129 O O . ILE B 1 160 ? 2.301 -30.391 -9.195 1 98.62 160 ILE B O 1
ATOM 3133 N N . GLU B 1 161 ? 0.393 -31.516 -9.555 1 98.62 161 GLU B N 1
ATOM 3134 C CA . GLU B 1 161 ? 0.639 -31.594 -10.992 1 98.62 161 GLU B CA 1
ATOM 3135 C C . GLU B 1 161 ? 0.705 -30.203 -11.625 1 98.62 161 GLU B C 1
ATOM 3137 O O . GLU B 1 161 ? 1.588 -29.922 -12.438 1 98.62 161 GLU B O 1
ATOM 3142 N N . ALA B 1 162 ? -0.245 -29.391 -11.281 1 98.44 162 ALA B N 1
ATOM 3143 C CA . ALA B 1 162 ? -0.232 -28.016 -11.773 1 98.44 162 ALA B CA 1
ATOM 3144 C C . ALA B 1 162 ? 1.085 -27.328 -11.43 1 98.44 162 ALA B C 1
ATOM 3146 O O . ALA B 1 162 ? 1.676 -26.656 -12.273 1 98.44 162 ALA B O 1
ATOM 3147 N N . ALA B 1 163 ? 1.545 -27.484 -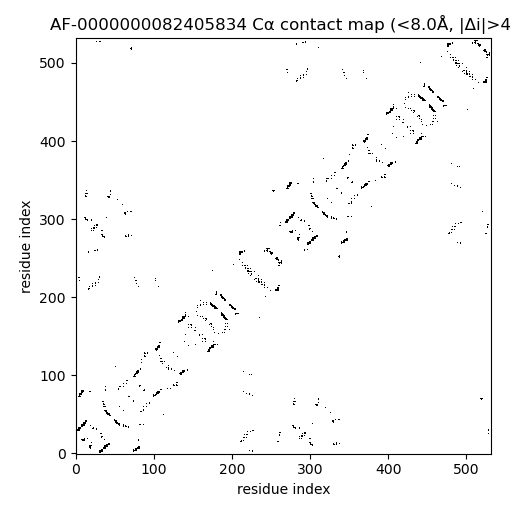10.188 1 98.75 163 ALA B N 1
ATOM 3148 C CA . ALA B 1 163 ? 2.789 -26.875 -9.734 1 98.75 163 ALA B CA 1
ATOM 3149 C C . ALA B 1 163 ? 3.971 -27.344 -10.578 1 98.75 163 ALA B C 1
ATOM 3151 O O . ALA B 1 163 ? 4.836 -26.547 -10.945 1 98.75 163 ALA B O 1
ATOM 3152 N N . ARG B 1 164 ? 4.02 -28.641 -10.93 1 98.62 164 ARG B N 1
ATOM 3153 C CA . ARG B 1 164 ? 5.09 -29.203 -11.742 1 98.62 164 ARG B CA 1
ATOM 3154 C C . ARG B 1 164 ? 5.094 -28.594 -13.141 1 98.62 164 ARG B C 1
ATOM 3156 O O . ARG B 1 164 ? 6.152 -28.219 -13.656 1 98.62 164 ARG B O 1
ATOM 3163 N N . ARG B 1 165 ? 3.914 -28.469 -13.672 1 98.19 165 ARG B N 1
ATOM 3164 C CA . ARG B 1 165 ? 3.803 -27.906 -15.008 1 98.19 165 ARG B CA 1
ATOM 3165 C C . ARG B 1 165 ? 4.23 -26.438 -15.023 1 98.19 165 ARG B C 1
ATOM 3167 O O . ARG B 1 165 ? 4.883 -26 -15.969 1 98.19 165 ARG B O 1
ATOM 3174 N N . ILE B 1 166 ? 3.82 -25.719 -14.062 1 97.88 166 ILE B N 1
ATOM 3175 C CA . ILE B 1 166 ? 4.184 -24.312 -13.961 1 97.88 166 ILE B CA 1
ATOM 3176 C C . ILE B 1 166 ? 5.695 -24.188 -13.789 1 97.88 166 ILE B C 1
ATOM 3178 O O . ILE B 1 166 ? 6.316 -23.281 -14.352 1 97.88 166 ILE B O 1
ATOM 3182 N N . HIS B 1 167 ? 6.309 -25.078 -12.977 1 98.25 167 HIS B N 1
ATOM 3183 C CA . HIS B 1 167 ? 7.758 -25.094 -12.805 1 98.25 167 HIS B CA 1
ATOM 3184 C C . HIS B 1 167 ? 8.469 -25.203 -14.141 1 98.25 167 HIS B C 1
ATOM 3186 O O . HIS B 1 167 ? 9.484 -24.547 -14.375 1 98.25 167 HIS B O 1
ATOM 3192 N N . ASP B 1 168 ? 7.941 -26.016 -15.008 1 97.06 168 ASP B N 1
ATOM 3193 C CA . ASP B 1 168 ? 8.539 -26.266 -16.312 1 97.06 168 ASP B CA 1
ATOM 3194 C C . ASP B 1 168 ? 8.562 -24.984 -17.156 1 97.06 168 ASP B C 1
ATOM 3196 O O . ASP B 1 168 ? 9.266 -24.922 -18.172 1 97.06 168 ASP B O 1
ATOM 3200 N N . LEU B 1 169 ? 7.777 -24 -16.75 1 95.56 169 LEU B N 1
ATOM 3201 C CA . LEU B 1 169 ? 7.715 -22.75 -17.5 1 95.56 169 LEU B CA 1
ATOM 3202 C C . LEU B 1 169 ? 8.867 -21.828 -17.125 1 95.56 169 LEU B C 1
ATOM 3204 O O . LEU B 1 169 ? 9.117 -20.828 -17.797 1 95.56 169 LEU B O 1
ATOM 3208 N N . GLY B 1 170 ? 9.555 -22.172 -15.953 1 96.06 170 GLY B N 1
ATOM 3209 C CA . GLY B 1 170 ? 10.727 -21.344 -15.703 1 96.06 170 GLY B CA 1
ATOM 3210 C C . GLY B 1 170 ? 10.984 -21.109 -14.227 1 96.06 170 GLY B C 1
ATOM 3211 O O . GLY B 1 170 ? 12.133 -21.125 -13.781 1 96.06 170 GLY B O 1
ATOM 3212 N N . PRO B 1 171 ? 9.945 -20.844 -13.375 1 97.81 171 PRO B N 1
ATOM 3213 C CA . PRO B 1 171 ? 10.18 -20.531 -11.969 1 97.81 171 PRO B CA 1
ATOM 3214 C C . PRO B 1 171 ? 10.883 -21.656 -11.219 1 97.81 171 PRO B C 1
ATOM 3216 O O . PRO B 1 171 ? 10.633 -22.828 -11.5 1 97.81 171 PRO B O 1
ATOM 3219 N N . LYS B 1 172 ? 11.703 -21.297 -10.266 1 98.19 172 LYS B N 1
ATOM 3220 C CA . LYS B 1 172 ? 12.453 -22.297 -9.5 1 98.19 172 LYS B CA 1
ATOM 3221 C C . LYS B 1 172 ? 11.57 -22.969 -8.469 1 98.19 172 LYS B C 1
ATOM 3223 O O . LYS B 1 172 ? 11.719 -24.172 -8.203 1 98.19 172 LYS B O 1
ATOM 3228 N N . TYR B 1 173 ? 10.734 -22.219 -7.855 1 98.88 173 TYR B N 1
ATOM 3229 C CA . TYR B 1 173 ? 9.773 -22.703 -6.875 1 98.88 173 TYR B CA 1
ATOM 3230 C C . TYR B 1 173 ? 8.352 -22.312 -7.258 1 98.88 173 TYR B C 1
ATOM 3232 O O . TYR B 1 173 ? 8.117 -21.188 -7.723 1 98.88 173 TYR B O 1
ATOM 3240 N N . VAL B 1 174 ? 7.434 -23.203 -7.109 1 98.88 174 VAL B N 1
ATOM 3241 C CA . VAL B 1 174 ? 6.016 -22.922 -7.328 1 98.88 174 VAL B CA 1
ATOM 3242 C C . VAL B 1 174 ? 5.234 -23.188 -6.043 1 98.88 174 VAL B C 1
ATOM 3244 O O . VAL B 1 174 ? 5.18 -24.328 -5.566 1 98.88 174 VAL B O 1
ATOM 3247 N N . LEU B 1 175 ? 4.719 -22.156 -5.414 1 98.88 175 LEU B N 1
ATOM 3248 C CA . LEU B 1 175 ? 3.791 -22.234 -4.289 1 98.88 175 LEU B CA 1
ATOM 3249 C C . LEU B 1 175 ? 2.348 -22.109 -4.766 1 98.88 175 LEU B C 1
ATOM 3251 O O . LEU B 1 175 ? 1.789 -21.016 -4.801 1 98.88 175 LEU B O 1
ATOM 3255 N N . ALA B 1 176 ? 1.764 -23.219 -5.172 1 98.56 176 ALA B N 1
ATOM 3256 C CA . ALA B 1 176 ? 0.384 -23.25 -5.648 1 98.56 176 ALA B CA 1
ATOM 3257 C C . ALA B 1 176 ? -0.6 -23.266 -4.48 1 98.56 176 ALA B C 1
ATOM 3259 O O . ALA B 1 176 ? -0.543 -24.141 -3.623 1 98.56 176 ALA B O 1
ATOM 3260 N N . LYS B 1 177 ? -1.511 -22.281 -4.516 1 97.31 177 LYS B N 1
ATOM 3261 C CA . LYS B 1 177 ? -2.428 -22.109 -3.393 1 97.31 177 LYS B CA 1
ATOM 3262 C C . LYS B 1 177 ? -3.789 -22.719 -3.689 1 97.31 177 LYS B C 1
ATOM 3264 O O . LYS B 1 177 ? -4.508 -22.266 -4.582 1 97.31 177 LYS B O 1
ATOM 3269 N N . GLY B 1 178 ? -4.082 -23.766 -2.955 1 93.38 178 GLY B N 1
ATOM 3270 C CA . GLY B 1 178 ? -5.43 -24.312 -3 1 93.38 178 GLY B CA 1
ATOM 3271 C C . GLY B 1 178 ? -6.41 -23.547 -2.133 1 93.38 178 GLY B C 1
ATOM 3272 O O . GLY B 1 178 ? -7.559 -23.328 -2.529 1 93.38 178 GLY B O 1
ATOM 3273 N N . GLY B 1 179 ? -5.898 -23.125 -0.993 1 89.25 179 GLY B N 1
ATOM 3274 C CA . GLY B 1 179 ? -6.688 -22.297 -0.095 1 89.25 179 GLY B CA 1
ATOM 3275 C C . GLY B 1 179 ? -8.023 -22.922 0.272 1 89.25 179 GLY B C 1
ATOM 3276 O O . GLY B 1 179 ? -8.102 -24.125 0.519 1 89.25 179 GLY B O 1
ATOM 3277 N N . VAL B 1 180 ? -9.086 -22.078 0.283 1 87.62 180 VAL B N 1
ATOM 3278 C CA . VAL B 1 180 ? -10.398 -22.516 0.734 1 87.62 180 VAL B CA 1
ATOM 3279 C C . VAL B 1 180 ? -11.148 -23.188 -0.422 1 87.62 180 VAL B C 1
ATOM 3281 O O . VAL B 1 180 ? -12.18 -23.828 -0.215 1 87.62 180 VAL B O 1
ATOM 3284 N N . GLU B 1 181 ? -10.57 -23.094 -1.558 1 88.94 181 GLU B N 1
ATOM 3285 C CA . GLU B 1 181 ? -11.328 -23.5 -2.74 1 88.94 181 GLU B CA 1
ATOM 3286 C C . GLU B 1 181 ? -11.227 -25 -2.963 1 88.94 181 GLU B C 1
ATOM 3288 O O . GLU B 1 181 ? -12.078 -25.609 -3.617 1 88.94 181 GLU B O 1
ATOM 3293 N N . LEU B 1 182 ? -10.102 -25.625 -2.58 1 91.25 182 LEU B N 1
ATOM 3294 C CA . LEU B 1 182 ? -10.008 -27.078 -2.672 1 91.25 182 LEU B CA 1
ATOM 3295 C C . LEU B 1 182 ? -10.906 -27.75 -1.641 1 91.25 182 LEU B C 1
ATOM 3297 O O . LEU B 1 182 ? -11 -27.297 -0.498 1 91.25 182 LEU B O 1
ATOM 3301 N N . ALA B 1 183 ? -11.438 -28.766 -2.016 1 89.62 183 ALA B N 1
ATOM 3302 C CA . ALA B 1 183 ? -12.352 -29.453 -1.118 1 89.62 183 ALA B CA 1
ATOM 3303 C C . ALA B 1 183 ? -11.625 -29.969 0.122 1 89.62 183 ALA B C 1
ATOM 3305 O O . ALA B 1 183 ? -10.43 -30.266 0.067 1 89.62 183 ALA B O 1
ATOM 3306 N N . GLY B 1 184 ? -12.523 -30.062 1.242 1 90.5 184 GLY B N 1
ATOM 3307 C CA . GLY B 1 184 ? -11.961 -30.562 2.482 1 90.5 184 GLY B CA 1
ATOM 3308 C C . GLY B 1 184 ? -11.953 -29.547 3.6 1 90.5 184 GLY B C 1
ATOM 3309 O O . GLY B 1 184 ? -12.344 -28.391 3.395 1 90.5 184 GLY B O 1
ATOM 3310 N N . GLY B 1 185 ? -11.438 -29.891 4.832 1 92.94 185 GLY B N 1
ATOM 3311 C CA . GLY B 1 185 ? -11.484 -29.062 6.02 1 92.94 185 GLY B CA 1
ATOM 3312 C C . GLY B 1 185 ? -10.281 -28.141 6.152 1 92.94 185 GLY B C 1
ATOM 3313 O O . GLY B 1 185 ? -10.297 -27.188 6.945 1 92.94 185 GLY B O 1
ATOM 3314 N N . ASP B 1 186 ? -9.32 -28.453 5.293 1 95.25 186 ASP B N 1
ATOM 3315 C CA . ASP B 1 186 ? -8.078 -27.688 5.418 1 95.25 186 ASP B CA 1
ATOM 3316 C C . ASP B 1 186 ? -7.855 -26.797 4.199 1 95.25 186 ASP B C 1
ATOM 3318 O O . ASP B 1 186 ? -8.312 -27.125 3.098 1 95.25 186 ASP B O 1
ATOM 3322 N N . ALA B 1 187 ? -7.301 -25.656 4.41 1 95.44 187 ALA B N 1
ATOM 3323 C CA . ALA B 1 187 ? -6.695 -24.875 3.34 1 95.44 187 ALA B CA 1
ATOM 3324 C C . ALA B 1 187 ? -5.305 -25.391 2.994 1 95.44 187 ALA B C 1
ATOM 3326 O O . ALA B 1 187 ? -4.375 -25.281 3.797 1 95.44 187 ALA B O 1
ATOM 3327 N N . VAL B 1 188 ? -5.18 -26.016 1.781 1 96.44 188 VAL B N 1
ATOM 3328 C CA . VAL B 1 188 ? -3.957 -26.719 1.415 1 96.44 188 VAL B CA 1
ATOM 3329 C C . VAL B 1 188 ? -3.213 -25.938 0.333 1 96.44 188 VAL B C 1
ATOM 3331 O O . VAL B 1 188 ? -3.811 -25.516 -0.661 1 96.44 188 VAL B O 1
ATOM 3334 N N . ASP B 1 189 ? -1.905 -25.688 0.555 1 98.12 189 ASP B N 1
ATOM 3335 C CA . ASP B 1 189 ? -0.971 -25.156 -0.436 1 98.12 189 ASP B CA 1
ATOM 3336 C C . ASP B 1 189 ? 0.155 -26.156 -0.71 1 98.12 189 ASP B C 1
ATOM 3338 O O . ASP B 1 189 ? 0.471 -27 0.137 1 98.12 189 ASP B O 1
ATOM 3342 N N . VAL B 1 190 ? 0.661 -26.062 -1.903 1 98.5 190 VAL B N 1
ATOM 3343 C CA . VAL B 1 190 ? 1.729 -26.969 -2.318 1 98.5 190 VAL B CA 1
ATOM 3344 C C . VAL B 1 190 ? 2.949 -26.172 -2.756 1 98.5 190 VAL B C 1
ATOM 3346 O O . VAL B 1 190 ? 2.832 -25.25 -3.564 1 98.5 190 VAL B O 1
ATOM 3349 N N . LEU B 1 191 ? 4.078 -26.516 -2.129 1 98.88 191 LEU B N 1
ATOM 3350 C CA . LEU B 1 191 ? 5.352 -25.969 -2.586 1 98.88 191 LEU B CA 1
ATOM 3351 C C . LEU B 1 191 ? 6.141 -27.016 -3.371 1 98.88 191 LEU B C 1
ATOM 3353 O O . LEU B 1 191 ? 6.43 -28.094 -2.855 1 98.88 191 LEU B O 1
ATOM 3357 N N . PHE B 1 192 ? 6.434 -26.766 -4.617 1 98.81 192 PHE B N 1
ATOM 3358 C CA . PHE B 1 192 ? 7.273 -27.609 -5.457 1 98.81 192 PHE B CA 1
ATOM 3359 C C . PHE B 1 192 ? 8.586 -26.922 -5.789 1 98.81 192 PHE B C 1
ATOM 3361 O O . PHE B 1 192 ? 8.594 -25.781 -6.262 1 98.81 192 PHE B O 1
ATOM 3368 N N . ASP B 1 193 ? 9.711 -27.625 -5.535 1 98.31 193 ASP B N 1
ATOM 3369 C CA . ASP B 1 193 ? 11.008 -26.969 -5.684 1 98.31 193 ASP B CA 1
ATOM 3370 C C . ASP B 1 193 ? 11.781 -27.562 -6.863 1 98.31 193 ASP B C 1
ATOM 3372 O O . ASP B 1 193 ? 13 -27.391 -6.965 1 98.31 193 ASP B O 1
ATOM 3376 N N . GLY B 1 194 ? 11.109 -28.234 -7.785 1 97.44 194 GLY B N 1
ATOM 3377 C CA . GLY B 1 194 ? 11.742 -28.875 -8.93 1 97.44 194 GLY B CA 1
ATOM 3378 C C . GLY B 1 194 ? 12.047 -30.344 -8.703 1 97.44 194 GLY B C 1
ATOM 3379 O O . GLY B 1 194 ? 12.234 -31.094 -9.656 1 97.44 194 GLY B O 1
ATOM 3380 N N . THR B 1 195 ? 12.094 -30.781 -7.422 1 97.69 195 THR B N 1
ATOM 3381 C CA . THR B 1 195 ? 12.383 -32.188 -7.066 1 97.69 195 THR B CA 1
ATOM 3382 C C . THR B 1 195 ? 11.375 -32.688 -6.043 1 97.69 195 THR B C 1
ATOM 3384 O O . THR B 1 195 ? 10.719 -33.719 -6.273 1 97.69 195 THR B O 1
ATOM 3387 N N . ASP B 1 196 ? 11.25 -31.922 -4.949 1 98.25 196 ASP B N 1
ATOM 3388 C CA . ASP B 1 196 ? 10.414 -32.375 -3.844 1 98.25 196 ASP B CA 1
ATOM 3389 C C . ASP B 1 196 ? 9.156 -31.516 -3.725 1 98.25 196 ASP B C 1
ATOM 3391 O O . ASP B 1 196 ? 9.156 -30.344 -4.109 1 98.25 196 ASP B O 1
ATOM 3395 N N . VAL B 1 197 ? 8.117 -32.188 -3.215 1 98.56 197 VAL B N 1
ATOM 3396 C CA . VAL B 1 197 ? 6.844 -31.531 -2.934 1 98.56 197 VAL B CA 1
ATOM 3397 C C . VAL B 1 197 ? 6.656 -31.391 -1.425 1 98.56 197 VAL B C 1
ATOM 3399 O O . VAL B 1 197 ? 6.883 -32.344 -0.67 1 98.56 197 VAL B O 1
ATOM 3402 N N . THR B 1 198 ? 6.379 -30.172 -0.952 1 98.62 198 THR B N 1
ATOM 3403 C CA . THR B 1 198 ? 5.941 -29.922 0.417 1 98.62 198 THR B CA 1
ATOM 3404 C C . THR B 1 198 ? 4.477 -29.5 0.446 1 98.62 198 THR B C 1
ATOM 3406 O O . THR B 1 198 ? 4.09 -28.547 -0.234 1 98.62 198 THR B O 1
ATOM 3409 N N . VAL B 1 199 ? 3.635 -30.281 1.152 1 98 199 VAL B N 1
ATOM 3410 C CA . VAL B 1 199 ? 2.23 -29.922 1.332 1 98 199 VAL B CA 1
ATOM 3411 C C . VAL B 1 199 ? 2.053 -29.141 2.631 1 98 199 VAL B C 1
ATOM 3413 O O . VAL B 1 199 ? 2.461 -29.609 3.701 1 98 199 VAL B O 1
ATOM 3416 N N . LEU B 1 200 ? 1.544 -27.906 2.561 1 97.69 200 LEU B N 1
ATOM 3417 C CA . LEU B 1 200 ? 1.235 -27.062 3.709 1 97.69 200 LEU B CA 1
ATOM 3418 C C . LEU B 1 200 ? -0.265 -27.031 3.979 1 97.69 200 LEU B C 1
ATOM 3420 O O . LEU B 1 200 ? -1.053 -26.688 3.098 1 97.69 200 LEU B O 1
ATOM 3424 N N . SER B 1 201 ? -0.642 -27.453 5.156 1 95.69 201 SER B N 1
ATOM 3425 C CA . SER B 1 201 ? -2.057 -27.562 5.5 1 95.69 201 SER B CA 1
ATOM 3426 C C . SER B 1 201 ? -2.361 -26.828 6.801 1 95.69 201 SER B C 1
ATOM 3428 O O . SER B 1 201 ? -1.581 -26.891 7.754 1 95.69 201 SER B O 1
ATOM 3430 N N . ALA B 1 202 ? -3.416 -26.031 6.855 1 94.69 202 ALA B N 1
ATOM 3431 C CA . ALA B 1 202 ? -4.008 -25.391 8.031 1 94.69 202 ALA B CA 1
ATOM 3432 C C . ALA B 1 202 ? -5.531 -25.453 7.98 1 94.69 202 ALA B C 1
ATOM 3434 O O . ALA B 1 202 ? -6.121 -25.453 6.898 1 94.69 202 ALA B O 1
ATOM 3435 N N . PRO B 1 203 ? -6.188 -25.562 9.078 1 94.88 203 PRO B N 1
ATOM 3436 C CA . PRO B 1 203 ? -7.652 -25.547 9.039 1 94.88 203 PRO B CA 1
ATOM 3437 C C . PRO B 1 203 ? -8.203 -24.297 8.336 1 94.88 203 PRO B C 1
ATOM 3439 O O . PRO B 1 203 ? -7.664 -23.203 8.508 1 94.88 203 PRO B O 1
ATOM 3442 N N . LYS B 1 204 ? -9.211 -24.531 7.582 1 94.62 204 LYS B N 1
ATOM 3443 C CA . LYS B 1 204 ? -9.875 -23.406 6.934 1 94.62 204 LYS B CA 1
ATOM 3444 C C . LYS B 1 204 ? -10.469 -22.438 7.965 1 94.62 204 LYS B C 1
ATOM 3446 O O . LYS B 1 204 ? -11 -22.875 8.992 1 94.62 204 LYS B O 1
ATOM 3451 N N . VAL B 1 205 ? -10.258 -21.281 7.648 1 92.38 205 VAL B N 1
ATOM 3452 C CA . VAL B 1 205 ? -10.922 -20.234 8.414 1 92.38 205 VAL B CA 1
ATOM 3453 C C . VAL B 1 205 ? -12.102 -19.672 7.621 1 92.38 205 VAL B C 1
ATOM 3455 O O . VAL B 1 205 ? -11.922 -18.797 6.781 1 92.38 205 VAL B O 1
ATOM 3458 N N . GLY B 1 206 ? -13.242 -20.188 7.871 1 86.81 206 GLY B N 1
ATOM 3459 C CA . GLY B 1 206 ? -14.406 -19.812 7.078 1 86.81 206 GLY B CA 1
ATOM 3460 C C . GLY B 1 206 ? -14.438 -20.469 5.715 1 86.81 206 GLY B C 1
ATOM 3461 O O . GLY B 1 206 ? -13.641 -21.375 5.438 1 86.81 206 GLY B O 1
ATOM 3462 N N . GLU B 1 207 ? -15.43 -19.969 4.879 1 85.62 207 GLU B N 1
ATOM 3463 C CA . GLU B 1 207 ? -15.633 -20.609 3.582 1 85.62 207 GLU B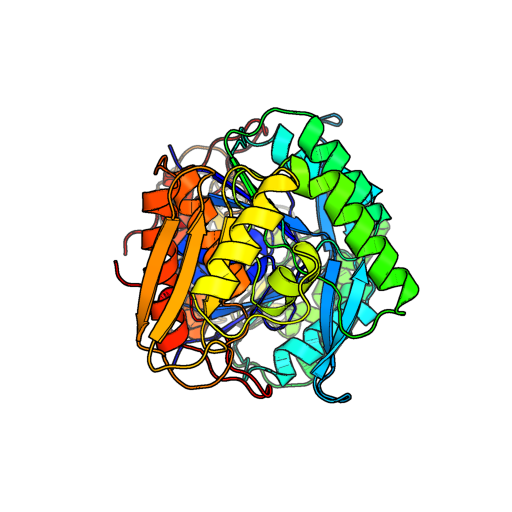 CA 1
ATOM 3464 C C . GLU B 1 207 ? -15.422 -19.625 2.438 1 85.62 207 GLU B C 1
ATOM 3466 O O . GLU B 1 207 ? -15.484 -20 1.266 1 85.62 207 GLU B O 1
ATOM 3471 N N . GLU B 1 208 ? -15.102 -18.422 2.826 1 87.75 208 GLU B N 1
ATOM 3472 C CA . GLU B 1 208 ? -15.016 -17.391 1.793 1 87.75 208 GLU B CA 1
ATOM 3473 C C . GLU B 1 208 ? -13.586 -16.906 1.611 1 87.75 208 GLU B C 1
ATOM 3475 O O . GLU B 1 208 ? -12.797 -16.906 2.562 1 87.75 208 GLU B O 1
ATOM 3480 N N . ARG B 1 209 ? -13.438 -16.547 0.332 1 89.38 209 ARG B N 1
ATOM 3481 C CA . ARG B 1 209 ? -12.156 -15.914 0.046 1 89.38 209 ARG B CA 1
ATOM 3482 C C . ARG B 1 209 ? -12.039 -14.562 0.742 1 89.38 209 ARG B C 1
ATOM 3484 O O . ARG B 1 209 ? -13.008 -13.797 0.793 1 89.38 209 ARG B O 1
ATOM 3491 N N . VAL B 1 210 ? -10.906 -14.352 1.281 1 94.12 210 VAL B N 1
ATOM 3492 C CA . VAL B 1 210 ? -10.609 -13.078 1.92 1 94.12 210 VAL B CA 1
ATOM 3493 C C . VAL B 1 210 ? -9.672 -12.258 1.027 1 94.12 210 VAL B C 1
ATOM 3495 O O . VAL B 1 210 ? -8.656 -12.766 0.551 1 94.12 210 VAL B O 1
ATOM 3498 N N . SER B 1 211 ? -10.109 -11.023 0.744 1 94.56 211 SER B N 1
ATOM 3499 C CA . SER B 1 211 ? -9.344 -10.156 -0.15 1 94.56 211 SER B CA 1
ATOM 3500 C C . SER B 1 211 ? -7.957 -9.875 0.41 1 94.56 211 SER B C 1
ATOM 3502 O O . SER B 1 211 ? -7.801 -9.641 1.61 1 94.56 211 SER B O 1
ATOM 3504 N N . GLY B 1 212 ? -6.992 -9.938 -0.399 1 95.88 212 GLY B N 1
ATOM 3505 C CA . GLY B 1 212 ? -5.633 -9.594 -0.016 1 95.88 212 GLY B CA 1
ATOM 3506 C C . GLY B 1 212 ? -4.84 -10.773 0.506 1 95.88 212 GLY B C 1
ATOM 3507 O O . GLY B 1 212 ? -3.65 -10.648 0.802 1 95.88 212 GLY B O 1
ATOM 3508 N N . ALA B 1 213 ? -5.461 -11.961 0.591 1 96.69 213 ALA B N 1
ATOM 3509 C CA . ALA B 1 213 ? -4.77 -13.141 1.104 1 96.69 213 ALA B CA 1
ATOM 3510 C C . ALA B 1 213 ? -3.578 -13.508 0.222 1 96.69 213 ALA B C 1
ATOM 3512 O O . ALA B 1 213 ? -2.486 -13.781 0.725 1 96.69 213 ALA B O 1
ATOM 3513 N N . GLY B 1 214 ? -3.791 -13.523 -1.085 1 96.75 214 GLY B N 1
ATOM 3514 C CA . GLY B 1 214 ? -2.709 -13.828 -2.008 1 96.75 214 GLY B CA 1
ATOM 3515 C C . GLY B 1 214 ? -1.583 -12.812 -1.959 1 96.75 214 GLY B C 1
ATOM 3516 O O . GLY B 1 214 ? -0.408 -13.18 -1.909 1 96.75 214 GLY B O 1
ATOM 3517 N N . CYS B 1 215 ? -1.953 -11.484 -1.98 1 98.06 215 CYS B N 1
ATOM 3518 C CA . CYS B 1 215 ? -0.962 -10.422 -1.861 1 98.06 215 CYS B CA 1
ATOM 3519 C C . CYS B 1 215 ? -0.177 -10.547 -0.562 1 98.06 215 CYS B C 1
ATOM 3521 O O . CYS B 1 215 ? 1.047 -10.406 -0.555 1 98.06 215 CYS B O 1
ATOM 3523 N N . THR B 1 216 ? -0.828 -10.812 0.539 1 98.62 216 THR B N 1
ATOM 3524 C CA . THR B 1 216 ? -0.21 -10.938 1.854 1 98.62 216 THR B CA 1
ATOM 3525 C C . THR B 1 216 ? 0.763 -12.117 1.88 1 98.62 216 THR B C 1
ATOM 3527 O O . THR B 1 216 ? 1.884 -11.992 2.379 1 98.62 216 THR B O 1
ATOM 3530 N N . LEU B 1 217 ? 0.321 -13.258 1.328 1 98.62 217 LEU B N 1
ATOM 3531 C CA . LEU B 1 217 ? 1.173 -14.445 1.312 1 98.62 217 LEU B CA 1
ATOM 3532 C C . LEU B 1 217 ? 2.451 -14.188 0.523 1 98.62 217 LEU B C 1
ATOM 3534 O O . LEU B 1 217 ? 3.553 -14.445 1.013 1 98.62 217 LEU B O 1
ATOM 3538 N N . ALA B 1 218 ? 2.318 -13.664 -0.67 1 98.88 218 ALA B N 1
ATOM 3539 C CA . ALA B 1 218 ? 3.477 -13.383 -1.514 1 98.88 218 ALA B CA 1
ATOM 3540 C C . ALA B 1 218 ? 4.395 -12.352 -0.857 1 98.88 218 ALA B C 1
ATOM 3542 O O . ALA B 1 218 ? 5.621 -12.484 -0.91 1 98.88 218 ALA B O 1
ATOM 3543 N N . ALA B 1 219 ? 3.785 -11.336 -0.233 1 98.94 219 ALA B N 1
ATOM 3544 C CA . ALA B 1 219 ? 4.562 -10.312 0.453 1 98.94 219 ALA B CA 1
ATOM 3545 C C . ALA B 1 219 ? 5.305 -10.891 1.652 1 98.94 219 ALA B C 1
ATOM 3547 O O . ALA B 1 219 ? 6.453 -10.531 1.916 1 98.94 219 ALA B O 1
ATOM 3548 N N . ALA B 1 220 ? 4.672 -11.758 2.412 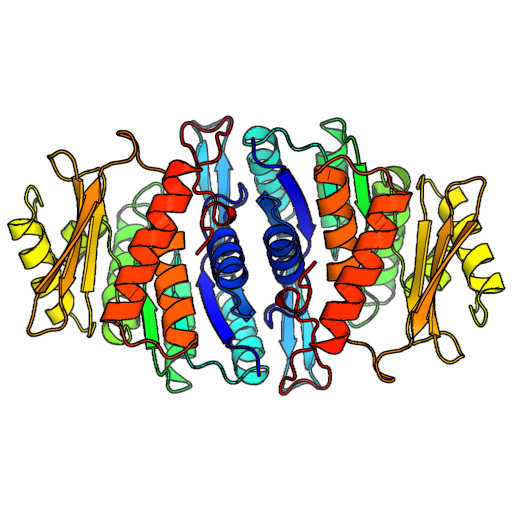1 98.94 220 ALA B N 1
ATOM 3549 C CA . ALA B 1 220 ? 5.305 -12.391 3.566 1 98.94 220 ALA B CA 1
ATOM 3550 C C . ALA B 1 220 ? 6.48 -13.266 3.137 1 98.94 220 ALA B C 1
ATOM 3552 O O . ALA B 1 220 ? 7.535 -13.25 3.773 1 98.94 220 ALA B O 1
ATOM 3553 N N . VAL B 1 221 ? 6.293 -14.078 2.037 1 98.94 221 VAL B N 1
ATOM 3554 C CA . VAL B 1 221 ? 7.406 -14.844 1.484 1 98.94 221 VAL B CA 1
ATOM 3555 C C . VAL B 1 221 ? 8.562 -13.906 1.158 1 98.94 221 VAL B C 1
ATOM 3557 O O . VAL B 1 221 ? 9.711 -14.164 1.536 1 98.94 221 VAL B O 1
ATOM 3560 N N . THR B 1 222 ? 8.273 -12.805 0.525 1 98.94 222 THR B N 1
ATOM 3561 C CA . THR B 1 222 ? 9.273 -11.828 0.107 1 98.94 222 THR B CA 1
ATOM 3562 C C . THR B 1 222 ? 10.016 -11.258 1.314 1 98.94 222 THR B C 1
ATOM 3564 O O . THR B 1 222 ? 11.242 -11.164 1.307 1 98.94 222 THR B O 1
ATOM 3567 N N . ALA B 1 223 ? 9.266 -10.891 2.377 1 98.94 223 ALA B N 1
ATOM 3568 C CA . ALA B 1 223 ? 9.859 -10.32 3.586 1 98.94 223 ALA B CA 1
ATOM 3569 C C . ALA B 1 223 ? 10.828 -11.305 4.238 1 98.94 223 ALA B C 1
ATOM 3571 O O . ALA B 1 223 ? 11.938 -10.93 4.625 1 98.94 223 ALA B O 1
ATOM 3572 N N . GLU B 1 224 ? 10.422 -12.578 4.352 1 98.88 224 GLU B N 1
ATOM 3573 C CA . GLU B 1 224 ? 11.266 -13.578 4.992 1 98.88 224 GLU B CA 1
ATOM 3574 C C . GLU B 1 224 ? 12.516 -13.875 4.16 1 98.88 224 GLU B C 1
ATOM 3576 O O . GLU B 1 224 ? 13.602 -14.086 4.703 1 98.88 224 GLU B O 1
ATOM 3581 N N . LEU B 1 225 ? 12.32 -13.914 2.85 1 98.94 225 LEU B N 1
ATOM 3582 C CA . LEU B 1 225 ? 13.477 -14.078 1.981 1 98.94 225 LEU B CA 1
ATOM 3583 C C . LEU B 1 225 ? 14.445 -12.914 2.139 1 98.94 225 LEU B C 1
ATOM 3585 O O . LEU B 1 225 ? 15.664 -13.102 2.129 1 98.94 225 LEU B O 1
ATOM 3589 N N . ALA B 1 226 ? 13.906 -11.719 2.232 1 98.88 226 ALA B N 1
ATOM 3590 C CA . ALA B 1 226 ? 14.742 -10.531 2.447 1 98.88 226 ALA B CA 1
ATOM 3591 C C . ALA B 1 226 ? 15.57 -10.672 3.723 1 98.88 226 ALA B C 1
ATOM 3593 O O . ALA B 1 226 ? 16.703 -10.203 3.781 1 98.88 226 ALA B O 1
ATOM 3594 N N . LYS B 1 227 ? 15.055 -11.359 4.727 1 98.69 227 LYS B N 1
ATOM 3595 C CA . LYS B 1 227 ? 15.719 -11.547 6.016 1 98.69 227 LYS B CA 1
ATOM 3596 C C . LYS B 1 227 ? 16.734 -12.688 5.953 1 98.69 227 LYS B C 1
ATOM 3598 O O . LYS B 1 227 ? 17.469 -12.914 6.914 1 98.69 227 LYS B O 1
ATOM 3603 N N . GLY B 1 228 ? 16.688 -13.469 4.84 1 98.62 228 GLY B N 1
ATOM 3604 C CA . GLY B 1 228 ? 17.719 -14.477 4.648 1 98.62 228 GLY B CA 1
ATOM 3605 C C . GLY B 1 228 ? 17.219 -15.891 4.832 1 98.62 228 GLY B C 1
ATOM 3606 O O . GLY B 1 228 ? 17.984 -16.844 4.742 1 98.62 228 GLY B O 1
ATOM 3607 N N . ALA B 1 229 ? 15.93 -16.094 5.066 1 98.69 229 ALA B N 1
ATOM 3608 C CA . ALA B 1 229 ? 15.359 -17.438 5.184 1 98.69 229 ALA B CA 1
ATOM 3609 C C . ALA B 1 229 ? 15.469 -18.203 3.865 1 98.69 229 ALA B C 1
ATOM 3611 O O . ALA B 1 229 ? 15.492 -17.594 2.793 1 98.69 229 ALA B O 1
ATOM 3612 N N . ASP B 1 230 ? 15.648 -19.469 3.893 1 98.38 230 ASP B N 1
ATOM 3613 C CA . ASP B 1 230 ? 15.477 -20.25 2.664 1 98.38 230 ASP B CA 1
ATOM 3614 C C . ASP B 1 230 ? 14.016 -20.266 2.23 1 98.38 230 ASP B C 1
ATOM 3616 O O . ASP B 1 230 ? 13.125 -19.891 2.992 1 98.38 230 ASP B O 1
ATOM 3620 N N . VAL B 1 231 ? 13.734 -20.719 1.068 1 98.75 231 VAL B N 1
ATOM 3621 C CA . VAL B 1 231 ? 12.406 -20.625 0.463 1 98.75 231 VAL B CA 1
ATOM 3622 C C . VAL B 1 231 ? 11.406 -21.438 1.272 1 98.75 231 VAL B C 1
ATOM 3624 O O . VAL B 1 231 ? 10.289 -20.984 1.535 1 98.75 231 VAL B O 1
ATOM 3627 N N . GLY B 1 232 ? 11.797 -22.641 1.627 1 98.5 232 GLY B N 1
ATOM 3628 C CA . GLY B 1 232 ? 10.898 -23.469 2.406 1 98.5 232 GLY B CA 1
ATOM 3629 C C . GLY B 1 232 ? 10.469 -22.828 3.711 1 98.5 232 GLY B C 1
ATOM 3630 O O . GLY B 1 232 ? 9.281 -22.812 4.043 1 98.5 232 GLY B O 1
ATOM 3631 N N . GLU B 1 233 ? 11.383 -22.281 4.496 1 98.56 233 GLU B N 1
ATOM 3632 C CA . GLU B 1 233 ? 11.102 -21.594 5.754 1 98.56 233 GLU B CA 1
ATOM 3633 C C . GLU B 1 233 ? 10.242 -20.344 5.527 1 98.56 233 GLU B C 1
ATOM 3635 O O . GLU B 1 233 ? 9.328 -20.078 6.305 1 98.56 233 GLU B O 1
ATOM 3640 N N . ALA B 1 234 ? 10.586 -19.578 4.453 1 98.88 234 ALA B N 1
ATOM 3641 C CA . ALA B 1 234 ? 9.828 -18.375 4.121 1 98.88 234 ALA B CA 1
ATOM 3642 C C . ALA B 1 234 ? 8.367 -18.703 3.838 1 98.88 234 ALA B C 1
ATOM 3644 O O . ALA B 1 234 ? 7.465 -18.016 4.332 1 98.88 234 ALA B O 1
ATOM 3645 N N . VAL B 1 235 ? 8.156 -19.75 3.113 1 98.81 235 VAL B N 1
ATOM 3646 C CA . VAL B 1 235 ? 6.812 -20.172 2.727 1 98.81 235 VAL B CA 1
ATOM 3647 C C . VAL B 1 235 ? 6.047 -20.656 3.955 1 98.81 235 VAL B C 1
ATOM 3649 O O . VAL B 1 235 ? 4.867 -20.344 4.125 1 98.81 235 VAL B O 1
ATOM 3652 N N . ALA B 1 236 ? 6.691 -21.422 4.812 1 98.31 236 ALA B N 1
ATOM 3653 C CA . ALA B 1 236 ? 6.047 -21.922 6.027 1 98.31 236 ALA B CA 1
ATOM 3654 C C . ALA B 1 236 ? 5.586 -20.766 6.914 1 98.31 236 ALA B C 1
ATOM 3656 O O . ALA B 1 236 ? 4.453 -20.766 7.398 1 98.31 236 ALA B O 1
ATOM 3657 N N . LEU B 1 237 ? 6.43 -19.781 7.121 1 98.5 237 LEU B N 1
ATOM 3658 C CA . LEU B 1 237 ? 6.059 -18.625 7.93 1 98.5 237 LEU B CA 1
ATOM 3659 C C . LEU B 1 237 ? 4.945 -17.828 7.262 1 98.5 237 LEU B C 1
ATOM 3661 O O . LEU B 1 237 ? 4.023 -17.359 7.934 1 98.5 237 LEU B O 1
ATOM 3665 N N . ALA B 1 238 ? 5.016 -17.641 5.934 1 98.62 238 ALA B N 1
ATOM 3666 C CA . ALA B 1 238 ? 3.998 -16.906 5.191 1 98.62 238 ALA B CA 1
ATOM 3667 C C . ALA B 1 238 ? 2.621 -17.531 5.359 1 98.62 238 ALA B C 1
ATOM 3669 O O . ALA B 1 238 ? 1.617 -16.828 5.496 1 98.62 238 ALA B O 1
ATOM 3670 N N . LYS B 1 239 ? 2.58 -18.859 5.332 1 97.69 239 LYS B N 1
ATOM 3671 C CA . LYS B 1 239 ? 1.315 -19.562 5.52 1 97.69 239 LYS B CA 1
ATOM 3672 C C . LYS B 1 239 ? 0.721 -19.266 6.895 1 97.69 239 LYS B C 1
ATOM 3674 O O . LYS B 1 239 ? -0.47 -18.969 7.008 1 97.69 239 LYS B O 1
ATOM 3679 N N . LYS B 1 240 ? 1.528 -19.328 7.938 1 97.5 240 LYS B N 1
ATOM 3680 C CA . LYS B 1 240 ? 1.065 -18.984 9.281 1 97.5 240 LYS B CA 1
ATOM 3681 C C . LYS B 1 240 ? 0.604 -17.547 9.367 1 97.5 240 LYS B C 1
ATOM 3683 O O . LYS B 1 240 ? -0.425 -17.25 9.977 1 97.5 240 LYS B O 1
ATOM 3688 N N . PHE B 1 241 ? 1.38 -16.656 8.773 1 98.25 241 PHE B N 1
ATOM 3689 C CA . PHE B 1 241 ? 1.111 -15.227 8.797 1 98.25 241 PHE B CA 1
ATOM 3690 C C . PHE B 1 241 ? -0.236 -14.914 8.156 1 98.25 241 PHE B C 1
ATOM 3692 O O . PHE B 1 241 ? -1.074 -14.242 8.75 1 98.25 241 PHE B O 1
ATOM 3699 N N . VAL B 1 242 ? -0.443 -15.43 6.891 1 97.38 242 VAL B N 1
ATOM 3700 C CA . VAL B 1 242 ? -1.673 -15.117 6.172 1 97.38 242 VAL B CA 1
ATOM 3701 C C . VAL B 1 242 ? -2.863 -15.773 6.871 1 97.38 242 VAL B C 1
ATOM 3703 O O . VAL B 1 242 ? -3.961 -15.211 6.895 1 97.38 242 VAL B O 1
ATOM 3706 N N . THR B 1 243 ? -2.689 -16.969 7.43 1 96.44 243 THR B N 1
ATOM 3707 C CA . THR B 1 243 ? -3.76 -17.625 8.172 1 96.44 243 THR B CA 1
ATOM 3708 C C . THR B 1 243 ? -4.191 -16.781 9.367 1 96.44 243 THR B C 1
ATOM 3710 O O . THR B 1 243 ? -5.387 -16.578 9.586 1 96.44 243 THR B O 1
ATOM 3713 N N . ALA B 1 244 ? -3.262 -16.266 10.117 1 97.25 244 ALA B N 1
ATOM 3714 C CA . ALA B 1 244 ? -3.572 -15.375 11.234 1 97.25 244 ALA B CA 1
ATOM 3715 C C . ALA B 1 244 ? -4.324 -14.141 10.758 1 97.25 244 ALA B C 1
ATOM 3717 O O . ALA B 1 244 ? -5.273 -13.688 11.406 1 97.25 244 ALA B O 1
ATOM 3718 N N . GLY B 1 245 ? -3.859 -13.586 9.609 1 97.5 245 GLY B N 1
ATOM 3719 C CA . GLY B 1 245 ? -4.516 -12.414 9.039 1 97.5 245 GLY B CA 1
ATOM 3720 C C . GLY B 1 245 ? -5.945 -12.688 8.609 1 97.5 245 GLY B C 1
ATOM 3721 O O . GLY B 1 245 ? -6.805 -11.812 8.719 1 97.5 245 GLY B O 1
ATOM 3722 N N . ILE B 1 246 ? -6.188 -13.859 8.062 1 96.75 246 ILE B N 1
ATOM 3723 C CA . ILE B 1 246 ? -7.531 -14.266 7.664 1 96.75 246 ILE B CA 1
ATOM 3724 C C . ILE B 1 246 ? -8.406 -14.438 8.906 1 96.75 246 ILE B C 1
ATOM 3726 O O . ILE B 1 246 ? -9.57 -14.039 8.906 1 96.75 246 ILE B O 1
ATOM 3730 N N . GLU B 1 247 ? -7.883 -15.008 9.953 1 95.5 247 GLU B N 1
ATOM 3731 C CA . GLU B 1 247 ? -8.617 -15.156 11.211 1 95.5 247 GLU B CA 1
ATOM 3732 C C . GLU B 1 247 ? -8.992 -13.797 11.789 1 95.5 247 GLU B C 1
ATOM 3734 O O . GLU B 1 247 ? -10.086 -13.633 12.336 1 95.5 247 GLU B O 1
ATOM 3739 N N . GLY B 1 248 ? -8.148 -12.859 11.727 1 96.5 248 GLY B N 1
ATOM 3740 C CA . GLY B 1 248 ? -8.383 -11.516 12.242 1 96.5 248 GLY B CA 1
ATOM 3741 C C . GLY B 1 248 ? -8.922 -10.562 11.195 1 96.5 248 GLY B C 1
ATOM 3742 O O . GLY B 1 248 ? -8.742 -9.352 11.297 1 96.5 248 GLY B O 1
ATOM 3743 N N . ARG B 1 249 ? -9.531 -11.078 10.164 1 96.56 249 ARG B N 1
ATOM 3744 C CA . ARG B 1 249 ? -9.922 -10.297 8.992 1 96.56 249 ARG B CA 1
ATOM 3745 C C . ARG B 1 249 ? -10.742 -9.078 9.391 1 96.56 249 ARG B C 1
ATOM 3747 O O . ARG B 1 249 ? -11.352 -9.055 10.461 1 96.56 249 ARG B O 1
ATOM 3754 N N . VAL B 1 250 ? -10.695 -8.062 8.57 1 96.94 250 VAL B N 1
ATOM 3755 C CA . VAL B 1 250 ? -11.406 -6.805 8.734 1 96.94 250 VAL B CA 1
ATOM 3756 C C . VAL B 1 250 ? -12.664 -6.797 7.863 1 96.94 250 VAL B C 1
ATOM 3758 O O . VAL B 1 250 ? -12.57 -6.934 6.641 1 96.94 250 VAL B O 1
ATOM 3761 N N . SER B 1 251 ? -13.789 -6.68 8.461 1 96 251 SER B N 1
ATOM 3762 C CA . SER B 1 251 ? -15.039 -6.551 7.711 1 96 251 SER B CA 1
ATOM 3763 C C . SER B 1 251 ? -15.195 -5.148 7.133 1 96 251 SER B C 1
ATOM 3765 O O . SER B 1 251 ? -14.695 -4.176 7.707 1 96 251 SER B O 1
ATOM 3767 N N . ALA B 1 252 ? -15.789 -5.074 5.996 1 95.56 252 ALA B N 1
ATOM 3768 C CA . ALA B 1 252 ? -16.094 -3.814 5.32 1 95.56 252 ALA B CA 1
ATOM 3769 C C . ALA B 1 252 ? -17.5 -3.842 4.719 1 95.56 252 ALA B C 1
ATOM 3771 O O . ALA B 1 252 ? -18.234 -4.816 4.887 1 95.56 252 ALA B O 1
ATOM 3772 N N . HIS B 1 253 ? -17.922 -2.713 4.109 1 97.31 253 HIS B N 1
ATOM 3773 C CA . HIS B 1 253 ? -19.203 -2.66 3.426 1 97.31 253 HIS B CA 1
ATOM 3774 C C . HIS B 1 253 ? -19.141 -3.336 2.061 1 97.31 253 HIS B C 1
ATOM 3776 O O . HIS B 1 253 ? -20.125 -3.371 1.326 1 97.31 253 HIS B O 1
ATOM 3782 N N . THR B 1 254 ? -17.969 -3.887 1.704 1 96 254 THR B N 1
ATOM 3783 C CA . THR B 1 254 ? -17.797 -4.68 0.495 1 96 254 THR B CA 1
ATOM 3784 C C . THR B 1 254 ? -18.344 -6.09 0.683 1 96 254 THR B C 1
ATOM 3786 O O . THR B 1 254 ? -18.594 -6.516 1.811 1 96 254 THR B O 1
ATOM 3789 N N . PRO B 1 255 ? -18.547 -6.801 -0.407 1 94.94 255 PRO B N 1
ATOM 3790 C CA . PRO B 1 255 ? -19.016 -8.18 -0.286 1 94.94 255 PRO B CA 1
ATOM 3791 C C . PRO B 1 255 ? -17.922 -9.141 0.187 1 94.94 255 PRO B C 1
ATOM 3793 O O . PRO B 1 255 ? -18.141 -10.352 0.23 1 94.94 255 PRO B O 1
ATOM 3796 N N . PHE B 1 256 ? -16.844 -8.648 0.496 1 93.69 256 PHE B N 1
ATOM 3797 C CA . PHE B 1 256 ? -15.727 -9.461 0.969 1 93.69 256 PHE B CA 1
ATOM 3798 C C . PHE B 1 256 ? -15.023 -8.789 2.146 1 93.69 256 PHE B C 1
ATOM 3800 O O . PHE B 1 256 ? -15.016 -7.562 2.25 1 93.69 256 PHE B O 1
ATOM 3807 N N . ASP B 1 257 ? -14.477 -9.625 3.031 1 96.69 257 ASP B N 1
ATOM 3808 C CA . ASP B 1 257 ? -13.578 -9.141 4.078 1 96.69 257 ASP B CA 1
ATOM 3809 C C . ASP B 1 257 ? -12.148 -9.039 3.566 1 96.69 257 ASP B C 1
ATOM 3811 O O . ASP B 1 257 ? -11.836 -9.523 2.477 1 96.69 257 ASP B O 1
ATOM 3815 N N . THR B 1 258 ? -11.328 -8.391 4.293 1 97.62 258 THR B N 1
ATOM 3816 C CA . THR B 1 258 ? -9.93 -8.258 3.902 1 97.62 258 THR B CA 1
ATOM 3817 C C . THR B 1 258 ? -9.008 -8.727 5.023 1 97.62 258 THR B C 1
ATOM 3819 O O . THR B 1 258 ? -9.383 -8.688 6.199 1 97.62 258 THR B O 1
ATOM 3822 N N . VAL B 1 259 ? -7.836 -9.203 4.68 1 97.75 259 VAL B N 1
ATOM 3823 C CA . VAL B 1 259 ? -6.836 -9.719 5.613 1 97.75 259 VAL B CA 1
ATOM 3824 C C . VAL B 1 259 ? -6.332 -8.586 6.508 1 97.75 259 VAL B C 1
ATOM 3826 O O . VAL B 1 259 ? -6.09 -7.473 6.035 1 97.75 259 VAL B O 1
ATOM 3829 N N . TRP B 1 260 ? -6.18 -8.836 7.84 1 98.44 260 TRP B N 1
ATOM 3830 C CA . TRP B 1 260 ? -5.5 -7.914 8.742 1 98.44 260 TRP B CA 1
ATOM 3831 C C . TRP B 1 260 ? -4.074 -8.375 9.016 1 98.44 260 TRP B C 1
ATOM 3833 O O . TRP B 1 260 ? -3.857 -9.344 9.742 1 98.44 260 TRP B O 1
ATOM 3843 N N . GLN B 1 261 ? -3.066 -7.719 8.516 1 98.19 261 GLN B N 1
ATOM 3844 C CA . GLN B 1 261 ? -1.657 -8.078 8.633 1 98.19 261 GLN B CA 1
ATOM 3845 C C . GLN B 1 261 ? -1.176 -7.953 10.078 1 98.19 261 GLN B C 1
ATOM 3847 O O . GLN B 1 261 ? -0.166 -8.555 10.453 1 98.19 261 GLN B O 1
ATOM 3852 N N . GLY B 1 262 ? -1.917 -7.133 10.945 1 97.31 262 GLY B N 1
ATOM 3853 C CA . GLY B 1 262 ? -1.522 -6.938 12.336 1 97.31 262 GLY B CA 1
ATOM 3854 C C . GLY B 1 262 ? -1.978 -8.062 13.25 1 97.31 262 GLY B C 1
ATOM 3855 O O . GLY B 1 262 ? -1.682 -8.055 14.445 1 97.31 262 GLY B O 1
ATOM 3856 N N . ALA B 1 263 ? -2.678 -9.078 12.672 1 97.38 263 ALA B N 1
ATOM 3857 C CA . ALA B 1 263 ? -3.242 -10.148 13.484 1 97.38 263 ALA B CA 1
ATOM 3858 C C . ALA B 1 263 ? -2.168 -11.164 13.883 1 97.38 263 ALA B C 1
ATOM 3860 O O . ALA B 1 263 ? -2.355 -11.938 14.82 1 97.38 263 ALA B O 1
ATOM 3861 N N . PHE B 1 264 ? -1.021 -11.141 13.133 1 94.94 264 PHE B N 1
ATOM 3862 C CA . PHE B 1 264 ? 0.062 -12.078 13.406 1 94.94 264 PHE B CA 1
ATOM 3863 C C . PHE B 1 264 ? 0.898 -11.602 14.594 1 94.94 264 PHE B C 1
ATOM 3865 O O . PHE B 1 264 ? 1.441 -10.5 14.57 1 94.94 264 PHE B O 1
ATOM 3872 N N . LYS B 1 265 ? 1.015 -12.336 15.742 1 86.06 265 LYS B N 1
ATOM 3873 C CA . LYS B 1 265 ? 1.738 -11.961 16.953 1 86.06 265 LYS B CA 1
ATOM 3874 C C . LYS B 1 265 ? 3 -12.797 17.125 1 86.06 265 LYS B C 1
ATOM 3876 O O . LYS B 1 265 ? 3.637 -12.766 18.188 1 86.06 265 LYS B O 1
ATOM 3881 N N . GLY B 1 266 ? 3.549 -13.477 16.141 1 77.88 266 GLY B N 1
ATOM 3882 C CA . GLY B 1 266 ? 4.766 -14.266 16.25 1 77.88 266 GLY B CA 1
ATOM 3883 C C . GLY B 1 266 ? 4.508 -15.75 16.359 1 77.88 266 GLY B C 1
ATOM 3884 O O . GLY B 1 266 ? 3.408 -16.172 16.734 1 77.88 266 GLY B O 1
#

pLDDT: mean 95.14, std 7.57, range [49.78, 98.94]

Solvent-accessible surface area (backbone atoms only — not comparable to full-atom values): 26195 Å² total; per-residue (Å²): 137,83,37,51,30,34,35,41,14,20,39,29,16,64,24,36,27,41,44,51,28,30,34,28,29,15,38,64,70,64,21,51,47,26,45,33,63,29,27,43,35,21,42,31,80,91,55,85,52,38,81,43,79,43,77,48,56,43,70,59,40,44,42,17,49,52,22,28,57,62,30,36,95,68,36,28,37,31,36,42,38,43,92,36,46,64,37,42,50,41,49,35,54,58,55,69,75,51,80,58,83,36,28,31,32,34,64,59,71,68,71,85,87,51,57,66,67,61,31,50,46,28,52,50,39,41,53,69,56,44,38,53,66,18,38,33,33,46,24,41,56,68,44,32,25,61,68,38,70,44,94,72,65,77,47,71,69,42,43,50,50,30,26,54,48,38,32,74,62,43,22,50,24,21,38,32,34,36,37,69,76,33,75,76,71,39,23,37,34,34,38,32,57,86,83,55,78,45,81,44,74,42,74,46,72,72,83,62,79,49,38,29,42,68,44,31,28,47,26,30,28,37,35,33,40,39,71,64,44,54,68,69,60,12,46,55,51,14,52,54,41,36,50,32,6,53,69,47,41,42,84,44,71,47,102,46,36,19,46,23,60,73,50,48,85,127,136,81,36,51,30,34,35,41,14,18,38,29,19,64,24,36,26,40,45,51,30,29,34,27,28,16,36,64,69,63,22,51,49,25,46,34,63,29,26,41,34,19,41,31,77,91,55,86,54,38,80,44,78,44,79,49,58,46,69,59,40,46,41,16,49,50,22,28,56,62,29,36,95,67,37,28,36,31,36,42,40,44,91,37,47,64,37,42,50,41,48,35,55,57,56,69,75,52,78,58,85,35,30,33,32,34,64,59,70,69,70,89,83,52,54,67,67,61,31,48,48,28,50,51,41,41,53,70,57,45,38,52,66,18,39,33,34,46,26,42,55,69,43,32,25,63,69,36,71,43,95,71,66,75,46,71,67,42,44,51,50,30,27,54,48,39,32,74,62,43,22,50,24,21,38,32,33,37,37,70,75,33,76,76,72,38,24,38,31,36,37,33,58,85,83,55,78,47,81,47,73,44,74,46,73,72,82,63,80,49,40,29,43,68,43,33,29,48,26,31,27,37,37,34,41,38,71,63,45,55,69,70,60,12,47,54,51,13,52,54,42,36,51,32,6,54,69,47,40,43,80,47,71,48,99,47,34,19,46,24,60,75,49,47,86,127

Nearest PDB structures (foldseek):
  2i5b-assembly2_D  TM=9.593E-01  e=2.521E-31  Bacillus subtilis
  4c5n-assembly2_B  TM=9.578E-01  e=3.137E-28  Staphylococcus aureus
  4c5n-assembly1_A  TM=9.574E-01  e=1.134E-27  Staphylococcus aureus
  4c5k-assembly2_C  TM=9.469E-01  e=1.432E-27  Staphylococcus aureus subsp. aureus Mu50
  4c5m-assembly1_B  TM=9.320E-01  e=1.134E-27  Staphylococcus aureus subsp. aureus Mu50

InterPro domains:
  IPR004399 Hydroxymethylpyrimidine kinase/phosphomethylpyrimidine kinase domain [TIGR00097] (7-249)
  IPR004399 Hydroxymethylpyrimidine kinase/phosphomethylpyrimidine kinase domain [cd01169] (8-247)
  IPR013749 Pyridoxamine kinase/Phosphomethylpyrimidine kinase [PF08543] (14-251)
  IPR029056 Ribokinase-like [G3DSA:3.40.1190.20] (3-259)
  IPR029056 Ribokinase-like [SSF53613] (3-250)

Sequence (532 aa):
MVDLAYVIAGSEATGGAGLQVDLKTFQALDVYGVATTTCIVSFDPKNNWGHRFVPIAPDVIADQIEAATAAHDLDVVKIGMLGTPATIEVVAEGLRRQSWRHVVLDPVLICKGQEPGAALDTDTALRDSILPLATVITPNLFEARTLAGMDSIESVDDLIEAARRIHDLGPKYVLAKGGVELAGGDAVDVLFDGTDVTVLSAPKVGEERVSGAGCTLAAAVTAELAKGADVGEAVALAKKFVTAGIEGRVSAHTPFDTVWQGAFKGMVDLAYVIAGSEATGGAGLQVDLKTFQALDVYGVATTTCIVSFDPKNNWGHRFVPIAPDVIADQIEAATAAHDLDVVKIGMLGTPATIEVVAEGLRRQSWRHVVLDPVLICKGQEPGAALDTDTALRDSILPLATVITPNLFEARTLAGMDSIESVDDLIEAARRIHDLGPKYVLAKGGVELAGGDAVDVLFDGTDVTVLSAPKVGEERVSGAGCTLAAAVTAELAKGADVGEAVALAKKFVTAGIEGRVSAHTPFDTVWQGAFKG